Protein 6LH7 (pdb70)

Foldseek 3Di:
DQDQDDPVQVVQQLLQLQLQLVLVVVLVVVDEAFDFLQVSQVVSCCCQCPPVVWAQCCVPPVPAVTRKAKAKFQFQTRQHTDDDWDDLVPHIRDTGDHQQMKIKIWTWIHDPLWIHIKIAIDHHHDHDPLVVVQRVLQVVLVQQLQLQFAFFDFLLVSLCSSQVSLVVCCVVPVVRHKDWAFPAFKAFGGSHRHHDDTRGNHHDDRRHTDDARTKIKGKIKMFSDYRDWDARPVSRGTIGHPVSGTIGIIMFIWGHHNQGIAGSNDHPPDPHDRGDRSD/DFDFADPVLVVQQLLQLQLQLVLVVVLVVVDEAFHFLQVSQVVSCCCQCPPVVKAQCCVPPVVQVTSKAKAKFQFQTRQHTDDQWDDLVVHINDTGHHQQMKIKIWTWIADPLWIHTKIAIDHYHDHDPLVVCQRVLQVVLVQQLQLQFAFFGFLLVSLVSSQVSLVVCCVVPVVQHKEWAFPAFKAWTGSHRHHDDTRGNHHDDHRDTDDARTKMKGKIKMFSDYRDWDARPVSRGTIGHPVSGTIGITMFIWGHHNAGIAGSNDHPVDPHDRGDRSD

Sequence (558 aa):
SIKIKNAVEIEKMRVAGRRLAAEVLEMIEPHVKKAGVTTEEELDQICHKYITEVQGAIPAPLNYHGFPKSICTSINHIVCHGIPASSEDTYFGQQIQRPAVLRRDDGDILNIDDITVIKDDGYHGDTSKMFLIGDVSIIEEDKKRRLCHVAQECLYLALKQVKPGVQLGEIIGTTIEKHIKTNNKNNPRFKKFSIVRRDYCCGHGIGAEFHEEPQVVHYKNSDRRTVLREGMIFTIEPMMINAGKFGCRLDDEDSWTVYTADGKKKSAQWEHTILVTATGCEILTLRSEESSLPRILLNNASIKIKNAVEIEKMRVAGRRLAAEVLEMIEPHVKKAGVVTTEEELDQICHKYITEVQGAIPAPLNNYHGFPKSICTSINHIVCHGIPASEDTYFGQIQRPAVLRRDDGDILNIDDITVIKDGYHGDTSKMFLIGDVSIEDKRLCHVAQECLYLALKQVKPGVQLGEIGTTIEKHIKTNNKNNPRFKFSIVRDYCGHGIGAEFHEEPQVVHYKNSDRTVLREGMIFTIEPMINAGKKFGCRLDDEEDSSWTVYTADGKKSAQWEHTILVTATGCEILTLRSEESSLPRILLNNA

Solvent-accessible surface area: 23280 Å² total; per-residue (Å²): 117,42,106,80,9,90,83,95,40,29,89,69,0,87,62,0,0,62,23,0,0,49,0,1,59,40,0,90,94,75,18,127,55,57,18,23,0,27,74,0,10,100,53,0,64,126,52,1,50,124,103,17,49,7,61,2,0,8,69,77,139,59,63,4,72,57,3,0,10,4,5,1,20,21,6,4,5,64,3,33,2,35,66,124,49,57,135,19,64,182,38,51,42,14,0,38,2,112,98,20,10,0,0,6,0,26,0,5,0,14,65,106,41,28,12,0,3,0,0,13,9,12,86,2,61,122,6,55,105,103,18,83,67,0,6,95,0,0,34,48,0,2,38,64,0,0,103,72,0,69,47,52,24,82,5,3,79,0,0,37,21,0,36,148,38,8,117,62,5,39,173,96,40,100,180,33,115,13,22,14,2,115,98,61,36,0,12,0,0,0,48,113,34,134,24,85,7,115,0,33,3,43,127,40,98,60,188,44,68,1,121,100,4,2,4,0,0,0,18,0,10,0,0,36,19,156,110,24,28,115,98,0,116,115,38,75,59,1,1,0,3,62,64,50,114,45,5,2,6,25,1,1,0,0,7,1,24,65,57,0,0,8,0,3,0,9,4,13,90,7,61,6,13,43,68,15,105,28,106,126,36,117,78,10,89,83,95,40,30,86,61,0,86,63,0,0,62,24,0,0,52,0,1,59,40,0,87,92,74,18,128,45,57,17,32,1,28,78,0,10,101,39,0,62,126,53,0,48,125,103,17,48,4,65,0,0,7,71,70,147,59,61,6,70,56,3,0,12,5,4,2,18,23,6,4,7,62,3,33,2,38,69,126,43,59,134,25,69,189,30,43,36,14,0,38,3,108,101,20,8,0,0,6,0,26,0,4,0,18,57,100,42,27,12,0,4,0,0,15,8,13,83,3,54,126,2,55,116,96,14,89,61,1,5,92,0,0,36,48,0,2,36,64,0,0,106,69,0,70,47,53,22,56,5,3,75,0,0,35,21,0,37,153,32,3,119,53,1,19,145,92,37,88,188,22,121,13,20,12,2,115,100,67,37,0,11,1,0,0,45,116,36,138,28,91,7,115,1,36,3,42,133,38,101,60,172,45,68,1,116,100,4,1,3,0,0,0,20,0,11,0,0,31,19,150,112,24,27,108,93,0,116,125,36,76,62,1,2,0,2,61,63,49,110,46,5,1,6,26,1,1,0,0,7,1,24,66,58,0,0,8,0,2,0,10,5,13,89,8,62,6,20,37,66,9,108,31,108

InterPro domains:
  IPR000994 Peptidase M24 [PF00557] (12-259)
  IPR001714 Peptidase M24, methionine aminopeptidase [PR00599] (69-82)
  IPR001714 Peptidase M24, methionine aminopeptidase [PR00599] (179-191)
  IPR001714 Peptidase M24, methionine aminopeptidase [PR00599] (209-221)
  IPR002467 Peptidase M24A, methionine aminopeptidase, subfamily 1 [MF_01974] (3-268)
  IPR002467 Peptidase M24A, methionine aminopeptidase, subfamily 1 [PS00680] (185-203)
  IPR002467 Peptidase M24A, methionine aminopeptidase, subfamily 1 [TIGR00500] (3-267)
  IPR002467 Peptidase M24A, methionine aminopeptidase, subfamily 1 [cd01086] (11-267)
  IPR036005 Creatinase/aminopeptidase-like [G3DSA:3.90.230.10] (2-279)
  IPR036005 Creatinase/aminopeptidase-like [SSF55920] (3-268)

Nearest PDB structures (foldseek):
  6ksg-assembly1_A  TM=1.003E+00  e=3.615E-62  Vibrio cholerae O1 biovar El Tor str. N16961
  5yr6-assembly1_A  TM=9.613E-01  e=2.953E-35  Homo sapiens
  5yoi-assembly1_A  TM=9.722E-01  e=9.425E-34  Mycobacterium tuberculosis H37Ra
  4ook-assembly1_A  TM=9.713E-01  e=9.425E-34  Mycobacterium tuberculosis
  3tav-assembly1_A  TM=9.561E-01  e=2.428E-30  Mycobacteroides abscessus ATCC 19977

Structure (mmCIF, N/CA/C/O backbone):
data_6LH7
#
_entry.id   6LH7
#
_cell.length_a   49.702
_cell.length_b   50.293
_cell.length_c   131.684
_cell.angle_alpha   90.000
_cell.angle_beta   97.241
_cell.angle_gamma   90.000
#
_symmetry.space_group_name_H-M   'P 1 21 1'
#
loop_
_entity.id
_entity.type
_entity.pdbx_description
1 polymer 'Methionine aminopeptidase'
2 non-polymer 'NICKEL (II) ION'
3 non-polymer 'SODIUM ION'
4 non-polymer GLYCEROL
5 water water
#
loop_
_atom_site.group_PDB
_atom_site.id
_atom_site.type_symbol
_atom_site.label_atom_id
_atom_site.label_alt_id
_atom_site.label_comp_id
_atom_site.label_asym_id
_atom_site.label_entity_id
_atom_site.label_seq_id
_atom_site.pdbx_PDB_ins_code
_atom_site.Cartn_x
_atom_site.Cartn_y
_atom_site.Cartn_z
_atom_site.occupancy
_atom_site.B_iso_or_equiv
_atom_site.auth_seq_id
_atom_site.auth_comp_id
_atom_site.auth_asym_id
_atom_site.auth_atom_id
_atom_site.pdbx_PDB_model_num
ATOM 1 N N . SER A 1 23 ? -8.371 9.934 58.480 1.000 43.172 2 SER A N 1
ATOM 2 C CA . SER A 1 23 ? -7.182 10.784 58.233 1.000 35.756 2 SER A CA 1
ATOM 3 C C . SER A 1 23 ? -6.298 10.205 57.118 1.000 28.453 2 SER A C 1
ATOM 4 O O . SER A 1 23 ? -5.229 10.776 56.889 1.000 33.297 2 SER A O 1
ATOM 7 N N . ILE A 1 24 ? -6.724 9.160 56.417 1.000 24.432 3 ILE A N 1
ATOM 8 C CA . ILE A 1 24 ? -6.004 8.814 55.156 1.000 22.910 3 ILE A CA 1
ATOM 9 C C . ILE A 1 24 ? -6.371 9.878 54.114 1.000 22.918 3 ILE A C 1
ATOM 10 O O . ILE A 1 24 ? -7.549 10.142 53.922 1.000 24.528 3 ILE A O 1
ATOM 15 N N . LYS A 1 25 ? -5.385 10.451 53.424 1.000 21.578 4 LYS A N 1
ATOM 16 C CA . LYS A 1 25 ? -5.656 11.491 52.407 1.000 20.069 4 LYS A CA 1
ATOM 17 C C . LYS A 1 25 ? -6.011 10.850 51.058 1.000 18.918 4 LYS A C 1
ATOM 18 O O . LYS A 1 25 ? -5.382 9.837 50.637 1.000 19.482 4 LYS A O 1
ATOM 24 N N . ILE A 1 26 ? -7.004 11.379 50.368 1.000 17.393 5 ILE A N 1
ATOM 25 C CA . ILE A 1 26 ? -7.267 11.057 48.952 1.000 16.470 5 ILE A CA 1
ATOM 26 C C . ILE A 1 26 ? -6.724 12.228 48.162 1.000 17.401 5 ILE A C 1
ATOM 27 O O . ILE A 1 26 ? -7.183 13.349 48.341 1.000 17.639 5 ILE A O 1
ATOM 32 N N . LYS A 1 27 ? -5.681 11.998 47.381 1.000 14.972 6 LYS A N 1
ATOM 33 C CA . LYS A 1 27 ? -5.083 13.081 46.599 1.000 14.651 6 LYS A CA 1
ATOM 34 C C . LYS A 1 27 ? -6.021 13.483 45.457 1.000 15.798 6 LYS A C 1
ATOM 35 O O . LYS A 1 27 ? -6.530 12.622 44.755 1.000 15.327 6 LYS A O 1
ATOM 41 N N . ASN A 1 28 ? -6.077 14.792 45.191 1.000 17.547 7 ASN A N 1
ATOM 42 C CA . ASN A 1 28 ? -6.778 15.337 44.008 1.000 19.406 7 ASN A CA 1
ATOM 43 C C . ASN A 1 28 ? -5.869 15.264 42.780 1.000 18.528 7 ASN A C 1
ATOM 44 O O . ASN A 1 28 ? -4.707 14.818 42.891 1.000 17.619 7 ASN A O 1
ATOM 49 N N . ALA A 1 29 ? -6.369 15.601 41.593 1.000 17.105 8 ALA A N 1
ATOM 50 C CA . ALA A 1 29 ? -5.641 15.479 40.320 1.000 19.575 8 ALA A CA 1
ATOM 51 C C . ALA A 1 29 ? -4.357 16.285 40.411 1.000 17.398 8 ALA A C 1
ATOM 52 O O . ALA A 1 29 ? -3.308 15.778 39.933 1.000 19.612 8 ALA A O 1
ATOM 54 N N . VAL A 1 30 ? -4.394 17.491 40.967 1.000 18.089 9 VAL A N 1
ATOM 55 C CA . VAL A 1 30 ? -3.188 18.357 40.993 1.000 19.145 9 VAL A CA 1
ATOM 56 C C . VAL A 1 30 ? -2.163 17.691 41.910 1.000 18.594 9 VAL A C 1
ATOM 57 O O . VAL A 1 30 ? -0.962 17.645 41.531 1.000 17.023 9 VAL A O 1
ATOM 61 N N . GLU A 1 31 ? -2.608 17.162 43.048 1.000 16.713 10 GLU A N 1
ATOM 62 C CA . GLU A 1 31 ? -1.654 16.524 44.000 1.000 14.715 10 GLU A CA 1
ATOM 63 C C . GLU A 1 31 ? -1.109 15.243 43.357 1.000 13.922 10 GLU A C 1
ATOM 64 O O . GLU A 1 31 ? 0.107 14.957 43.541 1.000 14.207 10 GLU A O 1
ATOM 70 N N . ILE A 1 32 ? -1.926 14.463 42.650 1.000 14.052 11 ILE A N 1
ATOM 71 C CA . ILE A 1 32 ? -1.432 13.244 41.959 1.000 14.733 11 ILE A CA 1
ATOM 72 C C . ILE A 1 32 ? -0.347 13.664 40.989 1.000 15.276 11 ILE A C 1
ATOM 73 O O . ILE A 1 32 ? 0.701 12.985 40.958 1.000 14.935 11 ILE A O 1
ATOM 78 N N . GLU A 1 33 ? -0.496 14.762 40.246 1.000 14.680 12 GLU A N 1
ATOM 79 C CA . GLU A 1 33 ? 0.557 15.131 39.270 1.000 16.922 12 GLU A CA 1
ATOM 80 C C . GLU A 1 33 ? 1.823 15.557 40.037 1.000 13.744 12 GLU A C 1
ATOM 81 O O . GLU A 1 33 ? 2.949 15.153 39.583 1.000 15.904 12 GLU A O 1
ATOM 87 N N . LYS A 1 34 ? 1.700 16.281 41.161 1.000 13.590 13 LYS A N 1
ATOM 88 C CA . LYS A 1 34 ? 2.889 16.691 41.961 1.000 14.778 13 LYS A CA 1
ATOM 89 C C . LYS A 1 34 ? 3.574 15.424 42.498 1.000 13.374 13 LYS A C 1
ATOM 90 O O . LYS A 1 34 ? 4.821 15.378 42.566 1.000 13.013 13 LYS A O 1
ATOM 96 N N . MET A 1 35 ? 2.787 14.424 42.869 1.000 13.565 14 MET A N 1
ATOM 97 C CA . MET A 1 35 ? 3.383 13.171 43.414 1.000 12.417 14 MET A CA 1
ATOM 98 C C . MET A 1 35 ? 4.016 12.387 42.281 1.000 11.476 14 MET A C 1
ATOM 99 O O . MET A 1 35 ? 5.097 11.757 42.478 1.000 12.638 14 MET A O 1
ATOM 104 N N . ARG A 1 36 ? 3.464 12.441 41.094 1.000 12.389 15 ARG A N 1
ATOM 105 C CA . ARG A 1 36 ? 4.075 11.766 39.939 1.000 12.446 15 ARG A CA 1
ATOM 106 C C . ARG A 1 36 ? 5.453 12.380 39.653 1.000 12.620 15 ARG A C 1
ATOM 107 O O . ARG A 1 36 ? 6.422 11.654 39.366 1.000 12.822 15 ARG A O 1
ATOM 115 N N . VAL A 1 37 ? 5.542 13.708 39.669 1.000 12.247 16 VAL A N 1
ATOM 116 C CA . VAL A 1 37 ? 6.840 14.399 39.455 1.000 12.738 16 VAL A CA 1
ATOM 117 C C . VAL A 1 37 ? 7.819 14.005 40.556 1.000 11.380 16 VAL A C 1
ATOM 118 O O . VAL A 1 37 ? 8.962 13.622 40.240 1.000 11.700 16 VAL A O 1
ATOM 122 N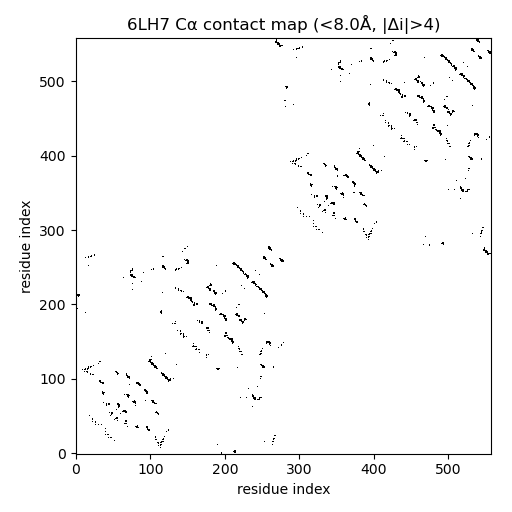 N . ALA A 1 38 ? 7.424 14.071 41.817 1.000 11.166 17 ALA A N 1
ATOM 123 C CA . ALA A 1 38 ? 8.352 13.763 42.925 1.000 10.954 17 ALA A CA 1
ATOM 124 C C . ALA A 1 38 ? 8.799 12.297 42.853 1.000 10.203 17 ALA A C 1
ATOM 125 O O . ALA A 1 38 ? 9.973 12.003 43.136 1.000 10.416 17 ALA A O 1
ATOM 127 N N . GLY A 1 39 ? 7.912 11.383 42.496 1.000 11.240 18 GLY A N 1
ATOM 128 C CA . GLY A 1 39 ? 8.274 9.952 42.377 1.000 10.650 18 GLY A CA 1
ATOM 129 C C . GLY A 1 39 ? 9.277 9.713 41.276 1.000 10.369 18 GLY A C 1
ATOM 130 O O . GLY A 1 39 ? 10.210 8.934 41.457 1.000 11.647 18 GLY A O 1
ATOM 131 N N . ARG A 1 40 ? 9.098 10.359 40.141 1.000 10.487 19 ARG A N 1
ATOM 132 C CA A ARG A 1 40 ? 10.042 10.228 39.027 0.500 11.426 19 ARG A CA 1
ATOM 133 C CA B ARG A 1 40 ? 10.033 10.256 39.016 0.500 11.384 19 ARG A CA 1
ATOM 134 C C . ARG A 1 40 ? 11.400 10.802 39.449 1.000 10.761 19 ARG A C 1
ATOM 135 O O . ARG A 1 40 ? 12.431 10.174 39.150 1.000 11.261 19 ARG A O 1
ATOM 150 N N . LEU A 1 41 ? 11.411 11.929 40.138 1.000 10.388 20 LEU A N 1
ATOM 151 C CA . LEU A 1 41 ? 12.716 12.510 40.554 1.000 10.266 20 LEU A CA 1
ATOM 152 C C . LEU A 1 41 ? 13.425 11.515 41.489 1.000 9.497 20 LEU A C 1
ATOM 153 O O . LEU A 1 41 ? 14.635 11.348 41.385 1.000 9.680 20 LEU A O 1
ATOM 158 N N . ALA A 1 42 ? 12.711 10.912 42.434 1.000 9.158 21 ALA A N 1
ATOM 159 C CA . ALA A 1 42 ? 13.352 9.997 43.409 1.000 9.558 21 ALA A CA 1
ATOM 160 C C . ALA A 1 42 ? 13.947 8.817 42.628 1.000 9.185 21 ALA A C 1
ATOM 161 O O . ALA A 1 42 ? 15.096 8.421 42.897 1.000 9.160 21 ALA A O 1
ATOM 163 N N . ALA A 1 43 ? 13.222 8.242 41.667 1.000 9.143 22 ALA A N 1
ATOM 164 C CA . ALA A 1 43 ? 13.723 7.145 40.826 1.000 9.836 22 ALA A CA 1
ATOM 165 C C . ALA A 1 43 ? 14.965 7.601 40.077 1.000 8.637 22 ALA A C 1
ATOM 166 O O . ALA A 1 43 ? 15.912 6.855 39.957 1.000 9.301 22 ALA A O 1
ATOM 168 N N . GLU A 1 44 ? 14.904 8.806 39.543 1.000 9.871 23 GLU A N 1
ATOM 169 C CA . GLU A 1 44 ? 16.005 9.338 38.711 1.000 10.949 23 GLU A CA 1
ATOM 170 C C . GLU A 1 44 ? 17.292 9.460 39.547 1.000 10.507 23 GLU A C 1
ATOM 171 O O . GLU A 1 44 ? 18.380 9.276 38.993 1.000 11.054 23 GLU A O 1
ATOM 177 N N . VAL A 1 45 ? 17.193 9.734 40.844 1.000 9.291 24 VAL A N 1
ATOM 178 C CA . VAL A 1 45 ? 18.420 9.765 41.676 1.000 9.663 24 VAL A CA 1
ATOM 179 C C . VAL A 1 45 ? 19.058 8.381 41.649 1.000 9.341 24 VAL A C 1
ATOM 180 O O . VAL A 1 45 ? 20.280 8.235 41.527 1.000 8.833 24 VAL A O 1
ATOM 184 N N . LEU A 1 46 ? 18.237 7.362 41.893 1.000 9.038 25 LEU A N 1
ATOM 185 C CA . LEU A 1 46 ? 18.768 5.992 41.859 1.000 9.395 25 LEU A CA 1
ATOM 186 C C . LEU A 1 46 ? 19.339 5.642 40.498 1.000 9.617 25 LEU A C 1
ATOM 187 O O . LEU A 1 46 ? 20.351 4.894 40.474 1.000 9.969 25 LEU A O 1
ATOM 192 N N . GLU A 1 47 ? 18.747 6.118 39.414 1.000 10.258 26 GLU A N 1
ATOM 193 C CA . GLU A 1 47 ? 19.287 5.787 38.081 1.000 10.973 26 GLU A CA 1
ATOM 194 C C . GLU A 1 47 ? 20.637 6.500 37.896 1.000 10.678 26 GLU A C 1
ATOM 195 O O . GLU A 1 47 ? 21.570 5.935 37.333 1.000 12.243 26 GLU A O 1
ATOM 201 N N . MET A 1 48 ? 20.700 7.720 38.357 1.000 9.016 27 MET A N 1
ATOM 202 C CA . MET A 1 48 ? 21.907 8.583 38.199 1.000 10.024 27 MET A CA 1
ATOM 203 C C . MET A 1 48 ? 23.060 7.973 38.973 1.000 10.486 27 MET A C 1
ATOM 204 O O . MET A 1 48 ? 24.210 7.972 38.480 1.000 12.230 27 MET A O 1
ATOM 209 N N . ILE A 1 49 ? 22.810 7.466 40.179 1.000 10.326 28 ILE A N 1
ATOM 210 C CA . ILE A 1 49 ? 23.941 7.124 41.075 1.000 10.324 28 ILE A CA 1
ATOM 211 C C . ILE A 1 49 ? 24.561 5.793 40.657 1.000 9.884 28 ILE A C 1
ATOM 212 O O . ILE A 1 49 ? 25.725 5.541 41.043 1.000 10.224 28 ILE A O 1
ATOM 217 N N . GLU A 1 50 ? 23.882 4.948 39.894 1.000 10.564 29 GLU A N 1
ATOM 218 C CA . GLU A 1 50 ? 24.314 3.549 39.688 1.000 11.030 29 GLU A CA 1
ATOM 219 C C . GLU A 1 50 ? 25.759 3.463 39.200 1.000 11.076 29 GLU A C 1
ATOM 220 O O . GLU A 1 50 ? 26.475 2.611 39.734 1.000 11.271 29 GLU A O 1
ATOM 226 N N . PRO A 1 51 ? 26.220 4.255 38.208 1.000 12.035 30 PRO A N 1
ATOM 227 C CA . PRO A 1 51 ? 27.594 4.028 37.757 1.000 12.966 30 PRO A CA 1
ATOM 228 C C . PRO A 1 51 ? 28.652 4.377 38.797 1.000 15.241 30 PRO A C 1
ATOM 229 O O . PRO A 1 51 ? 29.816 3.937 38.654 1.000 14.927 30 PRO A O 1
ATOM 233 N N . HIS A 1 52 ? 28.283 5.120 39.841 1.000 11.747 31 HIS A N 1
ATOM 234 C CA . HIS A 1 52 ? 29.212 5.481 40.917 1.000 12.126 31 HIS A CA 1
ATOM 235 C C . HIS A 1 52 ? 29.290 4.377 41.975 1.000 11.490 31 HIS A C 1
ATOM 236 O O . HIS A 1 52 ? 30.189 4.421 42.842 1.000 12.213 31 HIS A O 1
ATOM 243 N N . VAL A 1 53 ? 28.361 3.417 41.979 1.000 11.346 32 VAL A N 1
ATOM 244 C CA . VAL A 1 53 ? 28.276 2.415 43.046 1.000 10.335 32 VAL A CA 1
ATOM 245 C C . VAL A 1 53 ? 29.178 1.256 42.693 1.000 11.356 32 VAL A C 1
ATOM 246 O O . VAL A 1 53 ? 28.942 0.570 41.682 1.000 14.230 32 VAL A O 1
ATOM 250 N N . LYS A 1 54 ? 30.290 1.089 43.412 1.000 11.298 33 LYS A N 1
ATOM 251 C CA A LYS A 1 54 ? 31.267 0.011 43.114 0.800 12.732 33 LYS A CA 1
ATOM 252 C CA B LYS A 1 54 ? 31.310 0.063 43.080 0.200 10.915 33 LYS A CA 1
ATOM 253 C C . LYS A 1 54 ? 32.222 -0.126 44.288 1.000 10.974 33 LYS A C 1
ATOM 254 O O . LYS A 1 54 ? 32.220 0.729 45.213 1.000 10.366 33 LYS A O 1
ATOM 265 N N . ALA A 1 55 ? 32.994 -1.195 44.285 1.000 10.279 34 ALA A N 1
ATOM 266 C CA . ALA A 1 55 ? 33.934 -1.443 45.389 1.000 9.620 34 ALA A CA 1
ATOM 267 C C . ALA A 1 55 ? 34.919 -0.281 45.546 1.000 10.401 34 ALA A C 1
ATOM 268 O O . ALA A 1 55 ? 35.360 0.340 44.556 1.000 11.552 34 ALA A O 1
ATOM 270 N N . GLY A 1 56 ? 35.175 0.072 46.795 1.000 10.247 35 GLY A N 1
ATOM 271 C CA . GLY A 1 56 ? 36.140 1.117 47.155 1.000 11.289 35 GLY A CA 1
ATOM 272 C C . GLY A 1 56 ? 35.585 2.504 47.213 1.000 11.677 35 GLY A C 1
ATOM 273 O O . GLY A 1 56 ? 36.305 3.449 47.478 1.000 14.543 35 GLY A O 1
ATOM 274 N N . VAL A 1 57 ? 34.275 2.653 47.009 1.000 11.728 36 VAL A N 1
ATOM 275 C CA . VAL A 1 57 ? 33.571 3.953 47.098 1.000 11.416 36 VAL A CA 1
ATOM 276 C C . VAL A 1 57 ? 32.992 4.091 48.480 1.000 10.133 36 VAL A C 1
ATOM 277 O O . VAL A 1 57 ? 32.532 3.114 49.048 1.000 10.998 36 VAL A O 1
ATOM 281 N N . THR A 1 58 ? 33.112 5.281 49.057 1.000 10.625 37 THR A N 1
ATOM 282 C CA . THR A 1 58 ? 32.487 5.586 50.356 1.000 9.958 37 THR A CA 1
ATOM 283 C C . THR A 1 58 ? 31.021 5.935 50.177 1.000 10.258 37 THR A C 1
ATOM 284 O O . THR A 1 58 ? 30.617 6.585 49.220 1.000 10.252 37 THR A O 1
ATOM 288 N N . THR A 1 59 ? 30.237 5.634 51.196 1.000 9.705 38 THR A N 1
ATOM 289 C CA . THR A 1 59 ? 28.837 6.077 51.174 1.000 9.383 38 THR A CA 1
ATOM 290 C C . THR A 1 59 ? 28.751 7.603 51.280 1.000 9.462 38 THR A C 1
ATOM 291 O O . THR A 1 59 ? 27.826 8.196 50.717 1.000 10.097 38 THR A O 1
ATOM 295 N N . GLU A 1 60 ? 29.740 8.263 51.921 1.000 9.486 39 GLU A N 1
ATOM 296 C CA . GLU A 1 60 ? 29.794 9.738 51.946 1.000 10.032 39 GLU A CA 1
ATOM 297 C C . GLU A 1 60 ? 29.869 10.285 50.523 1.000 9.642 39 GLU A C 1
ATOM 298 O O . GLU A 1 60 ? 29.226 11.280 50.196 1.000 10.396 39 GLU A O 1
ATOM 304 N N . GLU A 1 61 ? 30.729 9.713 49.680 1.000 9.962 40 GLU A N 1
ATOM 305 C CA A GLU A 1 61 ? 30.853 10.163 48.268 0.600 11.189 40 GLU A CA 1
ATOM 306 C CA B GLU A 1 61 ? 30.849 10.197 48.279 0.400 10.048 40 GLU A CA 1
ATOM 307 C C . GLU A 1 61 ? 29.491 10.040 47.571 1.000 10.604 40 GLU A C 1
ATOM 308 O O . GLU A 1 61 ? 29.068 10.962 46.838 1.000 10.655 40 GLU A O 1
ATOM 319 N N . LEU A 1 62 ? 28.816 8.915 47.760 1.000 9.869 41 LEU A N 1
ATOM 320 C CA . LEU A 1 62 ? 27.482 8.730 47.133 1.000 9.546 41 LEU A CA 1
ATOM 321 C C . LEU A 1 62 ? 26.511 9.820 47.628 1.000 10.606 41 LEU A C 1
ATOM 322 O O . LEU A 1 62 ? 25.739 10.384 46.851 1.000 10.167 41 LEU A O 1
ATOM 327 N N . ASP A 1 63 ? 26.555 10.137 48.923 1.000 9.914 42 ASP A N 1
ATOM 328 C CA . ASP A 1 63 ? 25.724 11.205 49.503 1.000 10.591 42 ASP A CA 1
ATOM 329 C C . ASP A 1 63 ? 26.023 12.551 48.833 1.000 10.366 42 ASP A C 1
ATOM 330 O O . ASP A 1 63 ? 25.072 13.276 48.500 1.000 10.934 42 ASP A O 1
ATOM 335 N N . GLN A 1 64 ? 27.287 12.866 48.658 1.000 10.519 43 GLN A N 1
ATOM 336 C CA . GLN A 1 64 ? 27.667 14.177 48.058 1.000 11.982 43 GLN A CA 1
ATOM 337 C C . GLN A 1 64 ? 27.107 14.260 46.634 1.000 11.326 43 GLN A C 1
ATOM 338 O O . GLN A 1 64 ? 26.562 15.323 46.210 1.000 12.493 43 GLN A O 1
ATOM 344 N N . ILE A 1 65 ? 27.275 13.187 45.866 1.000 10.464 44 ILE A N 1
ATOM 345 C CA . ILE A 1 65 ? 26.846 13.171 44.444 1.000 10.738 44 ILE A CA 1
ATOM 346 C C . ILE A 1 65 ? 25.318 13.311 44.386 1.000 11.243 44 ILE A C 1
ATOM 347 O O . ILE A 1 65 ? 24.778 14.149 43.600 1.000 12.158 44 ILE A O 1
ATOM 352 N N . CYS A 1 66 ? 24.591 12.563 45.223 1.000 10.600 45 CYS A N 1
ATOM 353 C CA . CYS A 1 66 ? 23.117 12.652 45.229 1.000 10.315 45 CYS A CA 1
ATOM 354 C C . CYS A 1 66 ? 22.696 14.044 45.691 1.000 10.972 45 CYS A C 1
ATOM 355 O O . CYS A 1 66 ? 21.737 14.559 45.123 1.000 11.027 45 CYS A O 1
ATOM 358 N N . HIS A 1 67 ? 23.293 14.577 46.741 1.000 11.901 46 HIS A N 1
ATOM 359 C CA . HIS A 1 67 ? 22.822 15.889 47.285 1.000 11.936 46 HIS A CA 1
ATOM 360 C C . HIS A 1 67 ? 22.949 16.936 46.155 1.000 12.620 46 HIS A C 1
ATOM 361 O O . HIS A 1 67 ? 22.025 17.703 45.937 1.000 13.736 46 HIS A O 1
ATOM 368 N N . LYS A 1 68 ? 24.077 16.935 45.480 1.000 12.671 47 LYS A N 1
ATOM 369 C CA . LYS A 1 68 ? 24.316 17.951 44.414 1.000 13.410 47 LYS A CA 1
ATOM 370 C C . LYS A 1 68 ? 23.315 17.755 43.278 1.000 13.131 47 LYS A C 1
ATOM 371 O O . LYS A 1 68 ? 22.759 18.737 42.737 1.000 13.562 47 LYS A O 1
ATOM 377 N N . TYR A 1 69 ? 23.035 16.527 42.928 1.000 12.761 48 TYR A N 1
ATOM 378 C CA . TYR A 1 69 ? 22.088 16.237 41.823 1.000 12.582 48 TYR A CA 1
ATOM 379 C C . TYR A 1 69 ? 20.683 16.687 42.200 1.000 12.507 48 TYR A C 1
ATOM 380 O O . TYR A 1 69 ? 20.013 17.387 41.413 1.000 12.120 48 TYR A O 1
ATOM 389 N N . ILE A 1 70 ? 20.223 16.322 43.402 1.000 10.613 49 ILE A N 1
ATOM 390 C CA . ILE A 1 70 ? 18.863 16.615 43.871 1.000 10.803 49 ILE A CA 1
ATOM 391 C C . ILE A 1 70 ? 18.709 18.151 43.885 1.000 13.033 49 ILE A C 1
ATOM 392 O O . ILE A 1 70 ? 17.714 18.664 43.346 1.000 12.835 49 ILE A O 1
ATOM 397 N N . THR A 1 71 ? 19.653 18.846 44.482 1.000 13.506 50 THR A N 1
ATOM 398 C CA . THR A 1 71 ? 19.483 20.322 44.699 1.000 14.940 50 THR A CA 1
ATOM 399 C C . THR A 1 71 ? 19.804 21.112 43.423 1.000 16.841 50 THR A C 1
ATOM 400 O O . THR A 1 71 ? 19.028 22.042 43.118 1.000 21.622 50 THR A O 1
ATOM 404 N N . GLU A 1 72 ? 20.882 20.837 42.735 1.000 15.617 51 GLU A N 1
ATOM 405 C CA . GLU A 1 72 ? 21.321 21.692 41.607 1.000 17.659 51 GLU A CA 1
ATOM 406 C C . GLU A 1 72 ? 20.668 21.262 40.303 1.000 19.541 51 GLU A C 1
ATOM 407 O O . GLU A 1 72 ? 20.482 22.156 39.407 1.000 21.626 51 GLU A O 1
ATOM 413 N N . VAL A 1 73 ? 20.439 19.982 40.053 1.000 15.850 52 VAL A N 1
ATOM 414 C CA . VAL A 1 73 ? 19.901 19.542 38.748 1.000 15.314 52 VAL A CA 1
ATOM 415 C C . VAL A 1 73 ? 18.387 19.425 38.843 1.000 15.106 52 VAL A C 1
ATOM 416 O O . VAL A 1 73 ? 17.667 19.932 37.929 1.000 17.896 52 VAL A O 1
ATOM 420 N N . GLN A 1 74 ? 17.870 18.743 39.882 1.000 13.943 53 GLN A N 1
ATOM 421 C CA . GLN A 1 74 ? 16.416 18.517 39.969 1.000 13.697 53 GLN A CA 1
ATOM 422 C C . GLN A 1 74 ? 15.687 19.730 40.528 1.000 14.390 53 GLN A C 1
ATOM 423 O O . GLN A 1 74 ? 14.460 19.779 40.374 1.000 16.796 53 GLN A O 1
ATOM 429 N N . GLY A 1 75 ? 16.375 20.607 41.239 1.000 15.748 54 GLY A N 1
ATOM 430 C CA . GLY A 1 75 ? 15.681 21.693 41.946 1.000 16.452 54 GLY A CA 1
ATOM 431 C C . GLY A 1 75 ? 14.748 21.157 42.999 1.000 16.896 54 GLY A C 1
ATOM 432 O O . GLY A 1 75 ? 13.687 21.743 43.266 1.000 19.105 54 GLY A O 1
ATOM 433 N N . ALA A 1 76 ? 15.140 20.085 43.664 1.000 14.454 55 ALA A N 1
ATOM 434 C CA . ALA A 1 76 ? 14.331 19.448 44.710 1.000 13.967 55 ALA A CA 1
ATOM 435 C C . ALA A 1 76 ? 15.140 19.462 46.007 1.000 12.375 55 ALA A C 1
ATOM 436 O O . ALA A 1 76 ? 16.279 19.992 46.049 1.000 14.180 55 ALA A O 1
ATOM 438 N N . ILE A 1 77 ? 14.555 18.900 47.058 1.000 12.704 56 ILE A N 1
ATOM 439 C CA . ILE A 1 77 ? 15.032 18.934 48.466 1.000 13.933 56 ILE A CA 1
ATOM 440 C C . ILE A 1 77 ? 15.220 17.482 48.910 1.000 12.719 56 ILE A C 1
ATOM 441 O O . ILE A 1 77 ? 14.263 16.717 48.848 1.000 11.697 56 ILE A O 1
ATOM 446 N N . PRO A 1 78 ? 16.355 17.106 49.515 1.000 12.988 57 PRO A N 1
ATOM 447 C CA . PRO A 1 78 ? 16.426 15.854 50.249 1.000 14.054 57 PRO A CA 1
ATOM 448 C C . PRO A 1 78 ? 15.717 15.945 51.582 1.000 14.340 57 PRO A C 1
ATOM 449 O O . PRO A 1 78 ? 16.137 16.718 52.467 1.000 17.823 57 PRO A O 1
ATOM 453 N N . ALA A 1 79 ? 14.652 15.195 51.758 1.000 13.880 58 ALA A N 1
ATOM 454 C CA . ALA A 1 79 ? 13.790 15.263 52.945 1.000 14.753 58 ALA A CA 1
ATOM 455 C C . ALA A 1 79 ? 14.523 14.898 54.230 1.000 17.328 58 ALA A C 1
ATOM 456 O O . ALA A 1 79 ? 14.309 15.654 55.194 1.000 18.741 58 ALA A O 1
ATOM 458 N N . PRO A 1 80 ? 15.381 13.831 54.280 1.000 18.125 59 PRO A N 1
ATOM 459 C CA . PRO A 1 80 ? 15.955 13.367 55.561 1.000 19.423 59 PRO A CA 1
ATOM 460 C C . PRO A 1 80 ? 16.735 14.492 56.252 1.000 16.789 59 PRO A C 1
ATOM 461 O O . PRO A 1 80 ? 16.481 14.791 57.452 1.000 17.433 59 PRO A O 1
ATOM 465 N N . LEU A 1 81 ? 17.570 15.146 55.466 1.000 15.654 60 LEU A N 1
ATOM 466 C CA . LEU A 1 81 ? 18.509 16.163 55.950 1.000 15.864 60 LEU A CA 1
ATOM 467 C C . LEU A 1 81 ? 17.728 17.359 56.479 1.000 16.181 60 LEU A C 1
ATOM 468 O O . LEU A 1 81 ? 18.123 17.932 57.516 1.000 16.371 60 LEU A O 1
ATOM 473 N N . ASN A 1 82 ? 16.678 17.759 55.789 1.000 14.833 61 ASN A N 1
ATOM 474 C CA . ASN A 1 82 ? 16.050 19.088 56.055 1.000 16.857 61 ASN A CA 1
ATOM 475 C C . ASN A 1 82 ? 14.945 18.957 57.093 1.000 19.630 61 ASN A C 1
ATOM 476 O O . ASN A 1 82 ? 14.710 19.948 57.823 1.000 23.048 61 ASN A O 1
ATOM 481 N N . TYR A 1 83 ? 14.252 17.819 57.193 1.000 16.351 62 TYR A N 1
ATOM 482 C CA . TYR A 1 83 ? 13.029 17.738 58.015 1.000 18.008 62 TYR A CA 1
ATOM 483 C C . TYR A 1 83 ? 13.058 16.610 59.036 1.000 17.118 62 TYR A C 1
ATOM 484 O O . TYR A 1 83 ? 12.166 16.648 59.876 1.000 19.324 62 TYR A O 1
ATOM 493 N N . HIS A 1 84 ? 13.903 15.590 58.874 1.000 17.048 63 HIS A N 1
ATOM 494 C CA . HIS A 1 84 ? 13.756 14.384 59.736 1.000 17.565 63 HIS A CA 1
ATOM 495 C C . HIS A 1 84 ? 14.889 14.306 60.750 1.000 15.153 63 HIS A C 1
ATOM 496 O O . HIS A 1 84 ? 14.933 13.315 61.491 1.000 16.179 63 HIS A O 1
ATOM 503 N N . GLY A 1 85 ? 15.807 15.253 60.785 1.000 14.738 64 GLY A N 1
ATOM 504 C CA . GLY A 1 85 ? 16.928 15.182 61.723 1.000 13.356 64 GLY A CA 1
ATOM 505 C C . GLY A 1 85 ? 18.013 14.246 61.283 1.000 13.831 64 GLY A C 1
ATOM 506 O O . GLY A 1 85 ? 18.940 13.951 62.034 1.000 14.038 64 GLY A O 1
ATOM 507 N N . PHE A 1 86 ? 17.970 13.789 60.033 1.000 12.576 65 PHE A N 1
ATOM 508 C CA . PHE A 1 86 ? 19.016 12.880 59.552 1.000 13.149 65 PHE A CA 1
ATOM 509 C C . PHE A 1 86 ? 20.237 13.671 59.162 1.000 13.108 65 PHE A C 1
ATOM 510 O O . PHE A 1 86 ? 20.114 14.780 58.633 1.000 14.746 65 PHE A O 1
ATOM 518 N N . PRO A 1 87 ? 21.467 13.210 59.451 1.000 13.415 66 PRO A N 1
ATOM 519 C CA . PRO A 1 87 ? 22.643 14.047 59.215 1.000 14.588 66 PRO A CA 1
ATOM 520 C C . PRO A 1 87 ? 23.079 14.130 57.756 1.000 13.432 66 PRO A C 1
ATOM 521 O O . PRO A 1 87 ? 24.027 14.911 57.472 1.000 14.656 66 PRO A O 1
ATOM 525 N N . LYS A 1 88 ? 22.482 13.314 56.865 1.000 12.490 67 LYS A N 1
ATOM 526 C CA . LYS A 1 88 ? 22.899 13.235 55.451 1.000 11.858 67 LYS A CA 1
ATOM 527 C C . LYS A 1 88 ? 21.672 13.283 54.555 1.000 11.022 67 LYS A C 1
ATOM 528 O O . LYS A 1 88 ? 20.545 13.465 55.098 1.000 12.564 67 LYS A O 1
ATOM 534 N N . SER A 1 89 ? 21.882 13.216 53.243 1.000 11.087 68 SER A N 1
ATOM 535 C CA . SER A 1 89 ? 20.812 13.447 52.257 1.000 11.125 68 SER A CA 1
ATOM 536 C C . SER A 1 89 ? 20.144 12.133 51.842 1.000 12.687 68 SER A C 1
ATOM 537 O O . SER A 1 89 ? 19.007 12.171 51.363 1.000 14.759 68 SER A O 1
ATOM 540 N N . ILE A 1 90 ? 20.855 11.037 51.944 1.000 10.116 69 ILE A N 1
ATOM 541 C CA . ILE A 1 90 ? 20.403 9.689 51.524 1.000 9.611 69 ILE A CA 1
ATOM 542 C C . ILE A 1 90 ? 20.675 8.732 52.659 1.000 8.973 69 ILE A C 1
ATOM 543 O O . ILE A 1 90 ? 21.586 9.008 53.454 1.000 9.587 69 ILE A O 1
ATOM 548 N N . CYS A 1 91 ? 20.034 7.559 52.661 1.000 9.452 70 CYS A N 1
ATOM 549 C CA . CYS A 1 91 ? 20.364 6.480 53.597 1.000 9.962 70 CYS A CA 1
ATOM 550 C C . CYS A 1 91 ? 21.071 5.375 52.822 1.000 9.794 70 CYS A C 1
ATOM 551 O O . CYS A 1 91 ? 20.611 5.008 51.712 1.000 10.028 70 CYS A O 1
ATOM 554 N N . THR A 1 92 ? 22.178 4.914 53.315 1.000 8.362 71 THR A N 1
ATOM 555 C CA . THR A 1 92 ? 23.033 3.891 52.670 1.000 7.917 71 THR A CA 1
ATOM 556 C C . THR A 1 92 ? 23.186 2.740 53.650 1.000 8.708 71 THR A C 1
ATOM 557 O O . THR A 1 92 ? 23.983 2.871 54.620 1.000 9.874 71 THR A O 1
ATOM 561 N N . SER A 1 93 ? 22.502 1.632 53.383 1.000 8.205 72 SER A N 1
ATOM 562 C CA . SER A 1 93 ? 22.455 0.471 54.308 1.000 7.874 72 SER A CA 1
ATOM 563 C C . SER A 1 93 ? 23.179 -0.745 53.709 1.000 8.304 72 SER A C 1
ATOM 564 O O . SER A 1 93 ? 22.759 -1.259 52.669 1.000 9.258 72 SER A O 1
ATOM 567 N N . ILE A 1 94 ? 24.309 -1.102 54.277 1.000 9.020 73 ILE A N 1
ATOM 568 C CA . ILE A 1 94 ? 25.163 -2.203 53.746 1.000 9.290 73 ILE A CA 1
ATOM 569 C C . ILE A 1 94 ? 24.932 -3.487 54.533 1.000 9.659 73 ILE A C 1
ATOM 570 O O . ILE A 1 94 ? 24.983 -3.459 55.740 1.000 10.497 73 ILE A O 1
ATOM 575 N N . ASN A 1 95 ? 24.754 -4.628 53.846 1.000 9.554 74 ASN A N 1
ATOM 576 C CA . ASN A 1 95 ? 24.856 -5.998 54.448 1.000 9.862 74 ASN A CA 1
ATOM 577 C C . ASN A 1 95 ? 23.903 -6.143 55.639 1.000 9.192 74 ASN A C 1
ATOM 578 O O . ASN A 1 95 ? 22.690 -6.177 55.406 1.000 8.959 74 ASN A O 1
ATOM 583 N N . HIS A 1 96 ? 24.412 -6.296 56.858 1.000 9.649 75 HIS A N 1
ATOM 584 C CA . HIS A 1 96 ? 23.610 -6.551 58.075 1.000 9.368 75 HIS A CA 1
ATOM 585 C C . HIS A 1 96 ? 22.936 -5.273 58.573 1.000 10.015 75 HIS A C 1
ATOM 586 O O . HIS A 1 96 ? 22.185 -5.379 59.514 1.000 10.610 75 HIS A O 1
ATOM 593 N N . ILE A 1 97 ? 23.119 -4.133 57.915 1.000 9.130 76 ILE A N 1
ATOM 594 C CA . ILE A 1 97 ? 22.314 -2.923 58.211 1.000 9.966 76 ILE A CA 1
ATOM 595 C C . ILE A 1 97 ? 20.979 -3.110 57.520 1.000 9.350 76 ILE A C 1
ATOM 596 O O . ILE A 1 97 ? 20.887 -3.322 56.276 1.000 10.553 76 ILE A O 1
ATOM 601 N N . VAL A 1 98 ? 19.925 -3.006 58.302 1.000 9.168 77 VAL A N 1
ATOM 602 C CA . VAL A 1 98 ? 18.516 -3.194 57.847 1.000 8.673 77 VAL A CA 1
ATOM 603 C C . VAL A 1 98 ? 18.005 -1.920 57.156 1.000 8.864 77 VAL A C 1
ATOM 604 O O . VAL A 1 98 ? 17.348 -1.988 56.126 1.000 10.104 77 VAL A O 1
ATOM 608 N N . CYS A 1 99 ? 18.260 -0.772 57.796 1.000 8.844 78 CYS A N 1
ATOM 609 C CA . CYS A 1 99 ? 17.797 0.529 57.272 1.000 9.284 78 CYS A CA 1
ATOM 610 C C . CYS A 1 99 ? 18.544 1.647 57.993 1.000 9.456 78 CYS A C 1
ATOM 611 O O . CYS A 1 99 ? 19.148 1.439 59.029 1.000 9.587 78 CYS A O 1
ATOM 614 N N . HIS A 1 100 ? 18.401 2.842 57.417 1.000 10.197 79 HIS A N 1
ATOM 615 C CA . HIS A 1 100 ? 18.847 4.101 58.046 1.000 10.412 79 HIS A CA 1
ATOM 616 C C . HIS A 1 100 ? 20.334 4.122 58.253 1.000 9.879 79 HIS A C 1
ATOM 617 O O . HIS A 1 100 ? 20.845 4.934 59.049 1.000 11.431 79 HIS A O 1
ATOM 624 N N . GLY A 1 101 ? 21.114 3.424 57.421 1.000 9.002 80 GLY A N 1
ATOM 625 C CA . GLY A 1 101 ? 22.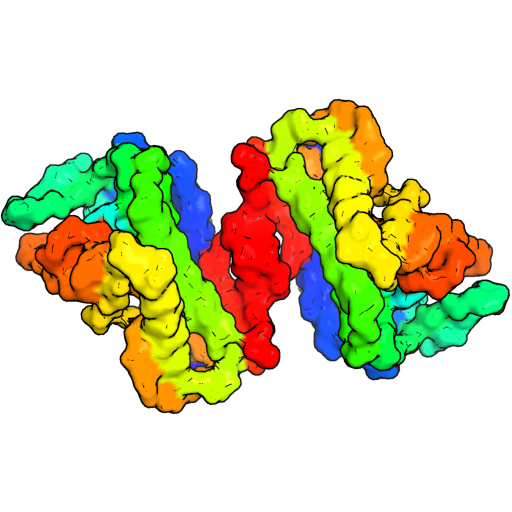565 3.547 57.420 1.000 9.180 80 GLY A CA 1
ATOM 626 C C . GLY A 1 101 ? 22.952 4.962 57.064 1.000 9.131 80 GLY A C 1
ATOM 627 O O . GLY A 1 101 ? 22.328 5.619 56.164 1.000 9.891 80 GLY A O 1
ATOM 628 N N . ILE A 1 102 ? 24.002 5.452 57.721 1.000 10.268 81 ILE A N 1
ATOM 629 C CA . ILE A 1 102 ? 24.391 6.879 57.573 1.000 10.221 81 ILE A CA 1
ATOM 630 C C . ILE A 1 102 ? 25.627 6.919 56.675 1.000 9.233 81 ILE A C 1
ATOM 631 O O . ILE A 1 102 ? 26.685 6.332 56.971 1.000 10.637 81 ILE A O 1
ATOM 636 N N . PRO A 1 103 ? 25.578 7.676 55.571 1.000 9.460 82 PRO A N 1
ATOM 637 C CA . PRO A 1 103 ? 26.781 7.911 54.774 1.000 9.116 82 PRO A CA 1
ATOM 638 C C . PRO A 1 103 ? 27.972 8.355 55.636 1.000 9.923 82 PRO A C 1
ATOM 639 O O . PRO A 1 103 ? 27.789 9.273 56.462 1.000 11.003 82 PRO A O 1
ATOM 643 N N . ALA A 1 104 ? 29.154 7.839 55.315 1.000 9.674 83 ALA A N 1
ATOM 644 C CA . ALA A 1 104 ? 30.371 8.142 56.080 1.000 11.181 83 ALA A CA 1
ATOM 645 C C . ALA A 1 104 ? 31.571 7.884 55.197 1.000 11.631 83 ALA A C 1
ATOM 646 O O . ALA A 1 104 ? 31.471 7.255 54.126 1.000 10.952 83 ALA A O 1
ATOM 648 N N . SER A 1 105 ? 32.732 8.271 55.709 1.000 13.900 84 SER A N 1
ATOM 649 C CA A SER A 1 105 ? 34.022 8.170 54.986 0.700 15.860 84 SER A CA 1
ATOM 650 C CA B SER A 1 105 ? 34.006 8.137 54.960 0.300 15.155 84 SER A CA 1
ATOM 651 C C . SER A 1 105 ? 34.899 7.075 55.599 1.000 16.040 84 SER A C 1
ATOM 652 O O . SER A 1 105 ? 35.909 6.748 54.982 1.000 17.763 84 SER A O 1
ATOM 657 N N . GLU A 1 106 ? 34.548 6.568 56.774 1.000 17.248 85 GLU A N 1
ATOM 658 C CA . GLU A 1 106 ? 35.394 5.609 57.498 1.000 20.786 85 GLU A CA 1
ATOM 659 C C . GLU A 1 106 ? 34.496 4.527 58.096 1.000 17.877 85 GLU A C 1
ATOM 660 O O . GLU A 1 106 ? 33.406 4.843 58.550 1.000 18.645 85 GLU A O 1
ATOM 666 N N . ASP A 1 107 ? 34.920 3.300 58.041 1.000 16.093 86 ASP A N 1
ATOM 667 C CA . ASP A 1 107 ? 34.262 2.195 58.763 1.000 15.436 86 ASP A CA 1
ATOM 668 C C . ASP A 1 107 ? 34.489 2.399 60.262 1.000 17.641 86 ASP A C 1
ATOM 669 O O . ASP A 1 107 ? 35.642 2.602 60.727 1.000 18.475 86 ASP A O 1
ATOM 674 N N . THR A 1 108 ? 33.447 2.226 61.028 1.000 14.438 87 THR A N 1
ATOM 675 C CA . THR A 1 108 ? 33.496 2.336 62.513 1.000 14.353 87 THR A CA 1
ATOM 676 C C . THR A 1 108 ? 32.741 1.161 63.103 1.000 15.113 87 THR A C 1
ATOM 677 O O . THR A 1 108 ? 32.367 0.198 62.370 1.000 13.292 87 THR A O 1
ATOM 681 N N . TYR A 1 109 ? 32.579 1.150 64.439 1.000 16.577 88 TYR A N 1
ATOM 682 C CA . TYR A 1 109 ? 31.952 0.044 65.194 1.000 18.378 88 TYR A CA 1
ATOM 683 C C . TYR A 1 109 ? 30.971 0.622 66.205 1.000 16.677 88 TYR A C 1
ATOM 684 O O . TYR A 1 109 ? 31.199 1.700 66.785 1.000 19.193 88 TYR A O 1
ATOM 693 N N . PHE A 1 110 ? 29.865 -0.071 66.336 1.000 16.112 89 PHE A N 1
ATOM 694 C CA . PHE A 1 110 ? 28.861 0.077 67.418 1.000 16.822 89 PHE A CA 1
ATOM 695 C C . PHE A 1 110 ? 29.117 -1.100 68.357 1.000 17.621 89 PHE A C 1
ATOM 696 O O . PHE A 1 110 ? 28.622 -2.205 68.141 1.000 18.680 89 PHE A O 1
ATOM 704 N N . GLY A 1 111 ? 29.940 -0.886 69.384 1.000 19.228 90 GLY A N 1
ATOM 705 C CA . GLY A 1 111 ? 30.433 -2.022 70.178 1.000 18.617 90 GLY A CA 1
ATOM 706 C C . GLY A 1 111 ? 31.188 -3.014 69.300 1.000 18.338 90 GLY A C 1
ATOM 707 O O . GLY A 1 111 ? 32.208 -2.617 68.707 1.000 21.320 90 GLY A O 1
ATOM 708 N N . GLN A 1 112 ? 30.711 -4.257 69.239 1.000 20.746 91 GLN A N 1
ATOM 709 C CA A GLN A 1 112 ? 31.336 -5.345 68.438 0.600 21.573 91 GLN A CA 1
ATOM 710 C CA B GLN A 1 112 ? 31.355 -5.315 68.426 0.400 20.286 91 GLN A CA 1
ATOM 711 C C . GLN A 1 112 ? 30.745 -5.339 67.013 1.000 19.615 91 GLN A C 1
ATOM 712 O O . GLN A 1 112 ? 31.249 -6.078 66.183 1.000 20.839 91 GLN A O 1
ATOM 723 N N . ILE A 1 113 ? 29.728 -4.521 66.741 1.000 18.161 92 ILE A N 1
ATOM 724 C CA . ILE A 1 113 ? 28.996 -4.560 65.444 1.000 15.372 92 ILE A CA 1
ATOM 725 C C . ILE A 1 113 ? 29.683 -3.583 64.483 1.000 15.235 92 ILE A C 1
ATOM 726 O O . ILE A 1 113 ? 29.819 -2.397 64.797 1.000 15.002 92 ILE A O 1
ATOM 731 N N . GLN A 1 114 ? 30.002 -4.046 63.280 1.000 14.557 93 GLN A N 1
ATOM 732 C CA . GLN A 1 114 ? 30.558 -3.199 62.222 1.000 14.087 93 GLN A CA 1
ATOM 733 C C . GLN A 1 114 ? 29.516 -2.192 61.741 1.000 11.360 93 GLN A C 1
ATOM 734 O O . GLN A 1 114 ? 28.362 -2.542 61.498 1.000 11.268 93 GLN A O 1
ATOM 740 N N . ARG A 1 115 ? 29.963 -0.952 61.577 1.000 11.493 94 ARG A N 1
ATOM 741 C CA . ARG A 1 115 ? 29.189 0.167 61.018 1.000 11.244 94 ARG A CA 1
ATOM 742 C C . ARG A 1 115 ? 29.912 0.623 59.768 1.000 11.356 94 ARG A C 1
ATOM 743 O O . ARG A 1 115 ? 30.723 1.567 59.770 1.000 11.889 94 ARG A O 1
ATOM 751 N N . PRO A 1 116 ? 29.670 -0.095 58.651 1.000 11.437 95 PRO A N 1
ATOM 752 C CA . PRO A 1 116 ? 30.459 0.154 57.448 1.000 11.611 95 PRO A CA 1
ATOM 753 C C . PRO A 1 116 ? 30.119 1.422 56.674 1.000 12.213 95 PRO A C 1
ATOM 754 O O . PRO A 1 116 ? 28.992 1.923 56.709 1.000 11.392 95 PRO A O 1
ATOM 758 N N . ALA A 1 117 ? 31.132 1.912 55.969 1.000 13.623 96 ALA A N 1
ATOM 759 C CA . ALA A 1 117 ? 31.025 3.098 55.114 1.000 13.009 96 ALA A CA 1
ATOM 760 C C . ALA A 1 117 ? 31.650 2.825 53.746 1.000 12.113 96 ALA A C 1
ATOM 761 O O . ALA A 1 117 ? 31.368 3.590 52.829 1.000 13.315 96 ALA A O 1
ATOM 763 N N . VAL A 1 118 ? 32.572 1.870 53.615 1.000 11.191 97 VAL A N 1
ATOM 764 C CA . VAL A 1 118 ? 33.289 1.709 52.330 1.000 10.883 97 VAL A CA 1
ATOM 765 C C . VAL A 1 118 ? 32.881 0.396 51.671 1.000 11.455 97 VAL A C 1
ATOM 766 O O . VAL A 1 118 ? 32.952 -0.645 52.310 1.000 13.661 97 VAL A O 1
ATOM 770 N N . LEU A 1 119 ? 32.433 0.468 50.428 1.000 10.503 98 LEU A N 1
ATOM 771 C CA . LEU A 1 119 ? 31.931 -0.726 49.738 1.000 11.026 98 LEU A CA 1
ATOM 772 C C . LEU A 1 119 ? 33.079 -1.666 49.403 1.000 11.025 98 LEU A C 1
ATOM 773 O O . LEU A 1 119 ? 34.185 -1.239 49.016 1.000 11.392 98 LEU A O 1
ATOM 778 N N . ARG A 1 120 ? 32.761 -2.935 49.473 1.000 11.407 99 ARG A N 1
ATOM 779 C CA A ARG A 1 120 ? 33.671 -4.060 49.129 0.800 12.457 99 ARG A CA 1
ATOM 780 C CA B ARG A 1 120 ? 33.667 -4.055 49.113 0.200 11.976 99 ARG A CA 1
ATOM 781 C C . ARG A 1 120 ? 32.958 -5.041 48.188 1.000 12.446 99 ARG A C 1
ATOM 782 O O . ARG A 1 120 ? 31.760 -5.240 48.273 1.000 12.539 99 ARG A O 1
ATOM 797 N N . ASP A 1 121 ? 33.732 -5.745 47.374 1.000 13.302 100 ASP A N 1
ATOM 798 C CA A ASP A 1 121 ? 33.315 -6.936 46.609 0.600 14.719 100 ASP A CA 1
ATOM 799 C CA B ASP A 1 121 ? 33.182 -6.850 46.553 0.400 13.025 100 ASP A CA 1
ATOM 800 C C . ASP A 1 121 ? 32.520 -7.869 47.500 1.000 12.512 100 ASP A C 1
ATOM 801 O O . ASP A 1 121 ? 33.022 -8.201 48.572 1.000 13.215 100 ASP A O 1
ATOM 810 N N . GLY A 1 122 ? 31.327 -8.247 47.107 1.000 12.434 101 GLY A N 1
ATOM 811 C CA . GLY A 1 122 ? 30.471 -9.183 47.824 1.000 11.438 101 GLY A CA 1
ATOM 812 C C . GLY A 1 122 ? 29.386 -8.465 48.631 1.000 11.904 101 GLY A C 1
ATOM 813 O O . GLY A 1 122 ? 28.501 -9.136 49.150 1.000 12.304 101 GLY A O 1
ATOM 814 N N . ASP A 1 123 ? 29.538 -7.162 48.790 1.000 10.652 102 ASP A N 1
ATOM 815 C CA . ASP A 1 123 ? 28.508 -6.434 49.577 1.000 10.582 102 ASP A CA 1
ATOM 816 C C . ASP A 1 123 ? 27.185 -6.350 48.832 1.000 9.747 102 ASP A C 1
ATOM 817 O O . ASP A 1 123 ? 27.120 -6.327 47.590 1.000 10.647 102 ASP A O 1
ATOM 822 N N . ILE A 1 124 ? 26.155 -6.126 49.611 1.000 9.734 103 ILE A N 1
ATOM 823 C CA . ILE A 1 124 ? 24.847 -5.645 49.106 1.000 8.864 103 ILE A CA 1
ATOM 824 C C . ILE A 1 124 ? 24.604 -4.285 49.761 1.000 8.844 103 ILE A C 1
ATOM 825 O O . ILE A 1 124 ? 24.898 -4.087 50.960 1.000 9.740 103 ILE A O 1
ATOM 830 N N . LEU A 1 125 ? 24.033 -3.363 49.001 1.000 8.269 104 LEU A N 1
ATOM 831 C CA . LEU A 1 125 ? 23.790 -1.978 49.428 1.000 8.322 104 LEU A CA 1
ATOM 832 C C . LEU A 1 125 ? 22.363 -1.600 49.094 1.000 7.863 104 LEU A C 1
ATOM 833 O O . LEU A 1 125 ? 21.986 -1.686 47.922 1.000 8.097 104 LEU A O 1
ATOM 838 N N . ASN A 1 126 ? 21.663 -1.022 50.058 1.000 7.362 105 ASN A N 1
ATOM 839 C CA . ASN A 1 126 ? 20.395 -0.346 49.806 1.000 7.505 105 ASN A CA 1
ATOM 840 C C . ASN A 1 126 ? 20.665 1.150 49.787 1.000 7.870 105 ASN A C 1
ATOM 841 O O . ASN A 1 126 ? 21.315 1.649 50.724 1.000 7.853 105 ASN A O 1
ATOM 846 N N . ILE A 1 127 ? 20.260 1.848 48.710 1.000 8.241 106 ILE A N 1
ATOM 847 C CA . ILE A 1 127 ? 20.215 3.329 48.770 1.000 7.632 106 ILE A CA 1
ATOM 848 C C . ILE A 1 127 ? 18.736 3.729 48.835 1.000 8.253 106 ILE A C 1
ATOM 849 O O . ILE A 1 127 ? 17.946 3.262 47.979 1.000 7.765 106 ILE A O 1
ATOM 854 N N . ASP A 1 128 ? 18.387 4.529 49.852 1.000 8.612 107 ASP A N 1
ATOM 855 C CA A ASP A 1 128 ? 16.997 5.015 50.081 0.400 9.747 107 ASP A CA 1
ATOM 856 C CA B ASP A 1 128 ? 17.022 5.018 50.113 0.600 9.835 107 ASP A CA 1
ATOM 857 C C . ASP A 1 128 ? 16.990 6.516 49.827 1.000 10.408 107 ASP A C 1
ATOM 858 O O . ASP A 1 128 ? 17.803 7.225 50.449 1.000 10.161 107 ASP A O 1
ATOM 867 N N . ILE A 1 129 ? 16.118 6.931 48.919 1.000 9.742 108 ILE A N 1
ATOM 868 C CA . ILE A 1 129 ? 16.000 8.317 48.428 1.000 9.622 108 ILE A CA 1
ATOM 869 C C . ILE A 1 129 ? 14.630 8.820 48.855 1.000 11.288 108 ILE A C 1
ATOM 870 O O . ILE A 1 129 ? 13.608 8.219 48.511 1.000 11.812 108 ILE A O 1
ATOM 875 N N . THR A 1 130 ? 14.582 9.982 49.477 1.000 10.161 109 THR A N 1
ATOM 876 C CA . THR A 1 130 ? 13.318 10.693 49.758 1.000 11.556 109 THR A CA 1
ATOM 877 C C . THR A 1 130 ? 13.495 12.137 49.293 1.000 11.945 109 THR A C 1
ATOM 878 O O . THR A 1 130 ? 14.349 12.827 49.892 1.000 12.940 109 THR A O 1
ATOM 882 N N . VAL A 1 131 ? 12.795 12.517 48.251 1.000 12.416 110 VAL A N 1
ATOM 883 C CA . VAL A 1 131 ? 12.887 13.898 47.708 1.000 13.030 110 VAL A CA 1
ATOM 884 C C . VAL A 1 131 ? 11.560 14.595 47.872 1.000 12.904 110 VAL A C 1
ATOM 885 O O . VAL A 1 131 ? 10.479 13.948 47.861 1.000 13.479 110 VAL A O 1
ATOM 889 N N . ILE A 1 132 ? 11.642 15.905 48.027 1.000 11.237 111 ILE A N 1
ATOM 890 C CA . ILE A 1 132 ? 10.431 16.793 48.003 1.000 12.742 111 ILE A CA 1
ATOM 891 C C . ILE A 1 132 ? 10.543 17.733 46.835 1.000 12.878 111 ILE A C 1
ATOM 892 O O . ILE A 1 132 ? 11.625 18.329 46.630 1.000 13.424 111 ILE A O 1
ATOM 897 N N . LYS A 1 133 ? 9.500 17.796 46.038 1.000 13.061 112 LYS A N 1
ATOM 898 C CA . LYS A 1 133 ? 9.438 18.762 44.906 1.000 14.241 112 LYS A CA 1
ATOM 899 C C . LYS A 1 133 ? 8.068 19.432 45.039 1.000 16.234 112 LYS A C 1
ATOM 900 O O . LYS A 1 133 ? 7.026 18.734 45.028 1.000 15.656 112 LYS A O 1
ATOM 906 N N . ASP A 1 134 ? 8.078 20.755 45.182 1.000 17.818 113 ASP A N 1
ATOM 907 C CA A ASP A 1 134 ? 6.873 21.615 45.350 0.600 18.763 113 ASP A CA 1
ATOM 908 C CA B ASP A 1 134 ? 6.819 21.542 45.245 0.400 18.511 113 ASP A CA 1
ATOM 909 C C . ASP A 1 134 ? 5.927 20.983 46.377 1.000 17.309 113 ASP A C 1
ATOM 910 O O . ASP A 1 134 ? 4.693 20.927 46.176 1.000 20.881 113 ASP A O 1
ATOM 919 N N . GLY A 1 135 ? 6.488 20.679 47.549 1.000 15.937 114 GLY A N 1
ATOM 920 C CA . GLY A 1 135 ? 5.779 20.269 48.748 1.000 16.174 114 GLY A CA 1
ATOM 921 C C . GLY A 1 135 ? 5.274 18.827 48.770 1.000 15.845 114 GLY A C 1
ATOM 922 O O . GLY A 1 135 ? 4.596 18.451 49.725 1.000 17.581 114 GLY A O 1
ATOM 923 N N . TYR A 1 136 ? 5.657 18.040 47.786 1.000 14.019 115 TYR A N 1
ATOM 924 C CA . TYR A 1 136 ? 5.186 16.630 47.723 1.000 13.945 115 TYR A CA 1
ATOM 925 C C . TYR A 1 136 ? 6.406 15.705 47.718 1.000 12.717 115 TYR A C 1
ATOM 926 O O . TYR A 1 136 ? 7.416 16.019 47.080 1.000 12.645 115 TYR A O 1
ATOM 935 N N . HIS A 1 137 ? 6.221 14.537 48.351 1.000 11.203 116 HIS A N 1
ATOM 936 C CA . HIS A 1 137 ? 7.343 13.562 48.578 1.000 11.027 116 HIS A CA 1
ATOM 937 C C . HIS A 1 137 ? 7.357 12.417 47.585 1.000 11.109 116 HIS A C 1
ATOM 938 O O . HIS A 1 137 ? 6.320 11.893 47.255 1.000 12.535 116 HIS A O 1
ATOM 945 N N . GLY A 1 138 ? 8.548 12.018 47.173 1.000 10.971 117 GLY A N 1
ATOM 946 C CA . GLY A 1 138 ? 8.769 10.723 46.494 1.000 11.443 117 GLY A CA 1
ATOM 947 C C . GLY A 1 138 ? 9.772 9.895 47.278 1.000 10.770 117 GLY A C 1
ATOM 948 O O . GLY A 1 138 ? 10.792 10.455 47.694 1.000 12.516 117 GLY A O 1
ATOM 949 N N . ASP A 1 139 ? 9.461 8.652 47.579 1.000 10.655 118 ASP A N 1
ATOM 950 C CA . ASP A 1 139 ? 10.292 7.818 48.469 1.000 10.556 118 ASP A CA 1
ATOM 951 C C . ASP A 1 139 ? 10.494 6.453 47.779 1.000 9.206 118 ASP A C 1
ATOM 952 O O . ASP A 1 139 ? 9.518 5.758 47.376 1.000 9.482 118 ASP A O 1
ATOM 957 N N . THR A 1 140 ? 11.733 6.036 47.713 1.000 8.432 119 THR A N 1
ATOM 958 C CA . THR A 1 140 ? 12.015 4.759 47.041 1.000 8.372 119 THR A CA 1
ATOM 959 C C . THR A 1 140 ? 13.376 4.273 47.495 1.000 8.947 119 THR A C 1
ATOM 960 O O . THR A 1 140 ? 14.246 5.041 47.954 1.000 9.984 119 THR A O 1
ATOM 964 N N . SER A 1 141 ? 13.633 2.977 47.310 1.000 7.755 120 SER A N 1
ATOM 965 C CA . SER A 1 141 ? 14.958 2.415 47.638 1.000 7.905 120 SER A CA 1
ATOM 966 C C . SER A 1 141 ? 15.176 1.163 46.787 1.000 7.988 120 SER A C 1
ATOM 967 O O . SER A 1 141 ? 14.191 0.537 46.341 1.000 8.400 120 SER A O 1
ATOM 970 N N . LYS A 1 142 ? 16.428 0.803 46.568 1.000 8.046 121 LYS A N 1
ATOM 971 C CA . LYS A 1 142 ? 16.718 -0.412 45.827 1.000 7.933 121 LYS A CA 1
ATOM 972 C C . LYS A 1 142 ? 18.020 -0.996 46.343 1.000 7.742 121 LYS A C 1
ATOM 973 O O . LYS A 1 142 ? 18.805 -0.350 47.044 1.000 7.539 121 LYS A O 1
ATOM 979 N N . MET A 1 143 ? 18.248 -2.247 45.967 1.000 7.257 122 MET A N 1
ATOM 980 C CA . MET A 1 143 ? 19.490 -2.966 46.278 1.000 7.781 122 MET A CA 1
ATOM 981 C C . MET A 1 143 ? 20.439 -2.902 45.085 1.000 7.704 122 MET A C 1
ATOM 982 O O . MET A 1 143 ? 20.032 -3.087 43.908 1.000 9.673 122 MET A O 1
ATOM 987 N N . PHE A 1 144 ? 21.705 -2.714 45.387 1.000 8.453 123 PHE A N 1
ATOM 988 C CA . PHE A 1 144 ? 22.859 -2.813 44.488 1.000 8.878 123 PHE A CA 1
ATOM 989 C C . PHE A 1 144 ? 23.742 -3.967 44.925 1.000 10.157 123 PHE A C 1
ATOM 990 O O . PHE A 1 144 ? 24.025 -4.129 46.128 1.000 10.178 123 PHE A O 1
ATOM 998 N N . LEU A 1 145 ? 24.160 -4.778 43.966 1.000 11.046 124 LEU A N 1
ATOM 999 C CA . LEU A 1 145 ? 25.093 -5.916 44.159 1.000 10.994 124 LEU A CA 1
ATOM 1000 C C . LEU A 1 145 ? 26.520 -5.482 43.841 1.000 11.066 124 LEU A C 1
ATOM 1001 O O . LEU A 1 145 ? 26.759 -4.999 42.699 1.000 13.021 124 LEU A O 1
ATOM 1006 N N . ILE A 1 146 ? 27.411 -5.506 44.811 1.000 11.156 125 ILE A N 1
ATOM 1007 C CA . ILE A 1 146 ? 28.790 -4.983 44.602 1.000 12.226 125 ILE A CA 1
ATOM 1008 C C . ILE A 1 146 ? 29.689 -6.138 44.149 1.000 12.173 125 ILE A C 1
ATOM 1009 O O . ILE A 1 146 ? 29.952 -7.035 44.944 1.000 12.707 125 ILE A O 1
ATOM 1014 N N . GLY A 1 147 ? 30.123 -6.085 42.892 1.000 13.991 126 GLY A N 1
ATOM 1015 C CA . GLY A 1 147 ? 30.988 -7.133 42.325 1.000 15.051 126 GLY A CA 1
ATOM 1016 C C . GLY A 1 147 ? 30.380 -8.512 42.443 1.000 15.040 126 GLY A C 1
ATOM 1017 O O . GLY A 1 147 ? 29.207 -8.663 42.115 1.000 17.397 126 GLY A O 1
ATOM 1018 N N . ASP A 1 148 ? 31.185 -9.497 42.791 1.000 17.728 127 ASP A N 1
ATOM 1019 C CA . ASP A 1 148 ? 30.758 -10.915 42.782 1.000 19.719 127 ASP A CA 1
ATOM 1020 C C . ASP A 1 148 ? 30.077 -11.246 44.107 1.000 17.107 127 ASP A C 1
ATOM 1021 O O . ASP A 1 148 ? 30.710 -11.438 45.135 1.000 23.376 127 ASP A O 1
ATOM 1026 N N . VAL A 1 149 ? 28.771 -11.197 44.082 1.000 15.637 128 VAL A N 1
ATOM 1027 C CA . VAL A 1 149 ? 27.978 -11.464 45.302 1.000 14.441 128 VAL A CA 1
ATOM 1028 C C . VAL A 1 149 ? 27.613 -12.942 45.371 1.000 14.546 128 VAL A C 1
ATOM 1029 O O . VAL A 1 149 ? 27.362 -13.543 44.292 1.000 15.560 128 VAL A O 1
ATOM 1033 N N . SER A 1 150 ? 27.547 -13.487 46.581 1.000 14.248 129 SER A N 1
ATOM 1034 C CA . SER A 1 150 ? 27.271 -14.926 46.831 1.000 14.696 129 SER A CA 1
ATOM 1035 C C . SER A 1 150 ? 25.864 -15.297 46.343 1.000 16.328 129 SER A C 1
ATOM 1036 O O . SER A 1 150 ? 24.951 -14.454 46.289 1.000 13.807 129 SER A O 1
ATOM 1039 N N . ILE A 1 151 ? 25.625 -16.577 46.078 1.000 15.027 130 ILE A N 1
ATOM 1040 C CA A ILE A 1 151 ? 24.274 -17.048 45.691 0.700 16.021 130 ILE A CA 1
ATOM 1041 C CA B ILE A 1 151 ? 24.276 -17.106 45.721 0.300 15.225 130 ILE A CA 1
ATOM 1042 C C . ILE A 1 151 ? 23.310 -16.727 46.845 1.000 15.223 130 ILE A C 1
ATOM 1043 O O . ILE A 1 151 ? 22.154 -16.319 46.556 1.000 15.471 130 ILE A O 1
ATOM 1052 N N . GLU A 1 152 ? 23.720 -16.870 48.105 1.000 15.536 131 GLU A N 1
ATOM 1053 C CA A GLU A 1 152 ? 22.833 -16.617 49.266 0.400 16.139 131 GLU A CA 1
ATOM 1054 C CA B GLU A 1 152 ? 22.759 -16.651 49.210 0.600 15.401 131 GLU A CA 1
ATOM 1055 C C . GLU A 1 152 ? 22.350 -15.168 49.222 1.000 14.138 131 GLU A C 1
ATOM 1056 O O . GLU A 1 152 ? 21.174 -14.912 49.439 1.000 13.210 131 GLU A O 1
ATOM 1067 N N . ASP A 1 153 ? 23.283 -14.270 49.002 1.000 12.906 132 ASP A N 1
ATOM 1068 C CA . ASP A 1 153 ? 22.983 -12.817 49.039 1.000 12.263 132 ASP A CA 1
ATOM 1069 C C . ASP A 1 153 ? 22.177 -12.430 47.797 1.000 13.229 132 ASP A C 1
ATOM 1070 O O . ASP A 1 153 ? 21.267 -11.584 47.882 1.000 11.400 132 ASP A O 1
ATOM 1075 N N . LYS A 1 154 ? 22.463 -12.977 46.625 1.000 11.932 133 LYS A N 1
ATOM 1076 C CA A LYS A 1 154 ? 21.637 -12.709 45.421 0.500 12.521 133 LYS A CA 1
ATOM 1077 C CA B LYS A 1 154 ? 21.635 -12.724 45.420 0.500 12.587 133 LYS A CA 1
ATOM 1078 C C . LYS A 1 154 ? 20.205 -13.207 45.677 1.000 11.313 133 LYS A C 1
ATOM 1079 O O . LYS A 1 154 ? 19.218 -12.501 45.287 1.000 11.763 133 LYS A O 1
ATOM 1090 N N . ARG A 1 155 ? 20.032 -14.366 46.319 1.000 10.980 134 ARG A N 1
ATOM 1091 C CA A ARG A 1 155 ? 18.684 -14.894 46.553 0.600 12.206 134 ARG A CA 1
ATOM 1092 C CA B ARG A 1 155 ? 18.684 -14.900 46.562 0.400 11.707 134 ARG A CA 1
ATOM 1093 C C . ARG A 1 155 ? 17.949 -13.940 47.498 1.000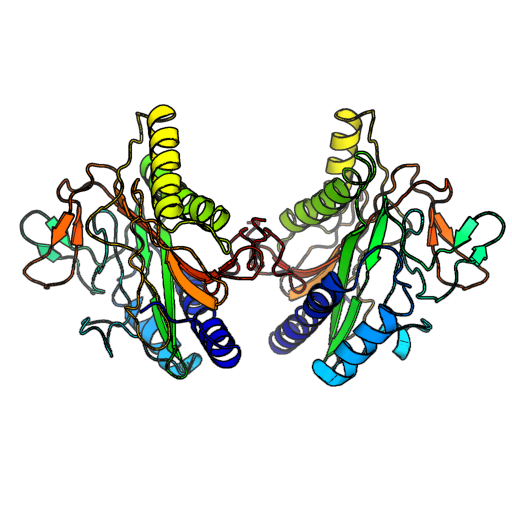 11.068 134 ARG A C 1
ATOM 1094 O O . ARG A 1 155 ? 16.746 -13.679 47.296 1.000 11.186 134 ARG A O 1
ATOM 1109 N N . LEU A 1 156 ? 18.622 -13.497 48.542 1.000 10.012 135 LEU A N 1
ATOM 1110 C CA . LEU A 1 156 ? 17.988 -12.552 49.502 1.000 10.051 135 LEU A CA 1
ATOM 1111 C C . LEU A 1 156 ? 17.457 -11.307 48.749 1.000 9.230 135 LEU A C 1
ATOM 1112 O O . LEU A 1 156 ? 16.309 -10.901 48.966 1.000 9.352 135 LEU A O 1
ATOM 1117 N N . CYS A 1 157 ? 18.285 -10.706 47.947 1.000 9.366 136 CYS A N 1
ATOM 1118 C CA . CYS A 1 157 ? 17.907 -9.494 47.220 1.000 9.376 136 CYS A CA 1
ATOM 1119 C C . CYS A 1 157 ? 16.738 -9.801 46.301 1.000 8.928 136 CYS A C 1
ATOM 1120 O O . CYS A 1 157 ? 15.781 -9.013 46.191 1.000 8.629 136 CYS A O 1
ATOM 1123 N N . HIS A 1 158 ? 16.816 -10.920 45.562 1.000 9.820 137 HIS A N 1
ATOM 1124 C CA . HIS A 1 158 ? 15.802 -11.241 44.551 1.000 10.258 137 HIS A CA 1
ATOM 1125 C C . HIS A 1 158 ? 14.463 -11.521 45.220 1.000 9.768 137 HIS A C 1
ATOM 1126 O O . HIS A 1 158 ? 13.434 -11.007 44.798 1.000 10.500 137 HIS A O 1
ATOM 1133 N N . VAL A 1 159 ? 14.434 -12.321 46.271 1.000 10.388 138 VAL A N 1
ATOM 1134 C CA . VAL A 1 159 ? 13.181 -12.679 46.966 1.000 10.026 138 VAL A CA 1
ATOM 1135 C C . VAL A 1 159 ? 12.607 -11.423 47.613 1.000 9.574 138 VAL A C 1
ATOM 1136 O O . VAL A 1 159 ? 11.367 -11.273 47.593 1.000 9.899 138 VAL A O 1
ATOM 1140 N N . ALA A 1 160 ? 13.450 -10.526 48.148 1.000 9.179 139 ALA A N 1
ATOM 1141 C CA . ALA A 1 160 ? 12.897 -9.271 48.706 1.000 9.152 139 ALA A CA 1
ATOM 1142 C C . ALA A 1 160 ? 12.174 -8.470 47.614 1.000 8.517 139 ALA A C 1
ATOM 1143 O O . ALA A 1 160 ? 11.104 -7.871 47.895 1.000 8.910 139 ALA A O 1
ATOM 1145 N N . GLN A 1 161 ? 12.723 -8.392 46.410 1.000 8.787 140 GLN A N 1
ATOM 1146 C CA . GLN A 1 161 ? 12.059 -7.684 45.310 1.000 9.120 140 GLN A CA 1
ATOM 1147 C C . GLN A 1 161 ? 10.783 -8.410 44.918 1.000 9.205 140 GLN A C 1
ATOM 1148 O O . GLN A 1 161 ? 9.783 -7.763 44.628 1.000 9.183 140 GLN A O 1
ATOM 1154 N N . GLU A 1 162 ? 10.813 -9.726 44.857 1.000 9.563 141 GLU A N 1
ATOM 1155 C CA . GLU A 1 162 ? 9.579 -10.493 44.549 1.000 11.251 141 GLU A CA 1
ATOM 1156 C C . GLU A 1 162 ? 8.507 -10.169 45.577 1.000 10.049 141 GLU A C 1
ATOM 1157 O O . GLU A 1 162 ? 7.345 -10.050 45.187 1.000 11.057 141 GLU A O 1
ATOM 1163 N N . CYS A 1 163 ? 8.852 -9.974 46.843 1.000 9.228 142 CYS A N 1
ATOM 1164 C CA . CYS A 1 163 ? 7.845 -9.671 47.876 1.000 10.701 142 CYS A CA 1
ATOM 1165 C C . CYS A 1 163 ? 7.153 -8.356 47.538 1.000 9.784 142 CYS A C 1
ATOM 1166 O O . CYS A 1 163 ? 5.932 -8.277 47.561 1.000 10.184 142 CYS A O 1
ATOM 1169 N N . LEU A 1 164 ? 7.941 -7.351 47.155 1.000 8.837 143 LEU A N 1
ATOM 1170 C CA . LEU A 1 164 ? 7.375 -6.039 46.786 1.000 9.543 143 LEU A CA 1
ATOM 1171 C C . LEU A 1 164 ? 6.481 -6.191 45.557 1.000 9.310 143 LEU A C 1
ATOM 1172 O O . LEU A 1 164 ? 5.345 -5.661 45.524 1.000 9.906 143 LEU A O 1
ATOM 1177 N N . TYR A 1 165 ? 6.975 -6.866 44.534 1.000 9.082 144 TYR A N 1
ATOM 1178 C CA . TYR A 1 165 ? 6.220 -6.971 43.261 1.000 9.406 144 TYR A CA 1
ATOM 1179 C C . TYR A 1 165 ? 4.910 -7.734 43.483 1.000 9.185 144 TYR A C 1
ATOM 1180 O O . TYR A 1 165 ? 3.875 -7.344 42.947 1.000 10.760 144 TYR A O 1
ATOM 1189 N N . LEU A 1 166 ? 4.932 -8.793 44.283 1.000 9.274 145 LEU A N 1
ATOM 1190 C CA . LEU A 1 166 ? 3.704 -9.587 44.526 1.000 10.172 145 LEU A CA 1
ATOM 1191 C C . LEU A 1 166 ? 2.728 -8.791 45.354 1.000 9.926 145 LEU A C 1
ATOM 1192 O O . LEU A 1 166 ? 1.496 -8.902 45.078 1.000 11.693 145 LEU A O 1
ATOM 1197 N N . ALA A 1 167 ? 3.203 -7.995 46.295 1.000 9.892 146 ALA A N 1
ATOM 1198 C CA . ALA A 1 167 ? 2.321 -7.120 47.077 1.000 10.227 146 ALA A CA 1
ATOM 1199 C C . ALA A 1 167 ? 1.631 -6.122 46.108 1.000 11.969 146 ALA A C 1
ATOM 1200 O O . ALA A 1 167 ? 0.426 -5.886 46.225 1.000 11.733 146 ALA A O 1
ATOM 1202 N N . LEU A 1 168 ? 2.364 -5.524 45.167 1.000 11.924 147 LEU A N 1
ATOM 1203 C CA . LEU A 1 168 ? 1.791 -4.544 44.203 1.000 12.553 147 LEU A CA 1
ATOM 1204 C C . LEU A 1 168 ? 0.656 -5.158 43.394 1.000 13.526 147 LEU A C 1
ATOM 1205 O O . LEU A 1 168 ? -0.334 -4.409 43.091 1.000 12.938 147 LEU A O 1
ATOM 1210 N N . LYS A 1 169 ? 0.764 -6.426 43.051 1.000 12.329 148 LYS A N 1
ATOM 1211 C CA . LYS A 1 169 ? -0.233 -7.142 42.237 1.000 13.471 148 LYS A CA 1
ATOM 1212 C C . LYS A 1 169 ? -1.539 -7.308 43.011 1.000 13.158 148 LYS A C 1
ATOM 1213 O O . LYS A 1 169 ? -2.561 -7.634 42.373 1.000 14.561 148 LYS A O 1
ATOM 1219 N N . GLN A 1 170 ? -1.539 -7.009 44.307 1.000 11.684 149 GLN A N 1
ATOM 1220 C CA . GLN A 1 170 ? -2.759 -7.175 45.152 1.000 12.294 149 GLN A CA 1
ATOM 1221 C C . GLN A 1 170 ? -3.487 -5.844 45.285 1.000 12.957 149 GLN A C 1
ATOM 1222 O O . GLN A 1 170 ? -4.614 -5.815 45.788 1.000 12.947 149 GLN A O 1
ATOM 1228 N N . VAL A 1 171 ? -2.895 -4.732 44.888 1.000 10.366 150 VAL A N 1
ATOM 1229 C CA . VAL A 1 171 ? -3.448 -3.408 45.219 1.000 11.025 150 VAL A CA 1
ATOM 1230 C C . VAL A 1 171 ? -4.518 -3.038 44.188 1.000 11.635 150 VAL A C 1
ATOM 1231 O O . VAL A 1 171 ? -4.237 -2.952 42.978 1.000 12.040 150 VAL A O 1
ATOM 1235 N N . LYS A 1 172 ? -5.708 -2.689 44.643 1.000 10.177 151 LYS A N 1
ATOM 1236 C CA . LYS A 1 172 ? -6.783 -2.072 43.828 1.000 11.381 151 LYS A CA 1
ATOM 1237 C C . LYS A 1 172 ? -7.831 -1.565 44.794 1.000 11.172 151 LYS A C 1
ATOM 1238 O O . LYS A 1 172 ? -7.847 -1.969 45.946 1.000 11.462 151 LYS A O 1
ATOM 1244 N N . PRO A 1 173 ? -8.764 -0.718 44.345 1.000 11.051 152 PRO A N 1
ATOM 1245 C CA . PRO A 1 173 ? -9.805 -0.262 45.271 1.000 10.967 152 PRO A CA 1
ATOM 1246 C C . PRO A 1 173 ? -10.613 -1.444 45.844 1.000 11.065 152 PRO A C 1
ATOM 1247 O O . PRO A 1 173 ? -10.935 -2.367 45.097 1.000 11.724 152 PRO A O 1
ATOM 1251 N N . GLY A 1 174 ? -10.911 -1.354 47.117 1.000 10.895 153 GLY A N 1
ATOM 1252 C CA . GLY A 1 174 ? -11.735 -2.367 47.791 1.000 12.283 153 GLY A CA 1
ATOM 1253 C C . GLY A 1 174 ? -10.950 -3.441 48.485 1.000 12.949 153 GLY A C 1
ATOM 1254 O O . GLY A 1 174 ? -11.543 -4.182 49.322 1.000 15.185 153 GLY A O 1
ATOM 1255 N N . VAL A 1 175 ? -9.660 -3.552 48.245 1.000 12.847 154 VAL A N 1
ATOM 1256 C CA . VAL A 1 175 ? -8.825 -4.577 48.929 1.000 14.022 154 VAL A CA 1
ATOM 1257 C C . VAL A 1 175 ? -8.489 -4.074 50.323 1.000 13.489 154 VAL A C 1
ATOM 1258 O O . VAL A 1 175 ? -8.267 -2.859 50.526 1.000 13.727 154 VAL A O 1
ATOM 1262 N N . GLN A 1 176 ? -8.482 -4.981 51.304 1.000 14.560 155 GLN A N 1
ATOM 1263 C CA . GLN A 1 176 ? -8.105 -4.629 52.674 1.000 16.127 155 GLN A CA 1
ATOM 1264 C C . GLN A 1 176 ? -6.593 -4.605 52.818 1.000 14.478 155 GLN A C 1
ATOM 1265 O O . GLN A 1 176 ? -5.917 -5.466 52.251 1.000 14.461 155 GLN A O 1
ATOM 1271 N N . L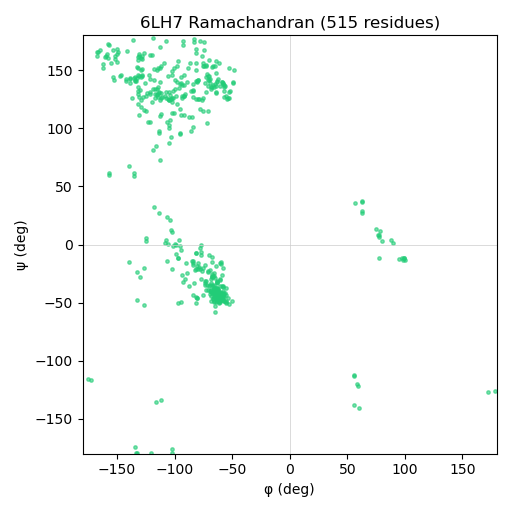EU A 1 177 ? -6.106 -3.642 53.562 1.000 14.762 156 LEU A N 1
ATOM 1272 C CA . LEU A 1 177 ? -4.676 -3.381 53.699 1.000 14.156 156 LEU A CA 1
ATOM 1273 C C . LEU A 1 177 ? -3.943 -4.642 54.158 1.000 13.674 156 LEU A C 1
ATOM 1274 O O . LEU A 1 177 ? -2.770 -4.845 53.772 1.000 13.411 156 LEU A O 1
ATOM 1279 N N . GLY A 1 178 ? -4.534 -5.455 55.051 1.000 13.867 157 GLY A N 1
ATOM 1280 C CA . GLY A 1 178 ? -3.836 -6.647 55.550 1.000 13.817 157 GLY A CA 1
ATOM 1281 C C . GLY A 1 178 ? -3.475 -7.610 54.468 1.000 14.120 157 GLY A C 1
ATOM 1282 O O . GLY A 1 178 ? -2.605 -8.445 54.698 1.000 13.895 157 GLY A O 1
ATOM 1283 N N . GLU A 1 179 ? -4.056 -7.523 53.270 1.000 13.191 158 GLU A N 1
ATOM 1284 C CA . GLU A 1 179 ? -3.690 -8.428 52.152 1.000 13.966 158 GLU A CA 1
ATOM 1285 C C . GLU A 1 179 ? -2.250 -8.168 51.709 1.000 14.017 158 GLU A C 1
ATOM 1286 O O . GLU A 1 179 ? -1.623 -9.091 51.118 1.000 14.005 158 GLU A O 1
ATOM 1292 N N . ILE A 1 180 ? -1.721 -6.971 51.943 1.000 11.724 159 ILE A N 1
ATOM 1293 C CA A ILE A 1 180 ? -0.319 -6.692 51.516 0.500 11.104 159 ILE A CA 1
ATOM 1294 C CA B ILE A 1 180 ? -0.317 -6.698 51.503 0.500 12.277 159 ILE A CA 1
ATOM 1295 C C . ILE A 1 180 ? 0.648 -7.571 52.330 1.000 11.458 159 ILE A C 1
ATOM 1296 O O . ILE A 1 180 ? 1.418 -8.327 51.707 1.000 11.495 159 ILE A O 1
ATOM 1305 N N . GLY A 1 181 ? 0.626 -7.427 53.653 1.000 12.408 160 GLY A N 1
ATOM 1306 C CA . GLY A 1 181 ? 1.520 -8.205 54.512 1.000 12.213 160 GLY A CA 1
ATOM 1307 C C . GLY A 1 181 ? 1.191 -9.680 54.407 1.000 11.742 160 GLY A C 1
ATOM 1308 O O . GLY A 1 181 ? 2.093 -10.496 54.495 1.000 11.498 160 GLY A O 1
ATOM 1309 N N . THR A 1 182 ? -0.081 -10.017 54.299 1.000 12.732 161 THR A N 1
ATOM 1310 C CA . THR A 1 182 ? -0.457 -11.459 54.165 1.000 13.053 161 THR A CA 1
ATOM 1311 C C . THR A 1 182 ? 0.154 -12.025 52.902 1.000 13.731 161 THR A C 1
ATOM 1312 O O . THR A 1 182 ? 0.688 -13.190 52.904 1.000 13.736 161 THR A O 1
ATOM 1316 N N . THR A 1 183 ? 0.125 -11.297 51.781 1.000 12.944 162 THR A N 1
ATOM 1317 C CA . THR A 1 183 ? 0.752 -11.746 50.517 1.000 12.966 162 THR A CA 1
ATOM 1318 C C . THR A 1 183 ? 2.273 -11.864 50.653 1.000 12.358 162 THR A C 1
ATOM 1319 O O . THR A 1 183 ? 2.864 -12.851 50.161 1.000 12.910 162 THR A O 1
ATOM 1323 N N . ILE A 1 184 ? 2.918 -10.911 51.295 1.000 12.111 163 ILE A N 1
ATOM 1324 C CA . ILE A 1 184 ? 4.379 -10.977 51.507 1.000 11.218 163 ILE A CA 1
ATOM 1325 C C . ILE A 1 184 ? 4.706 -12.219 52.354 1.000 11.960 163 ILE A C 1
ATOM 1326 O O . ILE A 1 184 ? 5.665 -12.976 52.027 1.000 12.010 163 ILE A O 1
ATOM 1331 N N . GLU A 1 185 ? 4.007 -12.366 53.457 1.000 12.345 164 GLU A N 1
ATOM 1332 C CA . GLU A 1 185 ? 4.296 -13.530 54.342 1.000 13.420 164 GLU A CA 1
ATOM 1333 C C . GLU A 1 185 ? 4.029 -14.844 53.605 1.000 14.288 164 GLU A C 1
ATOM 1334 O O . GLU A 1 185 ? 4.856 -15.788 53.754 1.000 14.263 164 GLU A O 1
ATOM 1340 N N . LYS A 1 186 ? 2.977 -14.936 52.791 1.000 14.914 165 LYS A N 1
ATOM 1341 C CA . LYS A 1 186 ? 2.708 -16.168 51.992 1.000 16.215 165 LYS A CA 1
ATOM 1342 C C . LYS A 1 186 ? 3.923 -16.460 51.124 1.000 15.688 165 LYS A C 1
ATOM 1343 O O . LYS A 1 186 ? 4.340 -17.618 50.990 1.000 15.473 165 LYS A O 1
ATOM 1349 N N . HIS A 1 187 ? 4.499 -15.458 50.456 1.000 12.677 166 HIS A N 1
ATOM 1350 C CA . HIS A 1 187 ? 5.647 -15.657 49.588 1.000 12.948 166 HIS A CA 1
ATOM 1351 C C . HIS A 1 187 ? 6.854 -16.175 50.391 1.000 11.845 166 HIS A C 1
ATOM 1352 O O . HIS A 1 187 ? 7.576 -17.027 49.896 1.000 12.933 166 HIS A O 1
ATOM 1359 N N . ILE A 1 188 ? 7.123 -15.550 51.522 1.000 12.302 167 ILE A N 1
ATOM 1360 C CA . ILE A 1 188 ? 8.284 -15.977 52.347 1.000 11.740 167 ILE A CA 1
ATOM 1361 C C . ILE A 1 188 ? 8.061 -17.406 52.870 1.000 12.992 167 ILE A C 1
ATOM 1362 O O . ILE A 1 188 ? 9.050 -18.139 52.801 1.000 12.470 167 ILE A O 1
ATOM 1367 N N . LYS A 1 189 ? 6.869 -17.741 53.315 1.000 14.007 168 LYS A N 1
ATOM 1368 C CA . LYS A 1 189 ? 6.575 -19.128 53.819 1.000 15.703 168 LYS A CA 1
ATOM 1369 C C . LYS A 1 189 ? 6.779 -20.082 52.648 1.000 17.429 168 LYS A C 1
ATOM 1370 O O . LYS A 1 189 ? 7.477 -21.155 52.795 1.000 17.714 168 LYS A O 1
ATOM 1376 N N . THR A 1 190 ? 6.337 -19.763 51.441 1.000 17.520 169 THR A N 1
ATOM 1377 C CA . THR A 1 190 ? 6.528 -20.662 50.281 1.000 18.243 169 THR A CA 1
ATOM 1378 C C . THR A 1 190 ? 8.019 -20.796 49.972 1.000 21.317 169 THR A C 1
ATOM 1379 O O . THR A 1 190 ? 8.578 -21.912 49.688 1.000 19.321 169 THR A O 1
ATOM 1383 N N . ASN A 1 191 ? 8.746 -19.685 50.013 1.000 16.134 170 ASN A N 1
ATOM 1384 C CA . ASN A 1 191 ? 10.177 -19.696 49.783 1.000 15.425 170 ASN A CA 1
ATOM 1385 C C . ASN A 1 191 ? 10.827 -20.651 50.800 1.000 14.093 170 ASN A C 1
ATOM 1386 O O . ASN A 1 191 ? 11.711 -21.448 50.385 1.000 15.183 170 ASN A O 1
ATOM 1391 N N . ASN A 1 192 ? 10.476 -20.511 52.054 1.000 14.064 171 ASN A N 1
ATOM 1392 C CA . ASN A 1 192 ? 11.121 -21.271 53.168 1.000 14.149 171 ASN A CA 1
ATOM 1393 C C . ASN A 1 192 ? 10.834 -22.780 53.018 1.000 16.144 171 ASN A C 1
ATOM 1394 O O . ASN A 1 192 ? 11.772 -23.594 53.258 1.000 16.741 171 ASN A O 1
ATOM 1399 N N . LYS A 1 193 ? 9.610 -23.110 52.641 1.000 16.783 172 LYS A N 1
ATOM 1400 C CA . LYS A 1 193 ? 9.221 -24.543 52.420 1.000 19.639 172 LYS A CA 1
ATOM 1401 C C . LYS A 1 193 ? 10.052 -25.091 51.270 1.000 20.549 172 LYS A C 1
ATOM 1402 O O . LYS A 1 193 ? 10.490 -26.280 51.374 1.000 21.669 172 LYS A O 1
ATOM 1408 N N . ASN A 1 194 ? 10.257 -24.355 50.185 1.000 19.389 173 ASN A N 1
ATOM 1409 C CA . ASN A 1 194 ? 10.842 -24.861 48.913 1.000 20.453 173 ASN A CA 1
ATOM 1410 C C . ASN A 1 194 ? 12.360 -24.740 48.884 1.000 20.238 173 ASN A C 1
ATOM 1411 O O . ASN A 1 194 ? 12.993 -25.324 47.978 1.000 21.283 173 ASN A O 1
ATOM 1416 N N . ASN A 1 195 ? 12.957 -23.951 49.782 1.000 20.128 174 ASN A N 1
ATOM 1417 C CA . ASN A 1 195 ? 14.391 -23.608 49.709 1.000 20.520 174 ASN A CA 1
ATOM 1418 C C . ASN A 1 195 ? 14.970 -23.629 51.114 1.000 20.708 174 ASN A C 1
ATOM 1419 O O . ASN A 1 195 ? 15.305 -22.589 51.703 1.000 18.902 174 ASN A O 1
ATOM 1424 N N . PRO A 1 196 ? 15.064 -24.796 51.770 1.000 18.762 175 PRO A N 1
ATOM 1425 C CA . PRO A 1 196 ? 15.552 -24.876 53.139 1.000 18.592 175 PRO A CA 1
ATOM 1426 C C . PRO A 1 196 ? 16.991 -24.355 53.307 1.000 17.985 175 PRO A C 1
ATOM 1427 O O . PRO A 1 196 ? 17.262 -23.964 54.432 1.000 20.764 175 PRO A O 1
ATOM 1431 N N . ARG A 1 197 ? 17.770 -24.191 52.225 1.000 20.210 176 ARG A N 1
ATOM 1432 C CA . ARG A 1 197 ? 19.144 -23.636 52.293 1.000 23.630 176 ARG A CA 1
ATOM 1433 C C . ARG A 1 197 ? 19.072 -22.105 52.404 1.000 21.630 176 ARG A C 1
ATOM 1434 O O . ARG A 1 197 ? 20.062 -21.513 52.817 1.000 21.926 176 ARG A O 1
ATOM 1442 N N . PHE A 1 198 ? 17.955 -21.489 51.995 1.000 17.744 177 PHE A N 1
ATOM 1443 C CA . PHE A 1 198 ? 17.856 -20.009 51.808 1.000 17.956 177 PHE A CA 1
ATOM 1444 C C . PHE A 1 198 ? 16.553 -19.518 52.415 1.000 15.497 177 PHE A C 1
ATOM 1445 O O . PHE A 1 198 ? 15.673 -19.060 51.644 1.000 19.273 177 PHE A O 1
ATOM 1453 N N . LYS A 1 199 ? 16.406 -19.705 53.707 1.000 15.983 178 LYS A N 1
ATOM 1454 C CA A LYS A 1 199 ? 15.178 -19.282 54.426 0.500 15.191 178 LYS A CA 1
ATOM 1455 C CA B LYS A 1 199 ? 15.189 -19.295 54.454 0.500 15.127 178 LYS A CA 1
ATOM 1456 C C . LYS A 1 199 ? 15.310 -17.827 54.885 1.000 15.848 178 LYS A C 1
ATOM 1457 O O . LYS A 1 199 ? 16.426 -17.356 55.125 1.000 18.365 178 LYS A O 1
ATOM 1468 N N . PHE A 1 200 ? 14.200 -17.146 54.932 1.000 12.646 179 PHE A N 1
ATOM 1469 C CA . PHE A 1 200 ? 14.190 -15.699 55.266 1.000 12.810 179 PHE A CA 1
ATOM 1470 C C . PHE A 1 200 ? 13.157 -15.407 56.329 1.000 11.032 179 PHE A C 1
ATOM 1471 O O . PHE A 1 200 ? 12.235 -16.192 56.543 1.000 11.832 179 PHE A O 1
ATOM 1479 N N . SER A 1 201 ? 13.283 -14.232 56.939 1.000 9.863 180 SER A N 1
ATOM 1480 C CA . SER A 1 201 ? 12.288 -13.697 57.868 1.000 10.513 180 SER A CA 1
ATOM 1481 C C . SER A 1 201 ? 11.908 -12.268 57.478 1.000 10.057 180 SER A C 1
ATOM 1482 O O . SER A 1 201 ? 12.639 -11.607 56.691 1.000 10.369 180 SER A O 1
ATOM 1485 N N . ILE A 1 202 ? 10.770 -11.835 57.976 1.000 9.806 181 ILE A N 1
ATOM 1486 C CA . ILE A 1 202 ? 10.230 -10.487 57.688 1.000 9.813 181 ILE A CA 1
ATOM 1487 C C . ILE A 1 202 ? 10.436 -9.595 58.880 1.000 10.397 181 ILE A C 1
ATOM 1488 O O . ILE A 1 202 ? 9.932 -9.935 59.972 1.000 9.910 181 ILE A O 1
ATOM 1493 N N . VAL A 1 203 ? 11.083 -8.451 58.688 1.000 9.543 182 VAL A N 1
ATOM 1494 C CA . VAL A 1 203 ? 11.226 -7.436 59.745 1.000 10.268 182 VAL A CA 1
ATOM 1495 C C . VAL A 1 203 ? 9.863 -6.900 60.119 1.000 11.550 182 VAL A C 1
ATOM 1496 O O . VAL A 1 203 ? 9.073 -6.523 59.272 1.000 11.950 182 VAL A O 1
ATOM 1500 N N . ARG A 1 204 ? 9.647 -6.754 61.425 1.000 11.865 183 ARG A N 1
ATOM 1501 C CA A ARG A 1 204 ? 8.329 -6.357 61.968 0.700 13.338 183 ARG A CA 1
ATOM 1502 C CA B ARG A 1 204 ? 8.336 -6.385 62.020 0.300 13.821 183 ARG A CA 1
ATOM 1503 C C . ARG A 1 204 ? 8.334 -4.919 62.485 1.000 14.857 183 ARG A C 1
ATOM 1504 O O . ARG A 1 204 ? 7.238 -4.380 62.671 1.000 16.772 183 ARG A O 1
ATOM 1519 N N . ASP A 1 205 ? 9.494 -4.340 62.705 1.000 17.177 184 ASP A N 1
ATOM 1520 C CA . ASP A 1 205 ? 9.625 -3.096 63.507 1.000 21.232 184 ASP A CA 1
ATOM 1521 C C . ASP A 1 205 ? 9.353 -1.886 62.637 1.000 20.341 184 ASP A C 1
ATOM 1522 O O . ASP A 1 205 ? 9.136 -0.785 63.202 1.000 23.392 184 ASP A O 1
ATOM 1527 N N . TYR A 1 206 ? 9.375 -2.046 61.321 1.000 18.008 185 TYR A N 1
ATOM 1528 C CA . TYR A 1 206 ? 9.353 -0.932 60.351 1.000 23.475 185 TYR A CA 1
ATOM 1529 C C . TYR A 1 206 ? 8.228 -1.265 59.385 1.000 23.696 185 TYR A C 1
ATOM 1530 O O . TYR A 1 206 ? 7.944 -2.507 59.101 1.000 26.611 185 TYR A O 1
ATOM 1539 N N . CYS A 1 207 ? 7.558 -0.209 58.924 1.000 18.861 186 CYS A N 1
ATOM 1540 C CA A CYS A 1 207 ? 6.411 -0.417 58.026 0.700 17.286 186 CYS A CA 1
ATOM 1541 C CA B CYS A 1 207 ? 6.311 -0.320 58.132 0.300 18.147 186 CYS A CA 1
ATOM 1542 C C . CYS A 1 207 ? 6.359 0.651 56.945 1.000 15.796 186 CYS A C 1
ATOM 1543 O O . CYS A 1 207 ? 7.044 1.684 57.032 1.000 17.627 186 CYS A O 1
ATOM 1548 N N . GLY A 1 208 ? 5.585 0.337 55.934 1.000 13.308 187 GLY A N 1
ATOM 1549 C CA . GLY A 1 208 ? 5.292 1.315 54.895 1.000 13.188 187 GLY A CA 1
ATOM 1550 C C . GLY A 1 208 ? 4.257 2.266 55.430 1.000 14.156 187 GLY A C 1
ATOM 1551 O O . GLY A 1 208 ? 3.717 2.077 56.533 1.000 14.953 187 GLY A O 1
ATOM 1552 N N . HIS A 1 209 ? 3.934 3.296 54.672 1.000 13.291 188 HIS A N 1
ATOM 1553 C CA . HIS A 1 209 ? 3.053 4.360 55.204 1.000 12.860 188 HIS A CA 1
ATOM 1554 C C . HIS A 1 209 ? 2.464 5.205 54.091 1.000 13.012 188 HIS A C 1
ATOM 1555 O O . HIS A 1 209 ? 3.047 5.286 52.978 1.000 11.874 188 HIS A O 1
ATOM 1562 N N . GLY A 1 210 ? 1.291 5.766 54.348 1.000 11.796 189 GLY A N 1
ATOM 1563 C CA . GLY A 1 210 ? 0.810 6.867 53.511 1.000 11.532 189 GLY A CA 1
ATOM 1564 C C . GLY A 1 210 ? 1.899 7.916 53.334 1.000 10.818 189 GLY A C 1
ATOM 1565 O O . GLY A 1 210 ? 2.727 8.143 54.236 1.000 12.339 189 GLY A O 1
ATOM 1566 N N . ILE A 1 211 ? 1.894 8.623 52.198 1.000 11.701 190 ILE A N 1
ATOM 1567 C CA . ILE A 1 211 ? 2.912 9.640 51.878 1.000 11.848 190 ILE A CA 1
ATOM 1568 C C . ILE A 1 211 ? 2.275 10.650 50.942 1.000 12.190 190 ILE A C 1
ATOM 1569 O O . ILE A 1 211 ? 1.463 10.241 50.082 1.000 13.915 190 ILE A O 1
ATOM 1574 N N . GLY A 1 212 ? 2.603 11.930 51.121 1.000 12.672 191 GLY A N 1
ATOM 1575 C CA . GLY A 1 212 ? 2.078 12.975 50.245 1.000 13.350 191 GLY A CA 1
ATOM 1576 C C . GLY A 1 212 ? 2.722 14.294 50.541 1.000 14.130 191 GLY A C 1
ATOM 1577 O O . GLY A 1 212 ? 3.940 14.437 50.380 1.000 14.292 191 GLY A O 1
ATOM 1578 N N . ALA A 1 213 ? 1.893 15.234 50.993 1.000 14.120 192 ALA A N 1
ATOM 1579 C CA . ALA A 1 213 ? 2.418 16.541 51.425 1.000 14.863 192 ALA A CA 1
ATOM 1580 C C . ALA A 1 213 ? 3.240 16.354 52.689 1.000 15.260 192 ALA A C 1
ATOM 1581 O O . ALA A 1 213 ? 4.167 17.163 52.941 1.000 17.166 192 ALA A O 1
ATOM 1583 N N . GLU A 1 214 ? 2.929 15.318 53.479 1.000 15.296 193 GLU A N 1
ATOM 1584 C CA . GLU A 1 214 ? 3.724 14.941 54.660 1.000 16.469 193 GLU A CA 1
ATOM 1585 C C . GLU A 1 214 ? 4.378 13.591 54.375 1.000 16.489 193 GLU A C 1
ATOM 1586 O O . GLU A 1 214 ? 3.819 12.774 53.588 1.000 14.436 193 GLU A O 1
ATOM 1592 N N . PHE A 1 215 ? 5.515 13.359 54.985 1.000 15.547 194 PHE A N 1
ATOM 1593 C CA . PHE A 1 215 ? 6.283 12.112 54.769 1.000 16.447 194 PHE A CA 1
ATOM 1594 C C . PHE A 1 215 ? 5.525 10.935 55.370 1.000 16.792 194 PHE A C 1
ATOM 1595 O O . PHE A 1 215 ? 5.320 9.909 54.680 1.000 15.956 194 PHE A O 1
ATOM 1603 N N . HIS A 1 216 ? 5.072 11.075 56.599 1.000 18.384 195 HIS A N 1
ATOM 1604 C CA . HIS A 1 216 ? 4.352 10.041 57.367 1.000 19.840 195 HIS A CA 1
ATOM 1605 C C . HIS A 1 216 ? 2.866 10.391 57.427 1.000 22.549 195 HIS A C 1
ATOM 1606 O O . HIS A 1 216 ? 2.480 11.313 58.186 1.000 24.072 195 HIS A O 1
ATOM 1613 N N . GLU A 1 217 ? 2.045 9.721 56.624 1.000 17.186 196 GLU A N 1
ATOM 1614 C CA . GLU A 1 217 ? 0.582 9.827 56.641 1.000 17.531 196 GLU A CA 1
ATOM 1615 C C . GLU A 1 217 ? 0.010 8.437 56.966 1.000 16.796 196 GLU A C 1
ATOM 1616 O O . GLU A 1 217 ? 0.724 7.423 56.855 1.000 16.344 196 GLU A O 1
ATOM 1622 N N . GLU A 1 218 ? -1.243 8.385 57.354 1.000 17.803 197 GLU A N 1
ATOM 1623 C CA . GLU A 1 218 ? -1.962 7.107 57.477 1.000 18.110 197 GLU A CA 1
ATOM 1624 C C . GLU A 1 218 ? -2.138 6.538 56.066 1.000 17.157 197 GLU A C 1
ATOM 1625 O O . GLU A 1 218 ? -2.174 7.279 55.067 1.000 17.251 197 GLU A O 1
ATOM 1631 N N . PRO A 1 219 ? -2.249 5.196 55.897 1.000 15.590 198 PRO A N 1
ATOM 1632 C CA . PRO A 1 219 ? -2.175 4.212 56.967 1.000 17.144 198 PRO A CA 1
ATOM 1633 C C . PRO A 1 219 ? -0.759 3.673 57.159 1.000 17.296 198 PRO A C 1
ATOM 1634 O O . PRO A 1 219 ? 0.138 3.994 56.388 1.000 16.063 198 PRO A O 1
ATOM 1638 N N . GLN A 1 220 ? -0.557 2.898 58.217 1.000 18.153 199 GLN A N 1
ATOM 1639 C CA . GLN A 1 220 ? 0.664 2.083 58.425 1.000 18.440 199 GLN A CA 1
ATOM 1640 C C . GLN A 1 220 ? 0.477 0.784 57.660 1.000 16.315 199 GLN A C 1
ATOM 1641 O O . GLN A 1 220 ? -0.567 0.186 57.746 1.000 18.255 199 GLN A O 1
ATOM 1647 N N . VAL A 1 221 ? 1.468 0.374 56.874 1.000 14.451 200 VAL A N 1
ATOM 1648 C CA . VAL A 1 221 ? 1.426 -0.803 55.979 1.000 15.543 200 VAL A CA 1
ATOM 1649 C C . VAL A 1 221 ? 2.423 -1.831 56.499 1.000 16.011 200 VAL A C 1
ATOM 1650 O O . VAL A 1 221 ? 3.613 -1.705 56.279 1.000 15.725 200 VAL A O 1
ATOM 1654 N N . VAL A 1 222 ? 1.959 -2.820 57.253 1.000 15.669 201 VAL A N 1
ATOM 1655 C CA . VAL A 1 222 ? 2.945 -3.797 57.780 1.000 17.239 201 VAL A CA 1
ATOM 1656 C C . VAL A 1 222 ? 3.146 -4.884 56.739 1.000 12.913 201 VAL A C 1
ATOM 1657 O O . VAL A 1 222 ? 2.297 -5.116 55.870 1.000 13.607 201 VAL A O 1
ATOM 1661 N N . HIS A 1 223 ? 4.304 -5.538 56.801 1.000 12.832 202 HIS A N 1
ATOM 1662 C CA . HIS A 1 223 ? 4.774 -6.429 55.729 1.000 12.184 202 HIS A CA 1
ATOM 1663 C C . HIS A 1 223 ? 4.661 -7.902 56.101 1.000 11.736 202 HIS A C 1
ATOM 1664 O O . HIS A 1 223 ? 4.965 -8.732 55.279 1.000 12.456 202 HIS A O 1
ATOM 1671 N N . TYR A 1 224 ? 4.155 -8.195 57.305 1.000 13.685 203 TYR A N 1
ATOM 1672 C CA . TYR A 1 224 ? 3.909 -9.597 57.725 1.000 14.227 203 TYR A CA 1
ATOM 1673 C C . TYR A 1 224 ? 2.402 -9.849 57.725 1.000 14.366 203 TYR A C 1
ATOM 1674 O O . TYR A 1 224 ? 1.590 -8.930 57.556 1.000 13.998 203 TYR A O 1
ATOM 1683 N N . LYS A 1 225 ? 1.987 -11.098 57.992 1.000 14.877 204 LYS A N 1
ATOM 1684 C CA . LYS A 1 225 ? 0.558 -11.478 57.949 1.000 17.169 204 LYS A CA 1
ATOM 1685 C C . LYS A 1 225 ? -0.213 -10.718 59.028 1.000 16.383 204 LYS A C 1
ATOM 1686 O O . LYS A 1 225 ? 0.206 -10.690 60.203 1.000 16.706 204 LYS A O 1
ATOM 1692 N N . ASN A 1 226 ? -1.320 -10.098 58.647 1.000 17.216 205 ASN A N 1
ATOM 1693 C CA . ASN A 1 226 ? -2.157 -9.277 59.540 1.000 15.952 205 ASN A CA 1
ATOM 1694 C C . ASN A 1 226 ? -3.561 -9.177 58.934 1.000 16.771 205 ASN A C 1
ATOM 1695 O O . ASN A 1 226 ? -3.770 -9.513 57.744 1.000 16.909 205 ASN A O 1
ATOM 1700 N N . SER A 1 227 ? -4.480 -8.772 59.771 1.000 19.513 206 SER A N 1
ATOM 1701 C CA . SER A 1 227 ? -5.906 -8.705 59.424 1.000 22.147 206 SER A CA 1
ATOM 1702 C C . SER A 1 227 ? -6.391 -7.246 59.408 1.000 22.517 206 SER A C 1
ATOM 1703 O O . SER A 1 227 ? -7.609 -7.077 59.547 1.000 22.386 206 SER A O 1
ATOM 1706 N N . ASP A 1 228 ? -5.530 -6.248 59.145 1.000 19.729 207 ASP A N 1
ATOM 1707 C CA . ASP A 1 228 ? -5.970 -4.834 59.022 1.000 19.893 207 ASP A CA 1
ATOM 1708 C C . ASP A 1 228 ? -7.098 -4.754 57.964 1.000 20.134 207 ASP A C 1
ATOM 1709 O O . ASP A 1 228 ? -6.952 -5.238 56.848 1.000 19.459 207 ASP A O 1
ATOM 1714 N N . ARG A 1 229 ? -8.243 -4.188 58.340 1.000 19.588 208 ARG A N 1
ATOM 1715 C CA A ARG A 1 229 ? -9.483 -4.151 57.532 0.600 20.408 208 ARG A CA 1
ATOM 1716 C CA B ARG A 1 229 ? -9.463 -4.173 57.487 0.400 18.552 208 ARG A CA 1
ATOM 1717 C C . ARG A 1 229 ? -9.605 -2.842 56.739 1.000 18.006 208 ARG A C 1
ATOM 1718 O O . ARG A 1 229 ? -10.563 -2.717 55.990 1.000 18.318 208 ARG A O 1
ATOM 1733 N N . THR A 1 230 ? -8.668 -1.931 56.902 1.000 16.077 209 THR A N 1
ATOM 1734 C CA . THR A 1 230 ? -8.663 -0.642 56.165 1.000 16.336 209 THR A CA 1
ATOM 1735 C C . THR A 1 230 ? -8.785 -0.885 54.659 1.000 16.752 209 THR A C 1
ATOM 1736 O O . THR A 1 230 ? -7.978 -1.651 54.087 1.000 16.238 209 THR A O 1
ATOM 1740 N N . VAL A 1 231 ? -9.756 -0.267 53.997 1.000 13.632 210 VAL A N 1
ATOM 1741 C CA . VAL A 1 231 ? -10.039 -0.525 52.577 1.000 12.880 210 VAL A CA 1
ATOM 1742 C C . VAL A 1 231 ? -9.253 0.469 51.712 1.000 12.179 210 VAL A C 1
ATOM 1743 O O . VAL A 1 231 ? -9.345 1.679 51.904 1.000 13.484 210 VAL A O 1
ATOM 1747 N N . LEU A 1 232 ? -8.509 -0.069 50.736 1.000 12.668 211 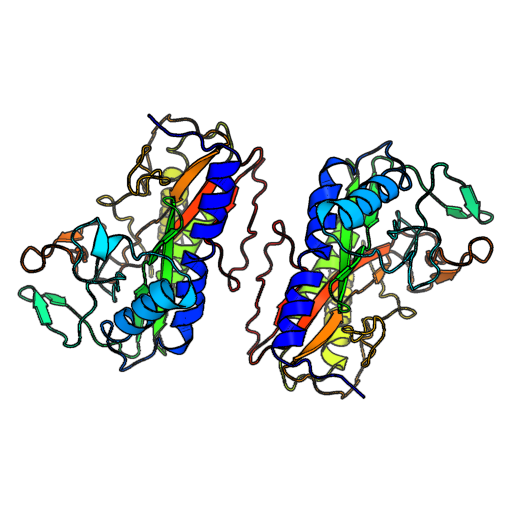LEU A N 1
ATOM 1748 C CA . LEU A 1 232 ? -7.820 0.815 49.774 1.000 12.551 211 LEU A CA 1
ATOM 1749 C C . LEU A 1 232 ? -8.832 1.517 48.857 1.000 11.637 211 LEU A C 1
ATOM 1750 O O . LEU A 1 232 ? -9.822 0.917 48.404 1.000 12.274 211 LEU A O 1
ATOM 1755 N N . ARG A 1 233 ? -8.551 2.765 48.548 1.000 11.055 212 ARG A N 1
ATOM 1756 C CA . ARG A 1 233 ? -9.401 3.633 47.708 1.000 11.738 212 ARG A CA 1
ATOM 1757 C C . ARG A 1 233 ? -8.556 4.297 46.629 1.000 11.344 212 ARG A C 1
ATOM 1758 O O . ARG A 1 233 ? -7.389 4.677 46.902 1.000 11.586 212 ARG A O 1
ATOM 1766 N N . GLU A 1 234 ? -9.124 4.490 45.453 1.000 11.634 213 GLU A N 1
ATOM 1767 C CA . GLU A 1 234 ? -8.502 5.288 44.391 1.000 11.491 213 GLU A CA 1
ATOM 1768 C C . GLU A 1 234 ? -8.087 6.655 44.936 1.000 12.441 213 GLU A C 1
ATOM 1769 O O . GLU A 1 234 ? -8.874 7.336 45.657 1.000 13.892 213 GLU A O 1
ATOM 1775 N N . GLY A 1 235 ? -6.836 7.067 44.642 1.000 10.912 214 GLY A N 1
ATOM 1776 C CA . GLY A 1 235 ? -6.313 8.357 45.080 1.000 11.479 214 GLY A CA 1
ATOM 1777 C C . GLY A 1 235 ? -5.473 8.253 46.338 1.000 11.204 214 GLY A C 1
ATOM 1778 O O . GLY A 1 235 ? -4.805 9.230 46.697 1.000 13.017 214 GLY A O 1
ATOM 1779 N N . MET A 1 236 ? -5.481 7.115 47.042 1.000 10.475 215 MET A N 1
ATOM 1780 C CA . MET A 1 236 ? -4.545 6.890 48.164 1.000 10.103 215 MET A CA 1
ATOM 1781 C C . MET A 1 236 ? -3.136 6.728 47.595 1.000 9.761 215 MET A C 1
ATOM 1782 O O . MET A 1 236 ? -2.981 6.123 46.515 1.000 10.156 215 MET A O 1
ATOM 1787 N N . ILE A 1 237 ? -2.165 7.278 48.311 1.000 10.430 216 ILE A N 1
ATOM 1788 C CA . ILE A 1 237 ? -0.739 7.124 47.943 1.000 9.663 216 ILE A CA 1
ATOM 1789 C C . ILE A 1 237 ? -0.007 6.625 49.157 1.000 9.924 216 ILE A C 1
ATOM 1790 O O . ILE A 1 237 ? -0.114 7.238 50.214 1.000 10.338 216 ILE A O 1
ATOM 1795 N N . PHE A 1 238 ? 0.739 5.544 49.038 1.000 10.834 217 PHE A N 1
ATOM 1796 C CA . PHE A 1 238 ? 1.444 4.963 50.192 1.000 10.323 217 PHE A CA 1
ATOM 1797 C C . PHE A 1 238 ? 2.670 4.196 49.716 1.000 10.313 217 PHE A C 1
ATOM 1798 O O . PHE A 1 238 ? 2.773 3.944 48.510 1.000 9.561 217 PHE A O 1
ATOM 1806 N N . THR A 1 239 ? 3.540 3.839 50.621 1.000 10.587 218 THR A N 1
ATOM 1807 C CA . THR A 1 239 ? 4.737 3.065 50.302 1.000 9.461 218 THR A CA 1
ATOM 1808 C C . THR A 1 239 ? 4.570 1.612 50.681 1.000 10.738 218 THR A C 1
ATOM 1809 O O . THR A 1 239 ? 3.828 1.276 51.628 1.000 9.999 218 THR A O 1
ATOM 1813 N N . ILE A 1 240 ? 5.235 0.741 49.937 1.000 9.636 219 ILE A N 1
ATOM 1814 C CA . ILE A 1 240 ? 5.417 -0.678 50.311 1.000 9.668 219 ILE A CA 1
ATOM 1815 C C . ILE A 1 240 ? 6.934 -0.863 50.301 1.000 9.175 219 ILE A C 1
ATOM 1816 O O . ILE A 1 240 ? 7.595 -0.496 49.323 1.000 9.953 219 ILE A O 1
ATOM 1821 N N . GLU A 1 241 ? 7.479 -1.433 51.356 1.000 10.391 220 GLU A N 1
ATOM 1822 C CA . GLU A 1 241 ? 8.954 -1.422 51.563 1.000 9.964 220 GLU A CA 1
ATOM 1823 C C . GLU A 1 241 ? 9.392 -2.570 52.467 1.000 11.363 220 GLU A C 1
ATOM 1824 O O . GLU A 1 241 ? 10.032 -2.361 53.523 1.000 11.962 220 GLU A O 1
ATOM 1830 N N . PRO A 1 242 ? 9.150 -3.817 52.044 1.000 10.756 221 PRO A N 1
ATOM 1831 C CA . PRO A 1 242 ? 9.456 -4.947 52.920 1.000 10.934 221 PRO A CA 1
ATOM 1832 C C . PRO A 1 242 ? 10.951 -5.071 53.134 1.000 10.300 221 PRO A C 1
ATOM 1833 O O . PRO A 1 242 ? 11.754 -4.958 52.175 1.000 11.332 221 PRO A O 1
ATOM 1837 N N . MET A 1 243 ? 11.333 -5.336 54.393 1.000 10.192 222 MET A N 1
ATOM 1838 C CA A MET A 1 243 ? 12.712 -5.660 54.784 0.500 9.607 222 MET A CA 1
ATOM 1839 C CA B MET A 1 243 ? 12.715 -5.659 54.798 0.500 9.934 222 MET A CA 1
ATOM 1840 C C . MET A 1 243 ? 12.762 -7.149 55.120 1.000 9.189 222 MET A C 1
ATOM 1841 O O . MET A 1 243 ? 11.980 -7.583 55.967 1.000 10.858 222 MET A O 1
ATOM 1850 N N . ILE A 1 244 ? 13.598 -7.866 54.417 1.000 9.102 223 ILE A N 1
ATOM 1851 C CA . ILE A 1 244 ? 13.752 -9.339 54.519 1.000 9.225 223 ILE A CA 1
ATOM 1852 C C . ILE A 1 244 ? 15.133 -9.618 55.089 1.000 8.682 223 ILE A C 1
ATOM 1853 O O . ILE A 1 244 ? 16.133 -9.145 54.556 1.000 8.923 223 ILE A O 1
ATOM 1858 N N . ASN A 1 245 ? 15.180 -10.460 56.105 1.000 9.485 224 ASN A N 1
ATOM 1859 C CA . ASN A 1 245 ? 16.432 -10.863 56.774 1.000 9.497 224 ASN A CA 1
ATOM 1860 C C . ASN A 1 245 ? 16.813 -12.284 56.369 1.000 9.087 224 ASN A C 1
ATOM 1861 O O . ASN A 1 245 ? 15.933 -13.134 56.278 1.000 9.827 224 ASN A O 1
ATOM 1866 N N . ALA A 1 246 ? 18.100 -12.515 56.256 1.000 9.240 225 ALA A N 1
ATOM 1867 C CA . ALA A 1 246 ? 18.659 -13.859 55.961 1.000 10.595 225 ALA A CA 1
ATOM 1868 C C . ALA A 1 246 ? 18.661 -14.720 57.214 1.000 11.954 225 ALA A C 1
ATOM 1869 O O . ALA A 1 246 ? 18.821 -15.955 57.099 1.000 15.684 225 ALA A O 1
ATOM 1871 N N . GLY A 1 247 ? 18.604 -14.124 58.393 1.000 11.566 226 GLY A N 1
ATOM 1872 C CA . GLY A 1 247 ? 18.462 -14.848 59.662 1.000 11.474 226 GLY A CA 1
ATOM 1873 C C . GLY A 1 247 ? 17.136 -14.574 60.275 1.000 10.574 226 GLY A C 1
ATOM 1874 O O . GLY A 1 247 ? 16.085 -14.625 59.631 1.000 12.372 226 GLY A O 1
ATOM 1875 N N . LYS A 1 248 ? 17.143 -14.281 61.568 1.000 10.414 227 LYS A N 1
ATOM 1876 C CA . LYS A 1 248 ? 15.911 -14.038 62.306 1.000 10.596 227 LYS A CA 1
ATOM 1877 C C . LYS A 1 248 ? 15.422 -12.590 62.097 1.000 10.637 227 LYS A C 1
ATOM 1878 O O . LYS A 1 248 ? 16.169 -11.776 61.600 1.000 9.998 227 LYS A O 1
ATOM 1884 N N . PHE A 1 249 ? 14.200 -12.333 62.527 1.000 10.913 228 PHE A N 1
ATOM 1885 C CA . PHE A 1 249 ? 13.497 -11.084 62.218 1.000 10.902 228 PHE A CA 1
ATOM 1886 C C . PHE A 1 249 ? 13.994 -9.919 63.033 1.000 11.827 228 PHE A C 1
ATOM 1887 O O . PHE A 1 249 ? 13.755 -8.763 62.640 1.000 12.264 228 PHE A O 1
ATOM 1895 N N . GLY A 1 250 ? 14.609 -10.134 64.182 1.000 11.077 229 GLY A N 1
ATOM 1896 C CA . GLY A 1 250 ? 14.825 -9.038 65.139 1.000 11.428 229 GLY A CA 1
ATOM 1897 C C . GLY A 1 250 ? 15.902 -8.068 64.684 1.000 10.306 229 GLY A C 1
ATOM 1898 O O . GLY A 1 250 ? 16.873 -8.465 64.003 1.000 11.141 229 GLY A O 1
ATOM 1899 N N . CYS A 1 251 ? 15.787 -6.846 65.161 1.000 11.967 230 CYS A N 1
ATOM 1900 C CA . CYS A 1 251 ? 16.701 -5.749 64.822 1.000 12.596 230 CYS A CA 1
ATOM 1901 C C . CYS A 1 251 ? 17.258 -5.104 66.099 1.000 14.086 230 CYS A C 1
ATOM 1902 O O . CYS A 1 251 ? 16.680 -5.301 67.174 1.000 15.449 230 CYS A O 1
ATOM 1905 N N . ARG A 1 252 ? 18.312 -4.322 65.965 1.000 13.204 231 ARG A N 1
ATOM 1906 C CA . ARG A 1 252 ? 18.950 -3.536 67.057 1.000 14.335 231 ARG A CA 1
ATOM 1907 C C . ARG A 1 252 ? 19.158 -2.120 66.541 1.000 15.286 231 ARG A C 1
ATOM 1908 O O . ARG A 1 252 ? 19.731 -1.936 65.447 1.000 14.052 231 ARG A O 1
ATOM 1916 N N . LEU A 1 253 ? 18.836 -1.126 67.341 1.000 15.066 232 LEU A N 1
ATOM 1917 C CA . LEU A 1 253 ? 19.040 0.285 66.974 1.000 14.845 232 LEU A CA 1
ATOM 1918 C C . LEU A 1 253 ? 20.339 0.775 67.556 1.000 15.880 232 LEU A C 1
ATOM 1919 O O . LEU A 1 253 ? 20.592 0.558 68.753 1.000 19.342 232 LEU A O 1
ATOM 1924 N N . ASP A 1 254 ? 21.117 1.487 66.751 1.000 13.513 233 ASP A N 1
ATOM 1925 C CA . ASP A 1 254 ? 22.385 2.114 67.139 1.000 14.700 233 ASP A CA 1
ATOM 1926 C C . ASP A 1 254 ? 22.095 3.315 68.053 1.000 16.802 233 ASP A C 1
ATOM 1927 O O . ASP A 1 254 ? 21.576 4.330 67.586 1.000 16.417 233 ASP A O 1
ATOM 1932 N N . ASP A 1 255 ? 22.342 3.138 69.337 1.000 16.109 234 ASP A N 1
ATOM 1933 C CA . ASP A 1 255 ? 22.085 4.242 70.300 1.000 16.350 234 ASP A CA 1
ATOM 1934 C C . ASP A 1 255 ? 23.229 5.240 70.324 1.000 16.951 234 ASP A C 1
ATOM 1935 O O . ASP A 1 255 ? 23.090 6.255 71.017 1.000 19.362 234 ASP A O 1
ATOM 1940 N N . GLU A 1 256 ? 24.339 4.989 69.654 1.000 16.232 235 GLU A N 1
ATOM 1941 C CA . GLU A 1 256 ? 25.438 5.990 69.530 1.000 15.457 235 GLU A CA 1
ATOM 1942 C C . GLU A 1 256 ? 25.148 6.988 68.435 1.000 16.995 235 GLU A C 1
ATOM 1943 O O . GLU A 1 256 ? 25.228 8.250 68.670 1.000 16.522 235 GLU A O 1
ATOM 1949 N N . ASP A 1 257 ? 24.786 6.525 67.227 1.000 13.803 236 ASP A N 1
ATOM 1950 C CA . ASP A 1 257 ? 24.472 7.460 66.116 1.000 13.811 236 ASP A CA 1
ATOM 1951 C C . ASP A 1 257 ? 22.993 7.784 65.992 1.000 12.077 236 ASP A C 1
ATOM 1952 O O . ASP A 1 257 ? 22.656 8.663 65.148 1.000 14.965 236 ASP A O 1
ATOM 1957 N N . SER A 1 258 ? 22.163 7.133 66.804 1.000 13.053 237 SER A N 1
ATOM 1958 C CA . SER A 1 258 ? 20.694 7.348 66.888 1.000 12.999 237 SER A CA 1
ATOM 1959 C C . SER A 1 258 ? 19.901 6.713 65.761 1.000 12.369 237 SER A C 1
ATOM 1960 O O . SER A 1 258 ? 18.673 6.753 65.888 1.000 12.731 237 SER A O 1
ATOM 1963 N N . TRP A 1 259 ? 20.521 6.231 64.671 1.000 11.314 238 TRP A N 1
ATOM 1964 C CA . TRP A 1 259 ? 19.795 5.925 63.426 1.000 11.592 238 TRP A CA 1
ATOM 1965 C C . TRP A 1 259 ? 20.054 4.476 62.952 1.000 10.187 238 TRP A C 1
ATOM 1966 O O . TRP A 1 259 ? 19.069 3.878 62.501 1.000 10.880 238 TRP A O 1
ATOM 1977 N N . THR A 1 260 ? 21.295 4.072 62.834 1.000 10.360 239 THR A N 1
ATOM 1978 C CA . THR A 1 260 ? 21.575 2.798 62.101 1.000 10.318 239 THR A CA 1
ATOM 1979 C C . THR A 1 260 ? 20.819 1.648 62.729 1.000 10.494 239 THR A C 1
ATOM 1980 O O . THR A 1 260 ? 20.842 1.484 63.951 1.000 11.727 239 THR A O 1
ATOM 1984 N N . VAL A 1 261 ? 20.143 0.845 61.928 1.000 9.537 240 VAL A N 1
ATOM 1985 C CA . VAL A 1 261 ? 19.425 -0.350 62.407 1.000 9.658 240 VAL A CA 1
ATOM 1986 C C . VAL A 1 261 ? 20.170 -1.563 61.878 1.000 9.985 240 VAL A C 1
ATOM 1987 O O . VAL A 1 261 ? 20.357 -1.676 60.649 1.000 10.682 240 VAL A O 1
ATOM 1991 N N . TYR A 1 262 ? 20.522 -2.469 62.758 1.000 9.528 241 TYR A N 1
ATOM 1992 C CA . TYR A 1 262 ? 21.226 -3.726 62.429 1.000 9.568 241 TYR A CA 1
ATOM 1993 C C . TYR A 1 262 ? 20.333 -4.929 62.654 1.000 10.296 241 TYR A C 1
ATOM 1994 O O . TYR A 1 262 ? 19.444 -4.922 63.481 1.000 10.529 241 TYR A O 1
ATOM 2003 N N . THR A 1 263 ? 20.612 -6.014 61.911 1.000 10.092 242 THR A N 1
ATOM 2004 C CA . THR A 1 263 ? 20.008 -7.300 62.292 1.000 10.383 242 THR A CA 1
ATOM 2005 C C . THR A 1 263 ? 20.548 -7.665 63.675 1.000 10.895 242 THR A C 1
ATOM 2006 O O . THR A 1 263 ? 21.755 -7.480 63.932 1.000 10.871 242 THR A O 1
ATOM 2010 N N . ALA A 1 264 ? 19.701 -8.212 64.549 1.000 11.109 243 ALA A N 1
ATOM 2011 C CA . ALA A 1 264 ? 20.207 -8.597 65.875 1.000 12.048 243 ALA A CA 1
ATOM 2012 C C . ALA A 1 264 ? 21.168 -9.757 65.781 1.000 12.427 243 ALA A C 1
ATOM 2013 O O . ALA A 1 264 ? 22.071 -9.853 66.675 1.000 14.398 243 ALA A O 1
ATOM 2015 N N . ASP A 1 265 ? 21.027 -10.645 64.792 1.000 11.667 244 ASP A N 1
ATOM 2016 C CA . ASP A 1 265 ? 21.900 -11.844 64.668 1.000 12.046 244 ASP A CA 1
ATOM 2017 C C . ASP A 1 265 ? 23.076 -11.595 63.722 1.000 13.513 244 ASP A C 1
ATOM 2018 O O . ASP A 1 265 ? 23.906 -12.524 63.529 1.000 13.771 244 ASP A O 1
ATOM 2023 N N . GLY A 1 266 ? 23.203 -10.410 63.104 1.000 11.711 245 GLY A N 1
ATOM 2024 C CA . GLY A 1 266 ? 24.361 -10.112 62.237 1.000 11.505 245 GLY A CA 1
ATOM 2025 C C . GLY A 1 266 ? 24.300 -10.678 60.826 1.000 12.198 245 GLY A C 1
ATOM 2026 O O . GLY A 1 266 ? 25.292 -10.512 60.074 1.000 13.274 245 GLY A O 1
ATOM 2027 N N . LYS A 1 267 ? 23.189 -11.339 60.461 1.000 11.178 246 LYS A N 1
ATOM 2028 C CA A LYS A 1 267 ? 23.044 -11.804 59.069 0.500 11.454 246 LYS A CA 1
ATOM 2029 C CA B LYS A 1 267 ? 22.983 -11.814 59.077 0.500 11.346 246 LYS A CA 1
ATOM 2030 C C . LYS A 1 267 ? 22.570 -10.630 58.194 1.000 10.278 246 LYS A C 1
ATOM 2031 O O . LYS A 1 267 ? 22.230 -9.530 58.703 1.000 10.353 246 LYS A O 1
ATOM 2042 N N . LYS A 1 268 ? 22.620 -10.802 56.907 1.000 9.872 247 LYS A N 1
ATOM 2043 C CA . LYS A 1 268 ? 22.284 -9.699 55.973 1.000 8.762 247 LYS A CA 1
ATOM 2044 C C . LYS A 1 268 ? 20.772 -9.481 55.895 1.000 9.227 247 LYS A C 1
ATOM 2045 O O . LYS A 1 268 ? 19.952 -10.311 56.284 1.000 9.424 247 LYS A O 1
ATOM 2051 N N . SER A 1 269 ? 20.442 -8.309 55.383 1.000 7.870 248 SER A N 1
ATOM 2052 C CA . SER A 1 269 ? 19.045 -7.835 55.233 1.000 8.318 248 SER A CA 1
ATOM 2053 C C . SER A 1 269 ? 18.936 -7.059 53.927 1.000 7.933 248 SER A C 1
ATOM 2054 O O . SER A 1 269 ? 19.863 -6.306 53.622 1.000 9.866 248 SER A O 1
ATOM 2057 N N . ALA A 1 270 ? 17.830 -7.232 53.210 1.000 7.873 249 ALA A N 1
ATOM 2058 C CA . ALA A 1 270 ? 17.591 -6.485 51.943 1.000 8.487 249 ALA A CA 1
ATOM 2059 C C . ALA A 1 270 ? 16.197 -5.889 51.932 1.000 8.182 249 ALA A C 1
ATOM 2060 O O . ALA A 1 270 ? 15.255 -6.427 52.530 1.000 9.153 249 ALA A O 1
ATOM 2062 N N . GLN A 1 271 ? 16.065 -4.798 51.220 1.000 8.675 250 GLN A N 1
ATOM 2063 C CA . GLN A 1 271 ? 14.833 -4.014 51.132 1.000 8.565 250 GLN A CA 1
ATOM 2064 C C . GLN A 1 271 ? 14.719 -3.399 49.735 1.000 7.423 250 GLN A C 1
ATOM 2065 O O . GLN A 1 271 ? 15.697 -2.985 49.183 1.000 7.607 250 GLN A O 1
ATOM 2071 N N . TRP A 1 272 ? 13.502 -3.285 49.247 1.000 7.673 251 TRP A N 1
ATOM 2072 C CA . TRP A 1 272 ? 13.121 -2.489 48.076 1.000 7.586 251 TRP A CA 1
ATOM 2073 C C . TRP A 1 272 ? 11.867 -1.726 48.437 1.000 8.447 251 TRP A C 1
ATOM 2074 O O . TRP A 1 272 ? 11.000 -2.284 49.088 1.000 9.834 251 TRP A O 1
ATOM 2085 N N . GLU A 1 273 ? 11.765 -0.515 47.953 1.000 8.290 252 GLU A N 1
ATOM 2086 C CA . GLU A 1 273 ? 10.582 0.333 48.205 1.000 9.384 252 GLU A CA 1
ATOM 2087 C C . GLU A 1 273 ? 10.076 0.990 46.929 1.000 8.666 252 GLU A C 1
ATOM 2088 O O . GLU A 1 273 ? 10.856 1.486 46.139 1.000 8.568 252 GLU A O 1
ATOM 2094 N N . HIS A 1 274 ? 8.755 1.062 46.806 1.000 8.522 253 HIS A N 1
ATOM 2095 C CA . HIS A 1 274 ? 8.097 1.976 45.853 1.000 8.632 253 HIS A CA 1
ATOM 2096 C C . HIS A 1 274 ? 7.033 2.810 46.540 1.000 8.885 253 HIS A C 1
ATOM 2097 O O . HIS A 1 274 ? 6.405 2.327 47.515 1.000 9.152 253 HIS A O 1
ATOM 2104 N N . THR A 1 275 ? 6.826 4.006 46.004 1.000 8.364 254 THR A N 1
ATOM 2105 C CA . THR A 1 275 ? 5.646 4.850 46.312 1.000 8.859 254 THR A CA 1
ATOM 2106 C C . THR A 1 275 ? 4.587 4.581 45.268 1.000 9.959 254 THR A C 1
ATOM 2107 O O . THR A 1 275 ? 4.882 4.604 44.060 1.000 9.898 254 THR A O 1
ATOM 2111 N N . ILE A 1 276 ? 3.368 4.262 45.715 1.000 10.521 255 ILE A N 1
ATOM 2112 C CA . ILE A 1 276 ? 2.342 3.829 44.760 1.000 11.548 255 ILE A CA 1
ATOM 2113 C C . ILE A 1 276 ? 1.023 4.559 44.968 1.000 11.831 255 ILE A C 1
ATOM 2114 O O . ILE A 1 276 ? 0.675 4.889 46.120 1.000 12.109 255 ILE A O 1
ATOM 2119 N N . LEU A 1 277 ? 0.369 4.787 43.850 1.000 9.998 256 LEU A N 1
ATOM 2120 C CA . LEU A 1 277 ? -0.935 5.440 43.745 1.000 10.243 256 LEU A CA 1
ATOM 2121 C C . LEU A 1 277 ? -1.963 4.361 43.482 1.000 10.058 256 LEU A C 1
ATOM 2122 O O . LEU A 1 277 ? -1.811 3.590 42.549 1.000 10.266 256 LEU A O 1
ATOM 2127 N N . VAL A 1 278 ? -3.046 4.326 44.258 1.000 10.058 257 VAL A N 1
ATOM 2128 C CA . VAL A 1 278 ? -4.195 3.452 43.926 1.000 10.444 257 VAL A CA 1
ATOM 2129 C C . VAL A 1 278 ? -4.982 4.092 42.777 1.000 9.332 257 VAL A C 1
ATOM 2130 O O . VAL A 1 278 ? -5.377 5.256 42.891 1.000 10.710 257 VAL A O 1
ATOM 2134 N N . THR A 1 279 ? -5.152 3.327 41.720 1.000 9.923 258 THR A N 1
ATOM 2135 C CA . THR A 1 279 ? -5.892 3.732 40.512 1.000 11.484 258 THR A CA 1
ATOM 2136 C C . THR A 1 279 ? -7.277 3.091 40.539 1.000 12.279 258 THR A C 1
ATOM 2137 O O . THR A 1 279 ? -7.583 2.243 41.402 1.000 12.492 258 THR A O 1
ATOM 2141 N N . ALA A 1 280 ? -8.074 3.338 39.525 1.000 11.862 259 ALA A N 1
ATOM 2142 C CA . ALA A 1 280 ? -9.407 2.707 39.485 1.000 11.818 259 ALA A CA 1
ATOM 2143 C C . ALA A 1 280 ? -9.340 1.191 39.362 1.000 13.118 259 ALA A C 1
ATOM 2144 O O . ALA A 1 280 ? -10.268 0.535 39.871 1.000 13.104 259 ALA A O 1
ATOM 2146 N N . THR A 1 281 ? -8.320 0.613 38.766 1.000 11.761 260 THR A N 1
ATOM 2147 C CA . THR A 1 281 ? -8.249 -0.831 38.521 1.000 12.900 260 THR A CA 1
ATOM 2148 C C . THR A 1 281 ? -7.007 -1.475 39.097 1.000 13.003 260 THR A C 1
ATOM 2149 O O . THR A 1 281 ? -6.782 -2.667 38.834 1.000 14.402 260 THR A O 1
ATOM 2153 N N . GLY A 1 282 ? -6.169 -0.719 39.792 1.000 11.202 261 GLY A N 1
ATOM 2154 C CA . GLY A 1 282 ? -4.903 -1.288 40.210 1.000 11.429 261 GLY A CA 1
ATOM 2155 C C . GLY A 1 282 ? -4.073 -0.281 40.955 1.000 10.425 261 GLY A C 1
ATOM 2156 O O . GLY A 1 282 ? -4.545 0.412 41.884 1.000 10.095 261 GLY A O 1
ATOM 2157 N N . CYS A 1 283 ? -2.854 -0.107 40.489 1.000 10.769 262 CYS A N 1
ATOM 2158 C CA . CYS A 1 283 ? -1.967 0.917 41.058 1.000 9.793 262 CYS A CA 1
ATOM 2159 C C . CYS A 1 283 ? -0.978 1.412 40.007 1.000 9.941 262 CYS A C 1
ATOM 2160 O O . CYS A 1 283 ? -0.778 0.713 38.993 1.000 10.908 262 CYS A O 1
ATOM 2163 N N . GLU A 1 284 ? -0.425 2.548 40.312 1.000 9.452 263 GLU A N 1
ATOM 2164 C CA . GLU A 1 284 ? 0.619 3.192 39.480 1.000 9.501 263 GLU A CA 1
ATOM 2165 C C . GLU A 1 284 ? 1.857 3.286 40.366 1.000 8.904 263 GLU A C 1
ATOM 2166 O O . GLU A 1 284 ? 1.777 3.787 41.515 1.000 9.859 263 GLU A O 1
ATOM 2172 N N . ILE A 1 285 ? 2.985 2.910 39.784 1.000 8.684 264 ILE A N 1
ATOM 2173 C CA . ILE A 1 285 ? 4.263 2.830 40.543 1.000 9.267 264 ILE A CA 1
ATOM 2174 C C . ILE A 1 285 ? 4.965 4.153 40.302 1.000 8.815 264 ILE A C 1
ATOM 2175 O O . ILE A 1 285 ? 5.671 4.309 39.275 1.000 10.010 264 ILE A O 1
ATOM 2180 N N . LEU A 1 286 ? 4.821 5.124 41.187 1.000 8.520 265 LEU A N 1
ATOM 2181 C CA . LEU A 1 286 ? 5.288 6.490 40.932 1.000 9.107 265 LEU A CA 1
ATOM 2182 C C . LEU A 1 286 ? 6.811 6.525 40.851 1.000 8.937 265 LEU A C 1
ATOM 2183 O O . LEU A 1 286 ? 7.356 7.409 40.134 1.000 9.992 265 LEU A O 1
ATOM 2188 N N . THR A 1 287 ? 7.470 5.594 41.531 1.000 7.969 266 THR A N 1
ATOM 2189 C CA . THR A 1 287 ? 8.933 5.532 41.620 1.000 8.195 266 THR A CA 1
ATOM 2190 C C . THR A 1 287 ? 9.509 4.437 40.720 1.000 8.344 266 THR A C 1
ATOM 2191 O O . THR A 1 287 ? 10.657 4.096 40.900 1.000 8.719 266 THR A O 1
ATOM 2195 N N . LEU A 1 288 ? 8.779 3.973 39.694 1.000 8.555 267 LEU A N 1
ATOM 2196 C CA . LEU A 1 288 ? 9.319 2.970 38.768 1.000 9.216 267 LEU A CA 1
ATOM 2197 C C . LEU A 1 288 ? 10.621 3.481 38.122 1.000 8.896 267 LEU A C 1
ATOM 2198 O O . LEU A 1 288 ? 10.686 4.643 37.708 1.000 9.436 267 LEU A O 1
ATOM 2203 N N . ARG A 1 289 ? 11.612 2.604 38.023 1.000 9.066 268 ARG A N 1
ATOM 2204 C CA . ARG A 1 289 ? 12.864 2.882 37.299 1.000 8.613 268 ARG A CA 1
ATOM 2205 C C . ARG A 1 289 ? 12.802 2.310 35.883 1.000 9.197 268 ARG A C 1
ATOM 2206 O O . ARG A 1 289 ? 12.163 1.246 35.675 1.000 8.881 268 ARG A O 1
ATOM 2214 N N . SER A 1 290 ? 13.647 2.879 35.029 1.000 8.858 269 SER A N 1
ATOM 2215 C CA . SER A 1 290 ? 13.758 2.394 33.651 1.000 9.725 269 SER A CA 1
ATOM 2216 C C . SER A 1 290 ? 14.207 0.947 33.569 1.000 10.174 269 SER A C 1
ATOM 2217 O O . SER A 1 290 ? 13.881 0.210 32.619 1.000 10.220 269 SER A O 1
ATOM 2220 N N . GLU A 1 291 ? 14.990 0.485 34.548 1.000 8.960 270 GLU A N 1
ATOM 2221 C CA . GLU A 1 291 ? 15.516 -0.899 34.503 1.000 9.054 270 GLU A CA 1
ATOM 2222 C C . GLU A 1 291 ? 14.475 -2.002 34.810 1.000 8.838 270 GLU A C 1
ATOM 2223 O O . GLU A 1 291 ? 14.749 -3.187 34.561 1.000 10.555 270 GLU A O 1
ATOM 2229 N N . GLU A 1 292 ? 13.348 -1.613 35.432 1.000 8.524 271 GLU A N 1
ATOM 2230 C CA . GLU A 1 292 ? 12.440 -2.613 36.008 1.000 9.407 271 GLU A CA 1
ATOM 2231 C C . GLU A 1 292 ? 11.494 -3.206 34.954 1.000 9.854 271 GLU A C 1
ATOM 2232 O O . GLU A 1 292 ? 10.926 -2.426 34.187 1.000 11.373 271 GLU A O 1
ATOM 2238 N N A SER A 1 293 ? 11.204 -4.500 35.013 0.500 11.828 272 SER A N 1
ATOM 2239 N N B SER A 1 293 ? 11.395 -4.543 35.050 0.500 10.434 272 SER A N 1
ATOM 2240 C CA A SER A 1 293 ? 10.322 -5.143 33.994 0.500 13.296 272 SER A CA 1
ATOM 2241 C CA B SER A 1 293 ? 10.444 -5.435 34.324 0.500 11.536 272 SER A CA 1
ATOM 2242 C C A SER A 1 293 ? 8.853 -5.148 34.450 0.500 13.453 272 SER A C 1
ATOM 2243 C C B SER A 1 293 ? 9.130 -5.493 35.125 0.500 11.568 272 SER A C 1
ATOM 2244 O O A SER A 1 293 ? 7.983 -5.648 33.754 0.500 15.958 272 SER A O 1
ATOM 2245 O O B SER A 1 293 ? 8.753 -6.553 35.606 0.500 12.531 272 SER A O 1
ATOM 2250 N N . LEU A 1 294 ? 8.584 -4.342 35.416 1.000 12.802 273 LEU A N 1
ATOM 2251 C CA . LEU A 1 294 ? 7.288 -4.157 36.077 1.000 12.808 273 LEU A CA 1
ATOM 2252 C C . LEU A 1 294 ? 6.609 -3.043 35.302 1.000 11.958 273 LEU A C 1
ATOM 2253 O O . LEU A 1 294 ? 7.230 -2.046 34.979 1.000 11.216 273 LEU A O 1
ATOM 2258 N N . PRO A 1 295 ? 5.299 -3.141 35.013 1.000 11.459 274 PRO A N 1
ATOM 2259 C CA . PRO A 1 295 ? 4.579 -2.037 34.426 1.000 11.593 274 PRO A CA 1
ATOM 2260 C C . PRO A 1 295 ? 4.512 -0.833 35.337 1.000 10.706 274 PRO A C 1
ATOM 2261 O O . PRO A 1 295 ? 4.422 -1.001 36.589 1.000 12.695 274 PRO A O 1
ATOM 2265 N N . ARG A 1 296 ? 4.495 0.358 34.818 1.000 9.946 275 ARG A N 1
ATOM 2266 C CA . ARG A 1 296 ? 4.206 1.551 35.598 1.000 9.498 275 ARG A CA 1
ATOM 2267 C C . ARG A 1 296 ? 2.760 1.520 36.107 1.000 10.223 275 ARG A C 1
ATOM 2268 O O . ARG A 1 296 ? 2.508 2.123 37.203 1.000 10.372 275 ARG A O 1
ATOM 2276 N N . ILE A 1 297 ? 1.816 0.976 35.340 1.000 9.734 276 ILE A N 1
ATOM 2277 C CA . ILE A 1 297 ? 0.397 0.931 35.758 1.000 10.116 276 ILE A CA 1
ATOM 2278 C C . ILE A 1 297 ? -0.037 -0.508 35.684 1.000 10.735 276 ILE A C 1
ATOM 2279 O O . ILE A 1 297 ? -0.027 -1.160 34.601 1.000 12.754 276 ILE A O 1
ATOM 2284 N N . LEU A 1 298 ? -0.365 -1.077 36.838 1.000 11.294 277 LEU A N 1
ATOM 2285 C CA A LEU A 1 298 ? -0.914 -2.455 36.945 0.600 13.054 277 LEU A CA 1
ATOM 2286 C CA B LEU A 1 298 ? -0.908 -2.455 36.968 0.400 11.651 277 LEU A CA 1
ATOM 2287 C C . LEU A 1 298 ? -2.440 -2.414 36.905 1.000 12.545 277 LEU A C 1
ATOM 2288 O O . LEU A 1 298 ? -3.027 -1.568 37.572 1.000 12.283 277 LEU A O 1
ATOM 2297 N N . ASN A 1 299 ? -3.030 -3.309 36.134 1.000 14.026 278 ASN A N 1
ATOM 2298 C CA . ASN A 1 299 ? -4.479 -3.558 36.196 1.000 13.921 278 ASN A CA 1
ATOM 2299 C C . ASN A 1 299 ? -4.615 -4.864 36.946 1.000 13.018 278 ASN A C 1
ATOM 2300 O O . ASN A 1 299 ? -4.268 -5.912 36.395 1.000 15.218 278 ASN A O 1
ATOM 2305 N N . ASN A 1 300 ? -5.070 -4.795 38.210 1.000 12.932 279 ASN A N 1
ATOM 2306 C CA . ASN A 1 300 ? -5.185 -5.968 39.094 1.000 13.652 279 ASN A CA 1
ATOM 2307 C C . ASN A 1 300 ? -6.642 -6.430 39.199 1.000 16.744 279 ASN A C 1
ATOM 2308 O O . ASN A 1 300 ? -6.872 -7.249 40.063 1.000 19.190 279 ASN A O 1
ATOM 2313 N N . ALA A 1 301 ? -7.518 -5.946 38.350 1.000 20.000 280 ALA A N 1
ATOM 2314 C CA . ALA A 1 301 ? -8.986 -6.155 38.442 1.000 24.888 280 ALA A CA 1
ATOM 2315 C C . ALA A 1 301 ? -9.359 -7.434 37.726 1.000 31.611 280 ALA A C 1
ATOM 2316 O O . ALA A 1 301 ? -8.566 -7.972 37.005 1.000 30.589 280 ALA A O 1
ATOM 2319 N N . SER B 1 23 ? 23.009 6.339 4.400 1.000 45.734 2 SER B N 1
ATOM 2320 C CA . SER B 1 23 ? 23.937 6.357 5.595 1.000 44.191 2 SER B CA 1
ATOM 2321 C C . SER B 1 23 ? 23.131 6.305 6.904 1.000 37.578 2 SER B C 1
ATOM 2322 O O . SER B 1 23 ? 22.211 7.132 7.080 1.000 34.966 2 SER B O 1
ATOM 2325 N N . ILE B 1 24 ? 23.479 5.400 7.819 1.000 32.628 3 ILE B N 1
ATOM 2326 C CA . ILE B 1 24 ? 22.763 5.330 9.133 1.000 29.437 3 ILE B CA 1
ATOM 2327 C C . ILE B 1 24 ? 23.073 6.570 9.971 1.000 27.679 3 ILE B C 1
ATOM 2328 O O . ILE B 1 24 ? 24.255 6.931 10.115 1.000 27.781 3 ILE B O 1
ATOM 2333 N N . LYS B 1 25 ? 22.040 7.182 10.559 1.000 25.051 4 LYS B N 1
ATOM 2334 C CA . LYS B 1 25 ? 22.170 8.395 11.409 1.000 27.040 4 LYS B CA 1
ATOM 2335 C C . LYS B 1 25 ? 22.496 8.006 12.860 1.000 23.494 4 LYS B C 1
ATOM 2336 O O . LYS B 1 25 ? 21.871 7.098 13.407 1.000 23.612 4 LYS B O 1
ATOM 2342 N N . ILE B 1 26 ? 23.493 8.646 13.473 1.000 21.497 5 ILE B N 1
ATOM 2343 C CA . ILE B 1 26 ? 23.766 8.581 14.935 1.000 20.752 5 ILE B CA 1
ATOM 2344 C C . ILE B 1 26 ? 23.213 9.839 15.560 1.000 22.658 5 ILE B C 1
ATOM 2345 O O . ILE B 1 26 ? 23.716 10.959 15.288 1.000 22.724 5 ILE B O 1
ATOM 2350 N N . LYS B 1 27 ? 22.188 9.698 16.389 1.000 17.750 6 LYS B N 1
ATOM 2351 C CA . LYS B 1 27 ? 21.564 10.876 16.996 1.000 19.465 6 LYS B CA 1
ATOM 2352 C C . LYS B 1 27 ? 22.500 11.432 18.085 1.000 18.212 6 LYS B C 1
ATOM 2353 O O . LYS B 1 27 ? 23.060 10.674 18.865 1.000 20.576 6 LYS B O 1
ATOM 2359 N N . ASN B 1 28 ? 22.620 12.749 18.168 1.000 20.729 7 ASN B N 1
ATOM 2360 C CA . ASN B 1 28 ? 23.350 13.418 19.262 1.000 23.396 7 ASN B CA 1
ATOM 2361 C C . ASN B 1 28 ? 22.412 13.556 20.460 1.000 22.386 7 ASN B C 1
ATOM 2362 O O . ASN B 1 28 ? 21.195 13.162 20.348 1.000 20.069 7 ASN B O 1
ATOM 2367 N N . ALA B 1 29 ? 22.891 14.085 21.587 1.000 22.280 8 ALA B N 1
ATOM 2368 C CA . ALA B 1 29 ? 22.152 14.080 22.871 1.000 21.421 8 ALA B CA 1
ATOM 2369 C C . ALA B 1 29 ? 20.858 14.875 22.728 1.000 21.805 8 ALA B C 1
ATOM 2370 O O . ALA B 1 29 ? 19.819 14.436 23.298 1.000 21.624 8 ALA B O 1
ATOM 2372 N N . VAL B 1 30 ? 20.892 15.981 21.992 1.000 21.058 9 VAL B N 1
ATOM 2373 C CA . VAL B 1 30 ? 19.691 16.848 21.834 1.000 20.425 9 VAL B CA 1
ATOM 2374 C C . VAL B 1 30 ? 18.687 16.058 21.010 1.000 20.831 9 VAL B C 1
ATOM 2375 O O . VAL B 1 30 ? 17.501 16.120 21.352 1.000 20.269 9 VAL B O 1
ATOM 2379 N N . GLU B 1 31 ? 19.122 15.410 19.936 1.000 18.565 10 GLU B N 1
ATOM 2380 C CA . GLU B 1 31 ? 18.212 14.645 19.042 1.000 18.157 10 GLU B CA 1
ATOM 2381 C C . GLU B 1 31 ? 17.626 13.442 19.807 1.000 18.446 10 GLU B C 1
ATOM 2382 O O . GLU B 1 31 ? 16.409 13.131 19.603 1.000 17.432 10 GLU B O 1
ATOM 2388 N N . ILE B 1 32 ? 18.416 12.792 20.645 1.000 16.693 11 ILE B N 1
ATOM 2389 C CA . ILE B 1 32 ? 17.894 11.680 21.495 1.000 16.708 11 ILE B CA 1
ATOM 2390 C C . ILE B 1 32 ? 16.785 12.215 22.392 1.000 19.039 11 ILE B C 1
ATOM 2391 O O . ILE B 1 32 ? 15.703 11.552 22.485 1.000 18.140 11 ILE B O 1
ATOM 2396 N N . GLU B 1 33 ? 16.943 13.381 22.999 1.000 16.795 12 GLU B N 1
ATOM 2397 C CA . GLU B 1 33 ? 15.915 13.944 23.899 1.000 18.412 12 GLU B CA 1
ATOM 2398 C C . GLU B 1 33 ? 14.649 14.254 23.062 1.000 16.674 12 GLU B C 1
ATOM 2399 O O . GLU B 1 33 ? 13.519 13.943 23.541 1.000 17.535 12 GLU B O 1
ATOM 2405 N N . LYS B 1 34 ? 14.782 14.789 21.855 1.000 16.826 13 LYS B N 1
ATOM 2406 C CA . LYS B 1 34 ? 13.612 15.097 21.000 1.000 17.814 13 LYS B CA 1
ATOM 2407 C C . LYS B 1 34 ? 12.914 13.777 20.663 1.000 16.965 13 LYS B C 1
ATOM 2408 O O . LYS B 1 34 ? 11.656 13.739 20.599 1.000 15.928 13 LYS B O 1
ATOM 2414 N N . MET B 1 35 ? 13.669 12.725 20.446 1.000 16.151 14 MET B N 1
ATOM 2415 C CA . MET B 1 35 ? 13.103 11.393 20.079 1.000 15.133 14 MET B CA 1
ATOM 2416 C C . MET B 1 35 ? 12.452 10.778 21.311 1.000 15.307 14 MET B C 1
ATOM 2417 O O . MET B 1 35 ? 11.376 10.121 21.148 1.000 14.937 14 MET B O 1
ATOM 2422 N N . ARG B 1 36 ? 12.992 10.994 22.485 1.000 14.702 15 ARG B N 1
ATOM 2423 C CA . ARG B 1 36 ? 12.372 10.525 23.740 1.000 16.059 15 ARG B CA 1
ATOM 2424 C C . ARG B 1 36 ? 11.010 11.204 23.904 1.000 14.984 15 ARG B C 1
ATOM 2425 O O . ARG B 1 36 ? 10.039 10.541 24.239 1.000 14.919 15 ARG B O 1
ATOM 2433 N N . VAL B 1 37 ? 10.924 12.501 23.615 1.000 15.150 16 VAL B N 1
ATOM 2434 C CA . VAL B 1 37 ? 9.631 13.225 23.754 1.000 15.724 16 VAL B CA 1
ATOM 2435 C C . VAL B 1 37 ? 8.660 12.626 22.726 1.000 14.094 16 VAL B C 1
ATOM 2436 O O . VAL B 1 37 ? 7.484 12.335 23.089 1.000 14.985 16 VAL B O 1
ATOM 2440 N N . ALA B 1 38 ? 9.054 12.575 21.470 1.000 13.779 17 ALA B N 1
ATOM 2441 C CA . ALA B 1 38 ? 8.148 12.107 20.386 1.000 13.770 17 ALA B CA 1
ATOM 2442 C C . ALA B 1 38 ? 7.654 10.684 20.689 1.000 12.708 17 ALA B C 1
ATOM 2443 O O . ALA B 1 38 ? 6.477 10.350 20.449 1.000 12.917 17 ALA B O 1
ATOM 2445 N N . GLY B 1 39 ? 8.542 9.831 21.207 1.000 12.696 18 GLY B N 1
ATOM 2446 C CA . GLY B 1 39 ? 8.150 8.433 21.449 1.000 11.682 18 GLY B CA 1
ATOM 2447 C C . GLY B 1 39 ? 7.222 8.292 22.645 1.000 12.633 18 GLY B C 1
ATOM 2448 O O . GLY B 1 39 ? 6.251 7.497 22.592 1.000 11.226 18 GLY B O 1
ATOM 2449 N N . ARG B 1 40 ? 7.353 9.141 23.653 1.000 13.040 19 ARG B N 1
ATOM 2450 C CA A ARG B 1 40 ? 6.418 9.142 24.780 0.600 13.389 19 ARG B CA 1
ATOM 2451 C CA B ARG B 1 40 ? 6.420 9.149 24.795 0.400 13.005 19 ARG B CA 1
ATOM 2452 C C . ARG B 1 40 ? 5.056 9.638 24.296 1.000 12.023 19 ARG B C 1
ATOM 2453 O O . ARG B 1 40 ? 4.059 9.058 24.681 1.000 12.743 19 ARG B O 1
ATOM 2468 N N . LEU B 1 41 ? 5.036 10.674 23.435 1.000 12.558 20 LEU B N 1
ATOM 2469 C CA . LEU B 1 41 ? 3.756 11.203 22.934 1.000 12.322 20 LEU B CA 1
ATOM 2470 C C . LEU B 1 41 ? 3.047 10.109 22.128 1.000 11.257 20 LEU B C 1
ATOM 2471 O O . LEU B 1 41 ? 1.811 9.926 22.292 1.000 11.765 20 LEU B O 1
ATOM 2476 N N . ALA B 1 42 ? 3.747 9.356 21.295 1.000 10.965 21 ALA B N 1
ATOM 2477 C CA . ALA B 1 42 ? 3.117 8.306 20.478 1.000 11.132 21 ALA B CA 1
ATOM 2478 C C . ALA B 1 42 ? 2.525 7.226 21.386 1.000 10.923 21 ALA B C 1
ATOM 2479 O O . ALA B 1 42 ? 1.363 6.824 21.178 1.000 10.506 21 ALA B O 1
ATOM 2481 N N . ALA B 1 43 ? 3.241 6.841 22.426 1.000 10.560 22 ALA B N 1
ATOM 2482 C CA . ALA B 1 43 ? 2.742 5.832 23.401 1.000 9.824 22 ALA B CA 1
ATOM 2483 C C . ALA B 1 43 ? 1.525 6.393 24.119 1.000 10.551 22 ALA B C 1
ATOM 2484 O O . ALA B 1 43 ? 0.555 5.666 24.345 1.000 10.460 22 ALA B O 1
ATOM 2486 N N . GLU B 1 44 ? 1.577 7.667 24.463 1.000 10.990 23 GLU B N 1
ATOM 2487 C CA . GLU B 1 44 ? 0.482 8.326 25.196 1.000 11.362 23 GLU B CA 1
ATOM 2488 C C . GLU B 1 44 ? -0.808 8.348 24.363 1.000 11.029 23 GLU B C 1
ATOM 2489 O O . GLU B 1 44 ? -1.901 8.248 24.970 1.000 11.508 23 GLU B O 1
ATOM 2495 N N . VAL B 1 45 ? -0.739 8.431 23.054 1.000 9.980 24 VAL B N 1
ATOM 2496 C CA . VAL B 1 45 ? -1.981 8.360 22.252 1.000 9.698 24 VAL B CA 1
ATOM 2497 C C . VAL B 1 45 ? -2.597 6.982 22.469 1.000 10.391 24 VAL B C 1
ATOM 2498 O O . VAL B 1 45 ? -3.824 6.838 22.587 1.000 9.987 24 VAL B O 1
ATOM 2502 N N . LEU B 1 46 ? -1.796 5.908 22.386 1.000 9.278 25 LEU B N 1
ATOM 2503 C CA . LEU B 1 46 ? -2.330 4.550 22.572 1.000 9.209 25 LEU B CA 1
ATOM 2504 C C . LEU B 1 46 ? -2.881 4.375 23.980 1.000 10.480 25 LEU B C 1
ATOM 2505 O O . LEU B 1 46 ? -3.924 3.695 24.117 1.000 10.947 25 LEU B O 1
ATOM 2510 N N . GLU B 1 47 ? -2.290 5.019 24.977 1.000 10.677 26 GLU B N 1
ATOM 2511 C CA . GLU B 1 47 ? -2.814 4.931 26.348 1.000 11.714 26 GLU B CA 1
ATOM 2512 C C . GLU B 1 47 ? -4.158 5.666 26.417 1.000 11.358 26 GLU B C 1
ATOM 2513 O O . GLU B 1 47 ? -5.122 5.212 27.083 1.000 12.216 26 GLU B O 1
ATOM 2519 N N . MET B 1 48 ? -4.240 6.821 25.792 1.000 10.819 27 MET B N 1
ATOM 2520 C CA . MET B 1 48 ? -5.463 7.675 25.831 1.000 11.308 27 MET B CA 1
ATOM 2521 C C . MET B 1 48 ? -6.609 6.956 25.134 1.000 10.864 27 MET B C 1
ATOM 2522 O O . MET B 1 48 ? -7.746 6.993 25.629 1.000 11.780 27 MET B O 1
ATOM 2527 N N . ILE B 1 49 ? -6.344 6.271 24.027 1.000 11.026 28 ILE B N 1
ATOM 2528 C CA . ILE B 1 49 ? -7.479 5.814 23.201 1.000 10.920 28 ILE B CA 1
ATOM 2529 C C . ILE B 1 49 ? -8.092 4.546 23.784 1.000 11.196 28 ILE B C 1
ATOM 2530 O O . ILE B 1 49 ? -9.249 4.251 23.467 1.000 11.101 28 ILE B O 1
ATOM 2535 N N . GLU B 1 50 ? -7.404 3.805 24.650 1.000 10.655 29 GLU B N 1
ATOM 2536 C CA . GLU B 1 50 ? -7.844 2.453 25.094 1.000 11.641 29 GLU B CA 1
ATOM 2537 C C . GLU B 1 50 ? -9.305 2.408 25.570 1.000 11.091 29 GLU B C 1
ATOM 2538 O O . GLU B 1 50 ? -10.019 1.519 25.151 1.000 11.697 29 GLU B O 1
ATOM 2544 N N . PRO B 1 51 ? -9.774 3.308 26.447 1.000 12.735 30 PRO B N 1
ATOM 2545 C CA . PRO B 1 51 ? -11.140 3.202 26.942 1.000 14.251 30 PRO B CA 1
ATOM 2546 C C . PRO B 1 51 ? -12.188 3.373 25.853 1.000 15.629 30 PRO B C 1
ATOM 2547 O O . PRO B 1 51 ? -13.344 2.969 26.081 1.000 16.364 30 PRO B O 1
ATOM 2551 N N . HIS B 1 52 ? -11.806 3.955 24.722 1.000 12.285 31 HIS B N 1
ATOM 2552 C CA . HIS B 1 52 ? -12.726 4.180 23.585 1.000 12.468 31 HIS B CA 1
ATOM 2553 C C . HIS B 1 52 ? -12.822 2.941 22.718 1.000 12.135 31 HIS B C 1
ATOM 2554 O O . HIS B 1 52 ? -13.719 2.901 21.865 1.000 13.655 31 HIS B O 1
ATOM 2561 N N . VAL B 1 53 ? -11.901 2.011 22.804 1.000 11.783 32 VAL B N 1
ATOM 2562 C CA . VAL B 1 53 ? -11.813 0.821 21.930 1.000 11.328 32 VAL B CA 1
ATOM 2563 C C . VAL B 1 53 ? -12.712 -0.252 22.488 1.000 13.437 32 VAL B C 1
ATOM 2564 O O . VAL B 1 53 ? -12.411 -0.815 23.585 1.000 15.903 32 VAL B O 1
ATOM 2568 N N . LYS B 1 54 ? -13.821 -0.528 21.785 1.000 12.540 33 LYS B N 1
ATOM 2569 C CA A LYS B 1 54 ? -14.761 -1.590 22.204 0.600 13.301 33 LYS B CA 1
ATOM 2570 C CA B LYS B 1 54 ? -14.853 -1.486 22.247 0.400 13.101 33 LYS B CA 1
ATOM 2571 C C . LYS B 1 54 ? -15.730 -1.867 21.057 1.000 12.673 33 LYS B C 1
ATOM 2572 O O . LYS B 1 54 ? -15.763 -1.114 20.074 1.000 12.347 33 LYS B O 1
ATOM 2583 N N . ALA B 1 55 ? -16.504 -2.920 21.209 1.000 13.290 34 ALA B N 1
ATOM 2584 C CA . ALA B 1 55 ? -17.459 -3.340 20.164 1.000 13.291 34 ALA B CA 1
ATOM 2585 C C . ALA B 1 55 ? -18.425 -2.199 19.860 1.000 13.332 34 ALA B C 1
ATOM 2586 O O . ALA B 1 55 ? -18.909 -1.484 20.774 1.000 12.943 34 ALA B O 1
ATOM 2588 N N . GLY B 1 56 ? -18.699 -2.004 18.573 1.000 12.078 35 GLY B N 1
ATOM 2589 C CA . GLY B 1 56 ? -19.678 -1.002 18.130 1.000 12.454 35 GLY B CA 1
ATOM 2590 C C . GLY B 1 56 ? -19.113 0.369 17.888 1.000 12.982 35 GLY B C 1
ATOM 2591 O O . GLY B 1 56 ? -19.800 1.233 17.415 1.000 15.459 35 GLY B O 1
ATOM 2592 N N . VAL B 1 57 ? -17.796 0.552 18.065 1.000 12.592 36 VAL B N 1
ATOM 2593 C CA A VAL B 1 57 ? -17.126 1.840 17.757 0.800 12.849 36 VAL B CA 1
ATOM 2594 C CA B VAL B 1 57 ? -17.076 1.831 17.785 0.200 11.881 36 VAL B CA 1
ATOM 2595 C C . VAL B 1 57 ? -16.540 1.758 16.351 1.000 11.233 36 VAL B C 1
ATOM 2596 O O . VAL B 1 57 ? -16.115 0.668 15.925 1.000 12.055 36 VAL B O 1
ATOM 2603 N N . THR B 1 58 ? -16.632 2.867 15.643 1.000 11.874 37 THR B N 1
ATOM 2604 C CA . THR B 1 58 ? -16.039 2.929 14.282 1.000 11.430 37 THR B CA 1
ATOM 2605 C C . THR B 1 58 ? -14.586 3.376 14.381 1.000 11.852 37 THR B C 1
ATOM 2606 O O . THR B 1 58 ? -14.183 4.131 15.290 1.000 10.712 37 THR B O 1
ATOM 2610 N N . THR B 1 59 ? -13.789 2.938 13.422 1.000 10.608 38 THR B N 1
ATOM 2611 C CA . THR B 1 59 ? -12.384 3.397 13.385 1.000 10.638 38 THR B CA 1
ATOM 2612 C C . THR B 1 59 ? -12.308 4.887 13.066 1.000 11.524 38 THR B C 1
ATOM 2613 O O . THR B 1 59 ? -11.406 5.561 13.526 1.000 10.889 38 THR B O 1
ATOM 2617 N N . GLU B 1 60 ? -13.285 5.427 12.334 1.000 11.083 39 GLU B N 1
ATOM 2618 C CA . GLU B 1 60 ? -13.408 6.871 12.140 1.000 12.051 39 GLU B CA 1
ATOM 2619 C C . GLU B 1 60 ? -13.470 7.638 13.450 1.000 10.669 39 GLU B C 1
ATOM 2620 O O . GLU B 1 60 ? -12.815 8.660 13.615 1.000 12.524 39 GLU B O 1
ATOM 2626 N N . GLU B 1 61 ? -14.313 7.195 14.355 1.000 11.186 40 GLU B N 1
ATOM 2627 C CA A GLU B 1 61 ? -14.376 7.849 15.684 0.700 11.625 40 GLU B CA 1
ATOM 2628 C CA B GLU B 1 61 ? -14.389 7.837 15.696 0.300 11.285 40 GLU B CA 1
ATOM 2629 C C . GLU B 1 61 ? -13.015 7.767 16.395 1.000 11.119 40 GLU B C 1
ATOM 2630 O O . GLU B 1 61 ? -12.575 8.779 16.981 1.000 12.419 40 GLU B O 1
ATOM 2641 N N . LEU B 1 62 ? -12.362 6.611 16.346 1.000 10.374 41 LEU B N 1
ATOM 2642 C CA . LEU B 1 62 ? -10.997 6.517 16.946 1.000 10.392 41 LEU B CA 1
ATOM 2643 C C . LEU B 1 62 ? -10.062 7.546 16.306 1.000 10.513 41 LEU B C 1
ATOM 2644 O O . LEU B 1 62 ? -9.301 8.220 17.032 1.000 10.828 41 LEU B O 1
ATOM 2649 N N . ASP B 1 63 ? -10.140 7.699 14.986 1.000 10.946 42 ASP B N 1
ATOM 2650 C CA . ASP B 1 63 ? -9.304 8.688 14.278 1.000 11.638 42 ASP B CA 1
ATOM 2651 C C . ASP B 1 63 ? -9.591 10.114 14.750 1.000 12.067 42 ASP B C 1
ATOM 2652 O O . ASP B 1 63 ? -8.675 10.892 14.979 1.000 12.724 42 ASP B O 1
ATOM 2657 N N . GLN B 1 64 ? -10.869 10.460 14.885 1.000 11.820 43 GLN B N 1
ATOM 2658 C CA . GLN B 1 64 ? -11.237 11.822 15.291 1.000 13.443 43 GLN B CA 1
ATOM 2659 C C . GLN B 1 64 ? -10.689 12.115 16.684 1.000 12.502 43 GLN B C 1
ATOM 2660 O O . GLN B 1 64 ? -10.141 13.161 16.914 1.000 13.617 43 GLN B O 1
ATOM 2666 N N . ILE B 1 65 ? -10.850 11.144 17.585 1.000 11.892 44 ILE B N 1
ATOM 2667 C CA . ILE B 1 65 ? -10.398 11.333 18.985 1.000 11.927 44 ILE B CA 1
ATOM 2668 C C . ILE B 1 65 ? -8.877 11.491 18.985 1.000 11.773 44 ILE B C 1
ATOM 2669 O O . ILE B 1 65 ? -8.323 12.415 19.655 1.000 12.201 44 ILE B O 1
ATOM 2674 N N . CYS B 1 66 ? -8.166 10.601 18.259 1.000 10.978 45 CYS B N 1
ATOM 2675 C CA . CYS B 1 66 ? -6.686 10.677 18.236 1.000 10.978 45 CYS B CA 1
ATOM 2676 C C . CYS B 1 66 ? -6.217 11.975 17.610 1.000 12.282 45 CYS B C 1
ATOM 2677 O O . CYS B 1 66 ? -5.299 12.595 18.111 1.000 12.941 45 CYS B O 1
ATOM 2680 N N . HIS B 1 67 ? -6.833 12.387 16.513 1.000 12.233 46 HIS B N 1
ATOM 2681 C CA . HIS B 1 67 ? -6.416 13.622 15.804 1.000 13.464 46 HIS B CA 1
ATOM 2682 C C . HIS B 1 67 ? -6.533 14.826 16.729 1.000 13.346 46 HIS B C 1
ATOM 2683 O O . HIS B 1 67 ? -5.568 15.627 16.818 1.000 14.256 46 HIS B O 1
ATOM 2690 N N . LYS B 1 68 ? -7.678 14.918 17.386 1.000 12.896 47 LYS B N 1
ATOM 2691 C CA . LYS B 1 68 ? -7.924 16.050 18.313 1.000 14.564 47 LYS B CA 1
ATOM 2692 C C . LYS B 1 68 ? -6.884 16.016 19.436 1.000 16.146 47 LYS B C 1
ATOM 2693 O O . LYS B 1 68 ? -6.353 17.055 19.817 1.000 14.739 47 LYS B O 1
ATOM 2699 N N . TYR B 1 69 ? -6.608 14.847 19.992 1.000 14.536 48 TYR B N 1
ATOM 2700 C CA . TYR B 1 69 ? -5.656 14.728 21.117 1.000 13.972 48 TYR B CA 1
ATOM 2701 C C . TYR B 1 69 ? -4.249 15.118 20.704 1.000 15.063 48 TYR B C 1
ATOM 2702 O O . TYR B 1 69 ? -3.613 15.929 21.393 1.000 13.993 48 TYR B O 1
ATOM 2711 N N . ILE B 1 70 ? -3.775 14.567 19.606 1.000 13.209 49 ILE B N 1
ATOM 2712 C CA . ILE B 1 70 ? -2.419 14.824 19.069 1.000 13.356 49 ILE B CA 1
ATOM 2713 C C . ILE B 1 70 ? -2.264 16.332 18.816 1.000 14.655 49 ILE B C 1
ATOM 2714 O O . ILE B 1 70 ? -1.223 16.891 19.199 1.000 14.444 49 ILE B O 1
ATOM 2719 N N . THR B 1 71 ? -3.249 16.969 18.206 1.000 14.739 50 THR B N 1
ATOM 2720 C CA . THR B 1 71 ? -3.059 18.370 17.749 1.000 15.166 50 THR B CA 1
ATOM 2721 C C . THR B 1 71 ? -3.321 19.326 18.897 1.000 18.758 50 THR B C 1
ATOM 2722 O O . THR B 1 71 ? -2.478 20.273 19.039 1.000 21.978 50 THR B O 1
ATOM 2726 N N . GLU B 1 72 ? -4.374 19.125 19.683 1.000 17.504 51 GLU B N 1
ATOM 2727 C CA . GLU B 1 72 ? -4.839 20.138 20.672 1.000 20.066 51 GLU B CA 1
ATOM 2728 C C . GLU B 1 72 ? -4.213 19.909 22.040 1.000 22.374 51 GLU B C 1
ATOM 2729 O O . GLU B 1 72 ? -3.976 20.887 22.757 1.000 23.083 51 GLU B O 1
ATOM 2735 N N . VAL B 1 73 ? -3.939 18.666 22.421 1.000 17.690 52 VAL B N 1
ATOM 2736 C CA . VAL B 1 73 ? -3.367 18.394 23.763 1.000 16.775 52 VAL B CA 1
ATOM 2737 C C . VAL B 1 73 ? -1.842 18.247 23.640 1.000 17.073 52 VAL B C 1
ATOM 2738 O O . VAL B 1 73 ? -1.101 18.890 24.399 1.000 18.017 52 VAL B O 1
ATOM 2742 N N . GLN B 1 74 ? -1.347 17.430 22.718 1.000 14.625 53 GLN B N 1
ATOM 2743 C CA . GLN B 1 74 ? 0.097 17.155 22.657 1.000 14.383 53 GLN B CA 1
ATOM 2744 C C . GLN B 1 74 ? 0.838 18.276 21.903 1.000 14.976 53 GLN B C 1
ATOM 2745 O O . GLN B 1 74 ? 2.100 18.334 21.983 1.000 15.897 53 GLN B O 1
ATOM 2751 N N . GLY B 1 75 ? 0.152 19.050 21.057 1.000 15.176 54 GLY B N 1
ATOM 2752 C CA . GLY B 1 75 ? 0.863 20.013 20.186 1.000 17.204 54 GLY B CA 1
ATOM 2753 C C . GLY B 1 75 ? 1.809 19.338 19.207 1.000 16.352 54 GLY B C 1
ATOM 2754 O O . GLY B 1 75 ? 2.928 19.830 18.863 1.000 17.023 54 GLY B O 1
ATOM 2755 N N . ALA B 1 76 ? 1.381 18.190 18.688 1.000 16.281 55 ALA B N 1
ATOM 2756 C CA . ALA B 1 76 ? 2.139 17.414 17.703 1.000 14.373 55 ALA B CA 1
ATOM 2757 C C . ALA B 1 76 ? 1.372 17.272 16.392 1.000 13.416 55 ALA B C 1
ATOM 2758 O O . ALA B 1 76 ? 0.219 17.739 16.294 1.000 14.479 55 ALA B O 1
ATOM 2760 N N . ILE B 1 77 ? 1.962 16.640 15.427 1.000 15.415 56 ILE B N 1
ATOM 2761 C CA . ILE B 1 77 ? 1.399 16.437 14.070 1.000 17.487 56 ILE B CA 1
ATOM 2762 C C . ILE B 1 77 ? 1.202 14.953 13.829 1.000 15.536 56 ILE B C 1
ATOM 2763 O O . ILE B 1 77 ? 2.121 14.180 14.092 1.000 15.173 56 ILE B O 1
ATOM 2768 N N . PRO B 1 78 ? 0.048 14.495 13.293 1.000 15.874 57 PRO B N 1
ATOM 2769 C CA . PRO B 1 78 ? -0.068 13.107 12.897 1.000 17.018 57 PRO B CA 1
ATOM 2770 C C . PRO B 1 78 ? 0.651 12.959 11.567 1.000 15.924 57 PRO B C 1
ATOM 2771 O O . PRO B 1 78 ? 0.122 13.472 10.519 1.000 19.335 57 PRO B O 1
ATOM 2775 N N . ALA B 1 79 ? 1.708 12.170 11.524 1.000 16.300 58 ALA B N 1
ATOM 2776 C CA . ALA B 1 79 ? 2.556 11.987 10.336 1.000 16.812 58 ALA B CA 1
ATOM 2777 C C . ALA B 1 79 ? 1.730 11.410 9.185 1.000 16.908 58 ALA B C 1
ATOM 2778 O O . ALA B 1 79 ? 1.939 11.844 8.031 1.000 17.027 58 ALA B O 1
ATOM 2780 N N . PRO B 1 80 ? 0.793 10.452 9.358 1.000 13.277 59 PRO B N 1
ATOM 2781 C CA . PRO B 1 80 ? 0.148 9.806 8.191 1.000 14.181 59 PRO B CA 1
ATOM 2782 C C . PRO B 1 80 ? -0.543 10.862 7.331 1.000 14.104 59 PRO B C 1
ATOM 2783 O O . PRO B 1 80 ? -0.374 10.853 6.090 1.000 15.584 59 PRO B O 1
ATOM 2787 N N . LEU B 1 81 ? -1.276 11.752 7.976 1.000 13.341 60 LEU B N 1
ATOM 2788 C CA . LEU B 1 81 ? -2.149 12.705 7.253 1.000 14.491 60 LEU B CA 1
ATOM 2789 C C . LEU B 1 81 ? -1.284 13.777 6.631 1.000 15.249 60 LEU B C 1
ATOM 2790 O O . LEU B 1 81 ? -1.520 14.102 5.437 1.000 14.940 60 LEU B O 1
ATOM 2795 N N . ASN B 1 82 ? -0.300 14.275 7.374 1.000 15.894 61 ASN B N 1
ATOM 2796 C CA A ASN B 1 82 ? 0.394 15.520 6.947 0.500 17.673 61 ASN B CA 1
ATOM 2797 C CA B ASN B 1 82 ? 0.427 15.517 6.988 0.500 17.468 61 ASN B CA 1
ATOM 2798 C C . ASN B 1 82 ? 1.631 15.207 6.117 1.000 21.275 61 ASN B C 1
ATOM 2799 O O . ASN B 1 82 ? 2.051 16.108 5.391 1.000 23.391 61 ASN B O 1
ATOM 2808 N N . TYR B 1 83 ? 2.175 14.009 6.182 1.000 17.462 62 TYR B N 1
ATOM 2809 C CA . TYR B 1 83 ? 3.438 13.752 5.462 1.000 20.398 62 TYR B CA 1
ATOM 2810 C C . TYR B 1 83 ? 3.400 12.499 4.603 1.000 19.898 62 TYR B C 1
ATOM 2811 O O . TYR B 1 83 ? 4.138 12.461 3.623 1.000 18.222 62 TYR B O 1
ATOM 2820 N N . HIS B 1 84 ? 2.602 11.495 4.933 1.000 16.248 63 HIS B N 1
ATOM 2821 C CA . HIS B 1 84 ? 2.682 10.225 4.179 1.000 15.915 63 HIS B CA 1
ATOM 2822 C C . HIS B 1 84 ? 1.584 10.092 3.121 1.000 13.892 63 HIS B C 1
ATOM 2823 O O . HIS B 1 84 ? 1.543 9.027 2.500 1.000 14.853 63 HIS B O 1
ATOM 2830 N N . GLY B 1 85 ? 0.714 11.081 2.983 1.000 13.124 64 GLY B N 1
ATOM 2831 C CA . GLY B 1 85 ? -0.375 11.012 2.000 1.000 14.499 64 GLY B CA 1
ATOM 2832 C C . GLY B 1 85 ? -1.513 10.101 2.390 1.000 14.295 64 GLY B C 1
ATOM 2833 O O . GLY B 1 85 ? -2.331 9.682 1.561 1.000 15.467 64 GLY B O 1
ATOM 2834 N N . PHE B 1 86 ? -1.553 9.679 3.645 1.000 13.724 65 PHE B N 1
ATOM 2835 C CA . PHE B 1 86 ? -2.659 8.843 4.171 1.000 12.889 65 PHE B CA 1
ATOM 2836 C C . PHE B 1 86 ? -3.902 9.690 4.334 1.000 13.380 65 PHE B C 1
ATOM 2837 O O . PHE B 1 86 ? -3.791 10.873 4.658 1.000 15.856 65 PHE B O 1
ATOM 2845 N N . PRO B 1 87 ? -5.099 9.128 4.085 1.000 14.440 66 PRO B N 1
ATOM 2846 C CA . PRO B 1 87 ? -6.292 9.977 4.152 1.000 15.075 66 PRO B CA 1
ATOM 2847 C C . PRO B 1 87 ? -6.756 10.288 5.572 1.000 14.662 66 PRO B C 1
ATOM 2848 O O . PRO B 1 87 ? -7.621 11.147 5.732 1.000 16.033 66 PRO B O 1
ATOM 2852 N N . LYS B 1 88 ? -6.135 9.678 6.595 1.000 13.610 67 LYS B N 1
ATOM 2853 C CA . LYS B 1 88 ? -6.514 9.796 8.016 1.000 13.167 67 LYS B CA 1
ATOM 2854 C C . LYS B 1 88 ? -5.266 9.984 8.876 1.000 13.343 67 LYS B C 1
ATOM 2855 O O . LYS B 1 88 ? -4.117 10.004 8.329 1.000 13.969 67 LYS B O 1
ATOM 2861 N N . SER B 1 89 ? -5.462 10.179 10.168 1.000 11.571 68 SER B N 1
ATOM 2862 C CA . SER B 1 89 ? -4.387 10.503 11.120 1.000 12.215 68 SER B CA 1
ATOM 2863 C C . SER B 1 89 ? -3.721 9.296 11.748 1.000 11.934 68 SER B C 1
ATOM 2864 O O . SER B 1 89 ? -2.600 9.448 12.209 1.000 13.370 68 SER B O 1
ATOM 2867 N N . ILE B 1 90 ? -4.437 8.189 11.797 1.000 10.866 69 ILE B N 1
ATOM 2868 C CA . ILE B 1 90 ? -3.990 6.908 12.397 1.000 9.820 69 ILE B CA 1
ATOM 2869 C C . ILE B 1 90 ? -4.282 5.792 11.417 1.000 10.524 69 ILE B C 1
ATOM 2870 O O . ILE B 1 90 ? -5.163 5.950 10.549 1.000 10.470 69 ILE B O 1
ATOM 2875 N N . CYS B 1 91 ? -3.633 4.660 11.590 1.000 10.418 70 CYS B N 1
ATOM 2876 C CA . CYS B 1 91 ? -3.952 3.426 10.825 1.000 10.717 70 CYS B CA 1
ATOM 2877 C C . CYS B 1 91 ? -4.634 2.432 11.762 1.000 10.951 70 CYS B C 1
ATOM 2878 O O . CYS B 1 91 ? -4.170 2.240 12.900 1.000 11.576 70 CYS B O 1
ATOM 2881 N N . THR B 1 92 ? -5.781 1.922 11.370 1.000 9.979 71 THR B N 1
ATOM 2882 C CA . THR B 1 92 ? -6.609 1.005 12.168 1.000 10.210 71 THR B CA 1
ATOM 2883 C C . THR B 1 92 ? -6.778 -0.279 11.380 1.000 10.416 71 THR B C 1
ATOM 2884 O O . THR B 1 92 ? -7.584 -0.307 10.397 1.000 11.338 71 THR B O 1
ATOM 2888 N N . SER B 1 93 ? -6.090 -1.356 11.754 1.000 8.862 72 SER B N 1
ATOM 2889 C CA . SER B 1 93 ? -6.024 -2.617 10.996 1.000 9.021 72 SER B CA 1
ATOM 2890 C C . SER B 1 93 ? -6.751 -3.705 11.783 1.000 10.403 72 SER B C 1
ATOM 2891 O O . SER B 1 93 ? -6.321 -4.046 12.868 1.000 10.457 72 SER B O 1
ATOM 2894 N N . ILE B 1 94 ? -7.879 -4.184 11.269 1.000 10.248 73 ILE B N 1
ATOM 2895 C CA . ILE B 1 94 ? -8.740 -5.190 11.935 1.000 10.722 73 ILE B CA 1
ATOM 2896 C C . ILE B 1 94 ? -8.499 -6.573 11.336 1.000 12.238 73 ILE B C 1
ATOM 2897 O O . ILE B 1 94 ? -8.570 -6.696 10.116 1.000 11.650 73 ILE B O 1
ATOM 2902 N N . ASN B 1 95 ? -8.308 -7.609 12.166 1.000 11.810 74 ASN B N 1
ATOM 2903 C CA . ASN B 1 95 ? -8.430 -9.037 11.742 1.000 11.298 74 ASN B CA 1
ATOM 2904 C C . ASN B 1 95 ? -7.497 -9.352 10.556 1.000 10.767 74 ASN B C 1
ATOM 2905 O O . ASN B 1 95 ? -6.272 -9.390 10.781 1.000 11.481 74 ASN B O 1
ATOM 2910 N N . HIS B 1 96 ? -8.030 -9.635 9.363 1.000 11.070 75 HIS B N 1
ATOM 2911 C CA . HIS B 1 96 ? -7.211 -10.070 8.200 1.000 10.936 75 HIS B CA 1
ATOM 2912 C C . HIS B 1 96 ? -6.517 -8.857 7.570 1.000 10.882 75 HIS B C 1
ATOM 2913 O O . HIS B 1 96 ? -5.765 -9.060 6.579 1.000 12.019 75 HIS B O 1
ATOM 2920 N N . ILE B 1 97 ? -6.735 -7.630 8.026 1.000 11.070 76 ILE B N 1
ATOM 2921 C CA . ILE B 1 97 ? -5.921 -6.491 7.554 1.000 11.187 76 ILE B CA 1
ATOM 2922 C C . ILE B 1 97 ? -4.549 -6.560 8.225 1.000 10.452 76 ILE B C 1
ATOM 2923 O O . ILE B 1 97 ? -4.475 -6.605 9.496 1.000 12.559 76 ILE B O 1
ATOM 2928 N N . VAL B 1 98 ? -3.503 -6.547 7.426 1.000 10.056 77 VAL B N 1
ATOM 2929 C CA . VAL B 1 98 ? -2.117 -6.671 7.912 1.000 11.998 77 VAL B CA 1
ATOM 2930 C C . VAL B 1 98 ? -1.621 -5.325 8.411 1.000 11.363 77 VAL B C 1
ATOM 2931 O O . VAL B 1 98 ? -0.946 -5.239 9.460 1.000 11.403 77 VAL B O 1
ATOM 2935 N N . CYS B 1 99 ? -1.874 -4.281 7.651 1.000 10.440 78 CYS B N 1
ATOM 2936 C CA . CYS B 1 99 ? -1.410 -2.916 7.967 1.000 10.545 78 CYS B CA 1
ATOM 2937 C C . CYS B 1 99 ? -2.143 -1.883 7.095 1.000 11.672 78 CYS B C 1
ATOM 2938 O O . CYS B 1 99 ? -2.819 -2.241 6.124 1.000 11.034 78 CYS B O 1
ATOM 2941 N N . HIS B 1 100 ? -2.023 -0.632 7.498 1.000 10.676 79 HIS B N 1
ATOM 2942 C CA . HIS B 1 100 ? -2.515 0.555 6.749 1.000 10.833 79 HIS B CA 1
ATOM 2943 C C . HIS B 1 100 ? -4.022 0.543 6.589 1.000 11.118 79 HIS B C 1
ATOM 2944 O O . HIS B 1 100 ? -4.548 1.149 5.666 1.000 12.032 79 HIS B O 1
ATOM 2951 N N . GLY B 1 101 ? -4.738 -0.105 7.513 1.000 10.606 80 GLY B N 1
ATOM 2952 C CA . GLY B 1 101 ? -6.182 0.016 7.512 1.000 10.831 80 GLY B CA 1
ATOM 2953 C C . GLY B 1 101 ? -6.617 1.453 7.670 1.000 10.737 80 GLY B C 1
ATOM 2954 O O . GLY B 1 101 ? -6.030 2.224 8.463 1.000 10.080 80 GLY B O 1
ATOM 2955 N N . ILE B 1 102 ? -7.654 1.860 6.930 1.000 10.652 81 ILE B N 1
ATOM 2956 C CA . ILE B 1 102 ? -8.067 3.271 6.877 1.000 10.573 81 ILE B CA 1
ATOM 2957 C C . ILE B 1 102 ? -9.298 3.450 7.763 1.000 10.543 81 ILE B C 1
ATOM 2958 O O . ILE B 1 102 ? -10.331 2.813 7.555 1.000 11.501 81 ILE B O 1
ATOM 2963 N N . PRO B 1 103 ? -9.223 4.350 8.751 1.000 10.094 82 PRO B N 1
ATOM 2964 C CA . PRO B 1 103 ? -10.415 4.671 9.532 1.000 10.554 82 PRO B CA 1
ATOM 2965 C C . PRO B 1 103 ? -11.624 4.989 8.653 1.000 12.004 82 PRO B C 1
ATOM 2966 O O . PRO B 1 103 ? -11.482 5.778 7.708 1.000 12.680 82 PRO B O 1
ATOM 2970 N N . ALA B 1 104 ? -12.782 4.513 9.022 1.000 11.464 83 ALA B N 1
ATOM 2971 C CA . ALA B 1 104 ? -14.036 4.713 8.261 1.000 12.251 83 ALA B CA 1
ATOM 2972 C C . ALA B 1 104 ? -15.236 4.563 9.186 1.000 12.336 83 ALA B C 1
ATOM 2973 O O . ALA B 1 104 ? -15.107 4.129 10.325 1.000 12.908 83 ALA B O 1
ATOM 2975 N N . SER B 1 105 ? -16.397 4.887 8.631 1.000 14.285 84 SER B N 1
ATOM 2976 C CA . SER B 1 105 ? -17.686 4.909 9.388 1.000 17.317 84 SER B CA 1
ATOM 2977 C C . SER B 1 105 ? -18.561 3.728 9.015 1.000 19.050 84 SER B C 1
ATOM 2978 O O . SER B 1 105 ? -19.540 3.489 9.740 1.000 21.062 84 SER B O 1
ATOM 2981 N N . GLU B 1 106 ? -18.259 3.026 7.931 1.000 18.156 85 GLU B N 1
ATOM 2982 C CA . GLU B 1 106 ? -19.069 1.924 7.388 1.000 24.592 85 GLU B CA 1
ATOM 2983 C C . GLU B 1 106 ? -18.126 0.819 6.949 1.000 22.036 85 GLU B C 1
ATOM 2984 O O . GLU B 1 106 ? -17.049 1.130 6.393 1.000 22.624 85 GLU B O 1
ATOM 2990 N N . ASP B 1 107 ? -18.553 -0.409 7.141 1.000 17.902 86 ASP B N 1
ATOM 2991 C CA . ASP B 1 107 ? -17.887 -1.580 6.543 1.000 17.633 86 ASP B CA 1
ATOM 2992 C C . ASP B 1 107 ? -18.133 -1.535 5.030 1.000 19.401 86 ASP B C 1
ATOM 2993 O O . ASP B 1 107 ? -19.267 -1.181 4.595 1.000 21.268 86 ASP B O 1
ATOM 2998 N N . THR B 1 108 ? -17.122 -1.848 4.234 1.000 18.367 87 THR B N 1
ATOM 2999 C CA . THR B 1 108 ? -17.285 -1.974 2.763 1.000 18.646 87 THR B CA 1
ATOM 3000 C C . THR B 1 108 ? -16.609 -3.276 2.342 1.000 19.314 87 THR B C 1
ATOM 3001 O O . THR B 1 108 ? -16.101 -4.056 3.203 1.000 17.047 87 THR B O 1
ATOM 3005 N N . TYR B 1 109 ? -16.635 -3.556 1.033 1.000 24.393 88 TYR B N 1
ATOM 3006 C CA . TYR B 1 109 ? -15.989 -4.731 0.407 1.000 29.078 88 TYR B CA 1
ATOM 3007 C C . TYR B 1 109 ? -15.058 -4.279 -0.719 1.000 28.175 88 TYR B C 1
ATOM 3008 O O . TYR B 1 109 ? -15.361 -3.326 -1.487 1.000 32.291 88 TYR B O 1
ATOM 3017 N N . PHE B 1 110 ? -13.916 -4.934 -0.759 1.000 25.208 89 PHE B N 1
ATOM 3018 C CA . PHE B 1 110 ? -12.942 -4.912 -1.870 1.000 24.797 89 PHE B CA 1
ATOM 3019 C C . PHE B 1 110 ? -13.114 -6.264 -2.567 1.000 26.937 89 PHE B C 1
ATOM 3020 O O . PHE B 1 110 ? -12.510 -7.259 -2.130 1.000 24.824 89 PHE B O 1
ATOM 3028 N N . GLY B 1 111 ? -14.047 -6.326 -3.515 1.000 34.100 90 GLY B N 1
ATOM 3029 C CA . GLY B 1 111 ? -14.517 -7.601 -4.081 1.000 34.969 90 GLY B CA 1
ATOM 3030 C C . GLY B 1 111 ? -15.101 -8.497 -2.996 1.000 29.180 90 GLY B C 1
ATOM 3031 O O . GLY B 1 111 ? -16.092 -8.086 -2.427 1.000 34.549 90 GLY B O 1
ATOM 3032 N N . GLN B 1 112 ? -14.553 -9.711 -2.817 1.000 34.183 91 GLN B N 1
ATOM 3033 C CA . GLN B 1 112 ? -15.025 -10.766 -1.864 1.000 35.320 91 GLN B CA 1
ATOM 3034 C C . GLN B 1 112 ? -14.476 -10.449 -0.460 1.000 29.897 91 GLN B C 1
ATOM 3035 O O . GLN B 1 112 ? -14.736 -11.223 0.479 1.000 28.830 91 GLN B O 1
ATOM 3041 N N . ILE B 1 113 ? -13.604 -9.448 -0.362 1.000 28.296 92 ILE B N 1
ATOM 3042 C CA . ILE B 1 113 ? -12.797 -9.212 0.859 1.000 24.198 92 ILE B CA 1
ATOM 3043 C C . ILE B 1 113 ? -13.485 -8.116 1.675 1.000 21.134 92 ILE B C 1
ATOM 3044 O O . ILE B 1 113 ? -13.741 -7.050 1.183 1.000 19.917 92 ILE B O 1
ATOM 3049 N N . GLN B 1 114 ? -13.735 -8.383 2.939 1.000 18.967 93 GLN B N 1
ATOM 3050 C CA . GLN B 1 114 ? -14.306 -7.360 3.835 1.000 17.310 93 GLN B CA 1
ATOM 3051 C C . GLN B 1 114 ? -13.245 -6.287 4.112 1.000 14.960 93 GLN B C 1
ATOM 3052 O O . GLN B 1 114 ? -12.091 -6.601 4.375 1.000 14.885 93 GLN B O 1
ATOM 3058 N N . ARG B 1 115 ? -13.652 -5.045 4.066 1.000 13.405 94 ARG B N 1
ATOM 3059 C CA . ARG B 1 115 ? -12.825 -3.904 4.460 1.000 13.404 94 ARG B CA 1
ATOM 3060 C C . ARG B 1 115 ? -13.523 -3.269 5.664 1.000 13.604 94 ARG B C 1
ATOM 3061 O O . ARG B 1 115 ? -14.349 -2.342 5.554 1.000 14.156 94 ARG B O 1
ATOM 3069 N N . PRO B 1 116 ? -13.249 -3.803 6.873 1.000 13.521 95 PRO B N 1
ATOM 3070 C CA . PRO B 1 116 ? -14.054 -3.441 8.042 1.000 13.500 95 PRO B CA 1
ATOM 3071 C C . PRO B 1 116 ? -13.730 -2.051 8.579 1.000 13.322 95 PRO B C 1
ATOM 3072 O O . PRO B 1 116 ? -12.601 -1.559 8.492 1.000 12.976 95 PRO B O 1
ATOM 3076 N N . ALA B 1 117 ? -14.695 -1.482 9.271 1.000 14.135 96 ALA B N 1
ATOM 3077 C CA . ALA B 1 117 ? -14.517 -0.218 10.013 1.000 14.953 96 ALA B CA 1
ATOM 3078 C C . ALA B 1 117 ? -15.224 -0.229 11.367 1.000 13.907 96 ALA B C 1
ATOM 3079 O O . ALA B 1 117 ? -14.967 0.672 12.142 1.000 14.443 96 ALA B O 1
ATOM 3081 N N . VAL B 1 118 ? -16.131 -1.169 11.624 1.000 13.596 97 VAL B N 1
ATOM 3082 C CA . VAL B 1 118 ? -16.879 -1.148 12.906 1.000 12.872 97 VAL B CA 1
ATOM 3083 C C . VAL B 1 118 ? -16.479 -2.350 13.740 1.000 13.380 97 VAL B C 1
ATOM 3084 O O . VAL B 1 118 ? -16.489 -3.506 13.235 1.000 15.079 97 VAL B O 1
ATOM 3088 N N . LEU B 1 119 ? -16.014 -2.123 14.969 1.000 12.923 98 LEU B N 1
ATOM 3089 C CA . LEU B 1 119 ? -15.482 -3.232 15.782 1.000 13.055 98 LEU B CA 1
ATOM 3090 C C . LEU B 1 119 ? -16.620 -4.134 16.254 1.000 12.824 98 LEU B C 1
ATOM 3091 O O . LEU B 1 119 ? -17.715 -3.643 16.549 1.000 13.219 98 LEU B O 1
ATOM 3096 N N . ARG B 1 120 ? -16.294 -5.395 16.359 1.000 13.382 99 ARG B N 1
ATOM 3097 C CA A ARG B 1 120 ? -17.207 -6.474 16.815 0.800 15.026 99 ARG B CA 1
ATOM 3098 C CA B ARG B 1 120 ? -17.208 -6.457 16.829 0.200 13.692 99 ARG B CA 1
ATOM 3099 C C . ARG B 1 120 ? -16.496 -7.298 17.875 1.000 13.737 99 ARG B C 1
ATOM 3100 O O . ARG B 1 120 ? -15.278 -7.467 17.820 1.000 13.779 99 ARG B O 1
ATOM 3115 N N . ASP B 1 121 ? -17.265 -7.899 18.776 1.000 16.272 100 ASP B N 1
ATOM 3116 C CA A ASP B 1 121 ? -16.669 -8.876 19.716 0.600 17.385 100 ASP B CA 1
ATOM 3117 C CA B ASP B 1 121 ? -16.832 -8.974 19.677 0.400 16.786 100 ASP B CA 1
ATOM 3118 C C . ASP B 1 121 ? -15.998 -9.988 18.905 1.000 14.163 100 ASP B C 1
ATOM 3119 O O . ASP B 1 121 ? -16.537 -10.484 17.875 1.000 17.019 100 ASP B O 1
ATOM 3128 N N . GLY B 1 122 ? -14.798 -10.325 19.362 1.000 14.812 101 GLY B N 1
ATOM 3129 C CA . GLY B 1 122 ? -13.975 -11.357 18.753 1.000 13.513 101 GLY B CA 1
ATOM 3130 C C . GLY B 1 122 ? -12.917 -10.760 17.841 1.000 13.494 101 GLY B C 1
ATOM 3131 O O . GLY B 1 122 ? -12.021 -11.508 17.382 1.000 14.916 101 GLY B O 1
ATOM 3132 N N . ASP B 1 123 ? -13.047 -9.466 17.549 1.000 12.417 102 ASP B N 1
ATOM 3133 C CA . ASP B 1 123 ? -12.054 -8.808 16.638 1.000 12.771 102 ASP B CA 1
ATOM 3134 C C . ASP B 1 123 ? -10.710 -8.576 17.340 1.000 11.853 102 ASP B C 1
ATOM 3135 O O . ASP B 1 123 ? -10.623 -8.438 18.614 1.000 11.931 102 ASP B O 1
ATOM 3140 N N . ILE B 1 124 ? -9.658 -8.535 16.533 1.000 11.269 103 ILE B N 1
ATOM 3141 C CA . ILE B 1 124 ? -8.359 -7.988 16.962 1.000 11.155 103 ILE B CA 1
ATOM 3142 C C . ILE B 1 124 ? -8.119 -6.719 16.168 1.000 10.344 103 ILE B C 1
ATOM 3143 O O . ILE B 1 124 ? -8.431 -6.667 14.961 1.000 11.544 103 ILE B O 1
ATOM 3148 N N . LEU B 1 125 ? -7.591 -5.688 16.802 1.000 10.386 104 LEU B N 1
ATOM 3149 C CA . LEU B 1 125 ? -7.363 -4.384 16.155 1.000 10.069 104 LEU B CA 1
ATOM 3150 C C . LEU B 1 125 ? -5.939 -3.958 16.432 1.000 10.121 104 LEU B C 1
ATOM 3151 O O . LEU B 1 125 ? -5.559 -3.871 17.608 1.000 10.596 104 LEU B O 1
ATOM 3156 N N . ASN B 1 126 ? -5.241 -3.513 15.386 1.000 9.733 105 ASN B N 1
ATOM 3157 C CA . ASN B 1 126 ? -3.966 -2.815 15.545 1.000 8.996 105 ASN B CA 1
ATOM 3158 C C . ASN B 1 126 ? -4.226 -1.320 15.360 1.000 8.866 105 ASN B C 1
ATOM 3159 O O . ASN B 1 126 ? -4.898 -0.946 14.357 1.000 9.928 105 ASN B O 1
ATOM 3164 N N . ILE B 1 127 ? -3.821 -0.486 16.312 1.000 8.417 106 ILE B N 1
ATOM 3165 C CA . ILE B 1 127 ? -3.751 0.981 16.085 1.000 8.354 106 ILE B CA 1
ATOM 3166 C C . ILE B 1 127 ? -2.288 1.333 15.953 1.000 8.632 106 ILE B C 1
ATOM 3167 O O . ILE B 1 127 ? -1.525 1.021 16.837 1.000 9.591 106 ILE B O 1
ATOM 3172 N N . ASP B 1 128 ? -1.962 1.974 14.848 1.000 9.652 107 ASP B N 1
ATOM 3173 C CA A ASP B 1 128 ? -0.577 2.423 14.545 0.400 10.911 107 ASP B CA 1
ATOM 3174 C CA B ASP B 1 128 ? -0.602 2.419 14.509 0.600 11.201 107 ASP B CA 1
ATOM 3175 C C . ASP B 1 128 ? -0.575 3.947 14.597 1.000 10.743 107 ASP B C 1
ATOM 3176 O O . ASP B 1 128 ? -1.361 4.621 13.880 1.000 10.926 107 ASP B O 1
ATOM 3185 N N . ILE B 1 129 ? 0.266 4.487 15.448 1.000 10.140 108 ILE B N 1
ATOM 3186 C CA . ILE B 1 129 ? 0.393 5.919 15.731 1.000 11.275 108 ILE B CA 1
ATOM 3187 C C . ILE B 1 129 ? 1.789 6.371 15.269 1.000 12.860 108 ILE B C 1
ATOM 3188 O O . ILE B 1 129 ? 2.796 5.814 15.732 1.000 12.355 108 ILE B O 1
ATOM 3193 N N . THR B 1 130 ? 1.842 7.435 14.471 1.000 11.825 109 THR B N 1
ATOM 3194 C CA . THR B 1 130 ? 3.099 8.150 14.177 1.000 13.338 109 THR B CA 1
ATOM 3195 C C . THR B 1 130 ? 2.880 9.625 14.430 1.000 13.934 109 THR B C 1
ATOM 3196 O O . THR B 1 130 ? 1.982 10.230 13.815 1.000 14.412 109 THR B O 1
ATOM 3200 N N . VAL B 1 131 ? 3.630 10.183 15.361 1.000 14.507 110 VAL B N 1
ATOM 3201 C CA . VAL B 1 131 ? 3.529 11.625 15.649 1.000 15.822 110 VAL B CA 1
ATOM 3202 C C . VAL B 1 131 ? 4.863 12.262 15.356 1.000 16.174 110 VAL B C 1
ATOM 3203 O O . VAL B 1 131 ? 5.884 11.593 15.523 1.000 17.131 110 VAL B O 1
ATOM 3207 N N . ILE B 1 132 ? 4.803 13.518 14.981 1.000 17.189 111 ILE B N 1
ATOM 3208 C CA . ILE B 1 132 ? 6.006 14.374 14.838 1.000 17.525 111 ILE B CA 1
ATOM 3209 C C . ILE B 1 132 ? 5.914 15.435 15.877 1.000 15.524 111 ILE B C 1
ATOM 3210 O O . ILE B 1 132 ? 4.880 16.154 15.998 1.000 17.125 111 ILE B O 1
ATOM 3215 N N . LYS B 1 133 ? 7.006 15.613 16.599 1.000 17.049 112 LYS B N 1
ATOM 3216 C CA . LYS B 1 133 ? 7.071 16.675 17.592 1.000 17.928 112 LYS B CA 1
ATOM 3217 C C . LYS B 1 133 ? 8.446 17.323 17.461 1.000 23.320 112 LYS B C 1
ATOM 3218 O O . LYS B 1 133 ? 9.444 16.602 17.457 1.000 20.667 112 LYS B O 1
ATOM 3224 N N . ASP B 1 134 ? 8.501 18.643 17.276 1.000 25.417 113 ASP B N 1
ATOM 3225 C CA . ASP B 1 134 ? 9.813 19.373 17.225 1.000 25.664 113 ASP B CA 1
ATOM 3226 C C . ASP B 1 134 ? 10.650 18.729 16.115 1.000 25.530 113 ASP B C 1
ATOM 3227 O O . ASP B 1 134 ? 11.887 18.682 16.256 1.000 28.290 113 ASP B O 1
ATOM 3232 N N . GLY B 1 135 ? 10.034 18.284 15.016 1.000 21.733 114 GLY B N 1
ATOM 3233 C CA . GLY B 1 135 ? 10.674 17.733 13.813 1.000 24.993 114 GLY B CA 1
ATOM 3234 C C . GLY B 1 135 ? 11.171 16.291 13.927 1.000 20.705 114 GLY B C 1
ATOM 3235 O O . GLY B 1 135 ? 11.711 15.803 12.942 1.000 26.391 114 GLY B O 1
ATOM 3236 N N . TYR B 1 136 ? 10.844 15.582 15.016 1.000 19.874 115 TYR B N 1
ATOM 3237 C CA . TYR B 1 136 ? 11.315 14.183 15.238 1.000 19.471 115 TYR B CA 1
ATOM 3238 C C . TYR B 1 136 ? 10.094 13.234 15.395 1.000 16.289 115 TYR B C 1
ATOM 3239 O O . TYR B 1 136 ? 9.092 13.655 15.944 1.000 18.084 115 TYR B O 1
ATOM 3248 N N . HIS B 1 137 ? 10.231 12.024 14.850 1.000 17.547 116 HIS B N 1
ATOM 3249 C CA . HIS B 1 137 ? 9.133 11.014 14.718 1.000 16.447 116 HIS B CA 1
ATOM 3250 C C . HIS B 1 137 ? 9.100 10.076 15.924 1.000 20.029 116 HIS B C 1
ATOM 3251 O O . HIS B 1 137 ? 10.148 9.516 16.324 1.000 18.813 116 HIS B O 1
ATOM 3258 N N . GLY B 1 138 ? 7.894 9.814 16.401 1.000 15.585 117 GLY B N 1
ATOM 3259 C CA . GLY B 1 138 ? 7.639 8.691 17.343 1.000 15.386 117 GLY B CA 1
ATOM 3260 C C . GLY B 1 138 ? 6.640 7.716 16.714 1.000 14.671 117 GLY B C 1
ATOM 3261 O O . GLY B 1 138 ? 5.630 8.164 16.233 1.000 15.884 117 GLY B O 1
ATOM 3262 N N . ASP B 1 139 ? 6.987 6.442 16.565 1.000 12.997 118 ASP B N 1
ATOM 3263 C CA . ASP B 1 139 ? 6.196 5.452 15.793 1.000 12.375 118 ASP B CA 1
ATOM 3264 C C . ASP B 1 139 ? 5.954 4.200 16.635 1.000 11.560 118 ASP B C 1
ATOM 3265 O O . ASP B 1 139 ? 6.904 3.571 17.109 1.000 11.307 118 ASP B O 1
ATOM 3270 N N . THR B 1 140 ? 4.714 3.807 16.809 1.000 9.716 119 THR B N 1
ATOM 3271 C CA . THR B 1 140 ? 4.428 2.608 17.629 1.000 9.277 119 THR B CA 1
ATOM 3272 C C . THR B 1 140 ? 3.062 2.077 17.219 1.000 9.910 119 THR B C 1
ATOM 3273 O O . THR B 1 140 ? 2.242 2.757 16.629 1.000 11.718 119 THR B O 1
ATOM 3277 N N . SER B 1 141 ? 2.817 0.833 17.539 1.000 8.751 120 SER B N 1
ATOM 3278 C CA . SER B 1 141 ? 1.482 0.241 17.340 1.000 8.419 120 SER B CA 1
ATOM 3279 C C . SER B 1 141 ? 1.289 -0.866 18.374 1.000 8.105 120 SER B C 1
ATOM 3280 O O . SER B 1 141 ? 2.267 -1.470 18.865 1.000 9.358 120 SER B O 1
ATOM 3283 N N . LYS B 1 142 ? 0.041 -1.219 18.614 1.000 8.980 121 LYS B N 1
ATOM 3284 C CA . LYS B 1 142 ? -0.280 -2.341 19.516 1.000 8.862 121 LYS B CA 1
ATOM 3285 C C . LYS B 1 142 ? -1.579 -2.997 19.083 1.000 8.064 121 LYS B C 1
ATOM 3286 O O . LYS B 1 142 ? -2.331 -2.436 18.286 1.000 8.175 121 LYS B O 1
ATOM 3292 N N . MET B 1 143 ? -1.804 -4.207 19.593 1.000 8.115 122 MET B N 1
ATOM 3293 C CA . MET B 1 143 ? -3.030 -4.980 19.421 1.000 9.220 122 MET B CA 1
ATOM 3294 C C . MET B 1 143 ? -3.981 -4.725 20.592 1.000 9.020 122 MET B C 1
ATOM 3295 O O . MET B 1 143 ? -3.569 -4.722 21.761 1.000 11.024 122 MET B O 1
ATOM 3300 N N . PHE B 1 144 ? -5.249 -4.567 20.268 1.000 9.974 123 PHE B N 1
ATOM 3301 C CA . PHE B 1 144 ? -6.396 -4.543 21.201 1.000 10.163 123 PHE B CA 1
ATOM 3302 C C . PHE B 1 144 ? -7.243 -5.770 20.895 1.000 11.356 123 PHE B C 1
ATOM 3303 O O . PHE B 1 144 ? -7.588 -6.064 19.715 1.000 11.162 123 PHE B O 1
ATOM 3311 N N . LEU B 1 145 ? -7.666 -6.444 21.950 1.000 12.754 124 LEU B N 1
ATOM 3312 C CA . LEU B 1 145 ? -8.585 -7.591 21.852 1.000 12.800 124 LEU B CA 1
ATOM 3313 C C . LEU B 1 145 ? -10.000 -7.110 22.139 1.000 13.080 124 LEU B C 1
ATOM 3314 O O . LEU B 1 145 ? -10.199 -6.510 23.211 1.000 13.052 124 LEU B O 1
ATOM 3319 N N . ILE B 1 146 ? -10.944 -7.270 21.228 1.000 13.083 125 ILE B N 1
ATOM 3320 C CA . ILE B 1 146 ? -12.308 -6.726 21.400 1.000 13.586 125 ILE B CA 1
ATOM 3321 C C . ILE B 1 146 ? -13.221 -7.809 22.006 1.000 14.649 125 ILE B C 1
ATOM 3322 O O . ILE B 1 146 ? -13.428 -8.855 21.364 1.000 14.417 125 ILE B O 1
ATOM 3327 N N . GLY B 1 147 ? -13.654 -7.610 23.249 1.000 15.416 126 GLY B N 1
ATOM 3328 C CA . GLY B 1 147 ? -14.537 -8.596 23.913 1.000 17.301 126 GLY B CA 1
ATOM 3329 C C . GLY B 1 147 ? -13.911 -9.951 24.036 1.000 19.420 126 GLY B C 1
ATOM 3330 O O . GLY B 1 147 ? -12.709 -10.039 24.328 1.000 19.685 126 GLY B O 1
ATOM 3331 N N . ASP B 1 148 ? -14.710 -10.998 23.831 1.000 20.611 127 ASP B N 1
ATOM 3332 C CA . ASP B 1 148 ? -14.253 -12.389 24.016 1.000 24.200 127 ASP B CA 1
ATOM 3333 C C . ASP B 1 148 ? -13.551 -12.866 22.745 1.000 21.875 127 ASP B C 1
ATOM 3334 O O . ASP B 1 148 ? -14.178 -13.155 21.772 1.000 23.501 127 ASP B O 1
ATOM 3339 N N . VAL B 1 149 ? -12.230 -12.868 22.754 1.000 18.444 128 VAL B N 1
ATOM 3340 C CA . VAL B 1 149 ? -11.441 -13.258 21.566 1.000 16.600 128 VAL B CA 1
ATOM 3341 C C . VAL B 1 149 ? -11.088 -14.738 21.661 1.000 16.753 128 VAL B C 1
ATOM 3342 O O . VAL B 1 149 ? -10.849 -15.210 22.782 1.000 19.848 128 VAL B O 1
ATOM 3346 N N . SER B 1 150 ? -11.060 -15.447 20.556 1.000 15.495 129 SER B N 1
ATOM 3347 C CA . SER B 1 150 ? -10.781 -16.902 20.501 1.000 18.183 129 SER B CA 1
ATOM 3348 C C . SER B 1 150 ? -9.368 -17.205 21.032 1.000 20.694 129 SER B C 1
ATOM 3349 O O . SER B 1 150 ? -8.403 -16.369 20.938 1.000 17.068 129 SER B O 1
ATOM 3352 N N . ILE B 1 151 ? -9.161 -18.423 21.496 1.000 20.658 130 ILE B N 1
ATOM 3353 C CA . ILE B 1 151 ? -7.820 -18.906 21.918 1.000 22.145 130 ILE B CA 1
ATOM 3354 C C . ILE B 1 151 ? -6.850 -18.718 20.734 1.000 18.295 130 ILE B C 1
ATOM 3355 O O . ILE B 1 151 ? -5.721 -18.261 20.992 1.000 18.815 130 ILE B O 1
ATOM 3360 N N . GLU B 1 152 ? -7.216 -19.044 19.509 1.000 19.163 131 GLU B N 1
ATOM 3361 C CA . GLU B 1 152 ? -6.268 -18.957 18.364 1.000 19.886 131 GLU B CA 1
ATOM 3362 C C . GLU B 1 152 ? -5.883 -17.484 18.147 1.000 18.005 131 GLU B C 1
ATOM 3363 O O . GLU B 1 152 ? -4.694 -17.224 17.853 1.000 17.672 131 GLU B O 1
ATOM 3369 N N . ASP B 1 153 ? -6.821 -16.566 18.220 1.000 16.878 132 ASP B N 1
ATOM 3370 C CA . ASP B 1 153 ? -6.505 -15.118 17.979 1.000 15.806 132 ASP B CA 1
ATOM 3371 C C . ASP B 1 153 ? -5.703 -14.524 19.155 1.000 16.285 132 ASP B C 1
ATOM 3372 O O . ASP B 1 153 ? -4.823 -13.672 18.915 1.000 15.079 132 ASP B O 1
ATOM 3377 N N . LYS B 1 154 ? -5.944 -14.938 20.398 1.000 14.604 133 LYS B N 1
ATOM 3378 C CA . LYS B 1 154 ? -5.140 -14.522 21.558 1.000 16.351 133 LYS B CA 1
ATOM 3379 C C . LYS B 1 154 ? -3.721 -15.035 21.358 1.000 15.824 133 LYS B C 1
ATOM 3380 O O . LYS B 1 154 ? -2.773 -14.259 21.616 1.000 15.396 133 LYS B O 1
ATOM 3386 N N . ARG B 1 155 ? -3.526 -16.263 20.918 1.000 16.250 134 ARG B N 1
ATOM 3387 C CA . ARG B 1 155 ? -2.169 -16.805 20.732 1.000 15.198 134 ARG B CA 1
ATOM 3388 C C . ARG B 1 155 ? -1.460 -15.984 19.636 1.000 15.341 134 ARG B C 1
ATOM 3389 O O . ARG B 1 155 ? -0.265 -15.656 19.794 1.000 15.519 134 ARG B O 1
ATOM 3397 N N . LEU B 1 156 ? -2.132 -15.677 18.540 1.000 13.306 135 LEU B N 1
ATOM 3398 C CA . LEU B 1 156 ? -1.496 -14.883 17.472 1.000 12.983 135 LEU B CA 1
ATOM 3399 C C . LEU B 1 156 ? -1.007 -13.545 18.042 1.000 12.118 135 LEU B C 1
ATOM 3400 O O . LEU B 1 156 ? 0.150 -13.155 17.786 1.000 12.838 135 LEU B O 1
ATOM 3405 N N . CYS B 1 157 ? -1.819 -12.813 18.778 1.000 11.223 136 CYS B N 1
ATOM 3406 C CA . CYS B 1 157 ? -1.461 -11.508 19.335 1.000 11.732 136 CYS B CA 1
ATOM 3407 C C . CYS B 1 157 ? -0.296 -11.671 20.321 1.000 12.688 136 CYS B C 1
ATOM 3408 O O . CYS B 1 157 ? 0.669 -10.848 20.320 1.000 12.186 136 CYS B O 1
ATOM 3411 N N . HIS B 1 158 ? -0.373 -12.670 21.184 1.000 12.368 137 HIS B N 1
ATOM 3412 C CA . HIS B 1 158 ? 0.627 -12.876 22.245 1.000 15.195 137 HIS B CA 1
ATOM 3413 C C . HIS B 1 158 ? 1.965 -13.239 21.619 1.000 14.307 137 HIS B C 1
ATOM 3414 O O . HIS B 1 158 ? 2.987 -12.655 22.003 1.000 14.762 137 HIS B O 1
ATOM 3421 N N . VAL B 1 159 ? 1.985 -14.143 20.677 1.000 13.989 138 VAL B N 1
ATOM 3422 C CA . VAL B 1 159 ? 3.224 -14.602 20.021 1.000 14.950 138 VAL B CA 1
ATOM 3423 C C . VAL B 1 159 ? 3.831 -13.434 19.231 1.000 13.927 138 VAL B C 1
ATOM 3424 O O . VAL B 1 159 ? 5.068 -13.263 19.270 1.000 14.880 138 VAL B O 1
ATOM 3428 N N . ALA B 1 160 ? 3.019 -12.626 18.553 1.000 12.387 139 ALA B N 1
ATOM 3429 C CA . ALA B 1 160 ? 3.546 -11.448 17.855 1.000 11.563 139 ALA B CA 1
ATOM 3430 C C . ALA B 1 160 ? 4.249 -10.538 18.862 1.000 11.507 139 ALA B C 1
ATOM 3431 O O . ALA B 1 160 ? 5.338 -9.997 18.505 1.000 11.679 139 ALA B O 1
ATOM 3433 N N . GLN B 1 161 ? 3.710 -10.307 20.044 1.000 10.821 140 GLN B N 1
ATOM 3434 C CA . GLN B 1 161 ? 4.362 -9.405 21.009 1.000 11.007 140 GLN B CA 1
ATOM 3435 C C . GLN B 1 161 ? 5.629 -10.078 21.554 1.000 11.711 140 GLN B C 1
ATOM 3436 O O . GLN B 1 161 ? 6.629 -9.396 21.774 1.000 11.874 140 GLN B O 1
ATOM 3442 N N . GLU B 1 162 ? 5.598 -11.385 21.807 1.000 12.526 141 GLU B N 1
ATOM 3443 C CA . GLU B 1 162 ? 6.818 -12.086 22.260 1.000 14.813 141 GLU B CA 1
ATOM 3444 C C . GLU B 1 162 ? 7.906 -11.887 21.220 1.000 13.918 141 GLU B C 1
ATOM 3445 O O . GLU B 1 162 ? 9.070 -11.738 21.613 1.000 14.415 141 GLU B O 1
ATOM 3451 N N . CYS B 1 163 ? 7.591 -11.962 19.930 1.000 12.872 142 CYS B N 1
ATOM 3452 C CA . CYS B 1 163 ? 8.555 -11.789 18.837 1.000 13.722 142 CYS B CA 1
ATOM 3453 C C . CYS B 1 163 ? 9.251 -10.424 19.022 1.000 13.268 142 CYS B C 1
ATOM 3454 O O . CYS B 1 163 ? 10.502 -10.343 18.959 1.000 13.960 142 CYS B O 1
ATOM 3457 N N . LEU B 1 164 ? 8.477 -9.371 19.233 1.000 11.254 143 LEU B N 1
ATOM 3458 C CA . LEU B 1 164 ? 9.054 -8.029 19.401 1.000 11.372 143 LEU B CA 1
ATOM 3459 C C . LEU B 1 164 ? 9.935 -8.019 20.640 1.000 11.377 143 LEU B C 1
ATOM 3460 O O . LEU B 1 164 ? 11.097 -7.532 20.582 1.000 11.278 143 LEU B O 1
ATOM 3465 N N . TYR B 1 165 ? 9.430 -8.539 21.747 1.000 11.371 144 TYR B N 1
ATOM 3466 C CA . TYR B 1 165 ? 10.187 -8.493 23.028 1.000 11.063 144 TYR B CA 1
ATOM 3467 C C . TYR B 1 165 ? 11.488 -9.299 22.916 1.000 12.556 144 TYR B C 1
ATOM 3468 O O . TYR B 1 165 ? 12.539 -8.824 23.380 1.000 13.516 144 TYR B O 1
ATOM 3477 N N . LEU B 1 166 ? 11.458 -10.465 22.285 1.000 12.597 145 LEU B N 1
ATOM 3478 C CA . LEU B 1 166 ? 12.698 -11.289 22.180 1.000 13.806 145 LEU B CA 1
ATOM 3479 C C . LEU B 1 166 ? 13.691 -10.586 21.258 1.000 15.454 145 LEU B C 1
ATOM 3480 O O . LEU B 1 166 ? 14.912 -10.615 21.494 1.000 16.328 145 LEU B O 1
ATOM 3485 N N . ALA B 1 167 ? 13.234 -9.891 20.260 1.000 12.257 146 ALA B N 1
ATOM 3486 C CA . ALA B 1 167 ? 14.119 -9.139 19.349 1.000 14.326 146 ALA B CA 1
ATOM 3487 C C . ALA B 1 167 ? 14.811 -8.024 20.132 1.000 13.047 146 ALA B C 1
ATOM 3488 O O . ALA B 1 167 ? 16.049 -7.812 19.984 1.000 13.074 146 ALA B O 1
ATOM 3490 N N . LEU B 1 168 ? 14.063 -7.295 20.986 1.000 13.103 147 LEU B N 1
ATOM 3491 C CA . LEU B 1 168 ? 14.628 -6.177 21.796 1.000 14.083 147 LEU B CA 1
ATOM 3492 C C . LEU B 1 168 ? 15.764 -6.680 22.680 1.000 13.724 147 LEU B C 1
ATOM 3493 O O . LEU B 1 168 ? 16.747 -5.898 22.912 1.000 13.967 147 LEU B O 1
ATOM 3498 N N . LYS B 1 169 ? 15.661 -7.895 23.196 1.000 13.648 148 LYS B N 1
ATOM 3499 C CA . LYS B 1 169 ? 16.655 -8.515 24.101 1.000 15.107 148 LYS B CA 1
ATOM 3500 C C . LYS B 1 169 ? 17.953 -8.843 23.335 1.000 14.467 148 LYS B C 1
ATOM 3501 O O . LYS B 1 169 ? 18.982 -9.059 24.031 1.000 16.834 148 LYS B O 1
ATOM 3507 N N . GLN B 1 170 ? 17.960 -8.725 22.014 1.000 13.623 149 GLN B N 1
ATOM 3508 C CA . GLN B 1 170 ? 19.205 -8.960 21.235 1.000 14.516 149 GLN B CA 1
ATOM 3509 C C . GLN B 1 170 ? 19.916 -7.665 20.915 1.000 14.822 149 GLN B C 1
ATOM 3510 O O . GLN B 1 170 ? 21.081 -7.729 20.422 1.000 14.799 149 GLN B O 1
ATOM 3516 N N . VAL B 1 171 ? 19.321 -6.498 21.110 1.000 12.269 150 VAL B N 1
ATOM 3517 C CA . VAL B 1 171 ? 19.899 -5.226 20.628 1.000 12.012 150 VAL B CA 1
ATOM 3518 C C . VAL B 1 171 ? 20.967 -4.718 21.591 1.000 12.721 150 VAL B C 1
ATOM 3519 O O . VAL B 1 171 ? 20.662 -4.504 22.775 1.000 12.140 150 VAL B O 1
ATOM 3523 N N . LYS B 1 172 ? 22.177 -4.468 21.099 1.000 11.524 151 LYS B N 1
ATOM 3524 C CA . LYS B 1 172 ? 23.237 -3.784 21.870 1.000 12.804 151 LYS B CA 1
ATOM 3525 C C . LYS B 1 172 ? 24.279 -3.434 20.840 1.000 12.415 151 LYS B C 1
ATOM 3526 O O . LYS B 1 172 ? 24.275 -4.005 19.733 1.000 12.570 151 LYS B O 1
ATOM 3532 N N . PRO B 1 173 ? 25.195 -2.512 21.136 1.000 11.838 152 PRO B N 1
ATOM 3533 C CA . PRO B 1 173 ? 26.270 -2.209 20.188 1.000 12.462 152 PRO B CA 1
ATOM 3534 C C . PRO B 1 173 ? 27.103 -3.458 19.807 1.000 12.259 152 PRO B C 1
ATOM 3535 O O . PRO B 1 173 ? 27.413 -4.271 20.671 1.000 12.361 152 PRO B O 1
ATOM 3539 N N . GLY B 1 174 ? 27.399 -3.589 18.501 1.000 13.353 153 GLY B N 1
ATOM 3540 C CA . GLY B 1 174 ? 28.240 -4.696 18.005 1.000 14.546 153 GLY B CA 1
ATOM 3541 C C . GLY B 1 174 ? 27.437 -5.849 17.443 1.000 16.580 153 GLY B C 1
ATOM 3542 O O . GLY B 1 174 ? 27.998 -6.692 16.734 1.000 18.466 153 GLY B O 1
ATOM 3543 N N . VAL B 1 175 ? 26.137 -5.900 17.672 1.000 16.440 154 VAL B N 1
ATOM 3544 C CA . VAL B 1 175 ? 25.269 -7.000 17.174 1.000 16.503 154 VAL B CA 1
ATOM 3545 C C . VAL B 1 175 ? 24.961 -6.705 15.719 1.000 16.235 154 VAL B C 1
ATOM 3546 O O . VAL B 1 175 ? 24.766 -5.560 15.324 1.000 15.567 154 VAL B O 1
ATOM 3550 N N . GLN B 1 176 ? 24.956 -7.769 14.917 1.000 18.351 155 GLN B N 1
ATOM 3551 C CA . GLN B 1 176 ? 24.568 -7.638 13.505 1.000 19.124 155 GLN B CA 1
ATOM 3552 C C . GLN B 1 176 ? 23.043 -7.586 13.389 1.000 17.506 155 GLN B C 1
ATOM 3553 O O . GLN B 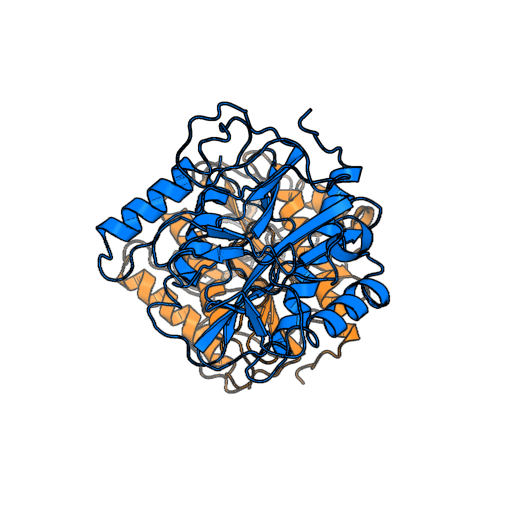1 176 ? 22.339 -8.375 14.064 1.000 18.138 155 GLN B O 1
ATOM 3559 N N . LEU B 1 177 ? 22.601 -6.748 12.481 1.000 16.857 156 LEU B N 1
ATOM 3560 C CA . LEU B 1 177 ? 21.168 -6.439 12.276 1.000 17.460 156 LEU B CA 1
ATOM 3561 C C . LEU B 1 177 ? 20.382 -7.686 11.893 1.000 17.144 156 LEU B C 1
ATOM 3562 O O . LEU B 1 177 ? 19.232 -7.844 12.379 1.000 17.451 156 LEU B O 1
ATOM 3567 N N . GLY B 1 178 ? 20.985 -8.664 11.209 1.000 17.987 157 GLY B N 1
ATOM 3568 C CA . GLY B 1 178 ? 20.349 -9.970 10.963 1.000 17.979 157 GLY B CA 1
ATOM 3569 C C . GLY B 1 178 ? 19.924 -10.757 12.177 1.000 18.055 157 GLY B C 1
ATOM 3570 O O . GLY B 1 178 ? 19.028 -11.625 12.072 1.000 18.819 157 GLY B O 1
ATOM 3571 N N . GLU B 1 179 ? 20.461 -10.498 13.382 1.000 15.811 158 GLU B N 1
ATOM 3572 C CA . GLU B 1 179 ? 20.073 -11.276 14.565 1.000 18.072 158 GLU B CA 1
ATOM 3573 C C . GLU B 1 179 ? 18.626 -10.922 14.932 1.000 15.450 158 GLU B C 1
ATOM 3574 O O . GLU B 1 179 ? 18.024 -11.711 15.660 1.000 16.247 158 GLU B O 1
ATOM 3580 N N . ILE B 1 180 ? 18.106 -9.761 14.522 1.000 14.785 159 ILE B N 1
ATOM 3581 C CA . ILE B 1 180 ? 16.707 -9.360 14.869 1.000 15.952 159 ILE B CA 1
ATOM 3582 C C . ILE B 1 180 ? 15.721 -10.318 14.210 1.000 13.359 159 ILE B C 1
ATOM 3583 O O . ILE B 1 180 ? 14.995 -11.008 14.930 1.000 13.902 159 ILE B O 1
ATOM 3588 N N . GLY B 1 181 ? 15.792 -10.421 12.895 1.000 17.738 160 GLY B N 1
ATOM 3589 C CA . GLY B 1 181 ? 14.903 -11.317 12.133 1.000 17.311 160 GLY B CA 1
ATOM 3590 C C . GLY B 1 181 ? 15.185 -12.782 12.425 1.000 17.303 160 GLY B C 1
ATOM 3591 O O . GLY B 1 181 ? 14.255 -13.593 12.521 1.000 16.877 160 GLY B O 1
ATOM 3592 N N . THR B 1 182 ? 16.451 -13.153 12.650 1.000 17.386 161 THR B N 1
ATOM 3593 C CA . THR B 1 182 ? 16.800 -14.545 13.039 1.000 17.140 161 THR B CA 1
ATOM 3594 C C . THR B 1 182 ? 16.147 -14.921 14.358 1.000 17.756 161 THR B C 1
ATOM 3595 O O . THR B 1 182 ? 15.594 -16.026 14.488 1.000 18.607 161 THR B O 1
ATOM 3599 N N . THR B 1 183 ? 16.148 -14.013 15.336 1.000 15.947 162 THR B N 1
ATOM 3600 C CA . THR B 1 183 ? 15.541 -14.270 16.642 1.000 17.271 162 THR B CA 1
ATOM 3601 C C . THR B 1 183 ? 14.034 -14.410 16.438 1.000 16.277 162 THR B C 1
ATOM 3602 O O . THR B 1 183 ? 13.415 -15.221 17.143 1.000 17.200 162 THR B O 1
ATOM 3606 N N . ILE B 1 184 ? 13.459 -13.500 15.647 1.000 17.812 163 ILE B N 1
ATOM 3607 C CA . ILE B 1 184 ? 11.983 -13.544 15.472 1.000 16.573 163 ILE B CA 1
ATOM 3608 C C . ILE B 1 184 ? 11.574 -14.881 14.825 1.000 16.459 163 ILE B C 1
ATOM 3609 O O . ILE B 1 184 ? 10.663 -15.573 15.352 1.000 17.331 163 ILE B O 1
ATOM 3614 N N . GLU B 1 185 ? 12.285 -15.254 13.813 1.000 15.935 164 GLU B N 1
ATOM 3615 C CA . GLU B 1 185 ? 11.956 -16.527 13.126 1.000 20.811 164 GLU B CA 1
ATOM 3616 C C . GLU B 1 185 ? 12.193 -17.734 14.045 1.000 21.114 164 GLU B C 1
ATOM 3617 O O . GLU B 1 185 ? 11.378 -18.637 14.037 1.000 19.364 164 GLU B O 1
ATOM 3623 N N . LYS B 1 186 ? 13.244 -17.737 14.876 1.000 21.162 165 LYS B N 1
ATOM 3624 C CA . LYS B 1 186 ? 13.402 -18.814 15.890 1.000 21.067 165 LYS B CA 1
ATOM 3625 C C . LYS B 1 186 ? 12.184 -18.903 16.797 1.000 20.435 165 LYS B C 1
ATOM 3626 O O . LYS B 1 186 ? 11.751 -20.031 17.143 1.000 19.931 165 LYS B O 1
ATOM 3632 N N . HIS B 1 187 ? 11.605 -17.793 17.239 1.000 18.057 166 HIS B N 1
ATOM 3633 C CA . HIS B 1 187 ? 10.462 -17.888 18.159 1.000 18.894 166 HIS B CA 1
ATOM 3634 C C . HIS B 1 187 ? 9.247 -18.471 17.419 1.000 19.209 166 HIS B C 1
ATOM 3635 O O . HIS B 1 187 ? 8.469 -19.225 18.047 1.000 20.494 166 HIS B O 1
ATOM 3642 N N . ILE B 1 188 ? 9.055 -18.035 16.183 1.000 19.436 167 ILE B N 1
ATOM 3643 C CA . ILE B 1 188 ? 7.888 -18.499 15.366 1.000 19.000 167 ILE B CA 1
ATOM 3644 C C . ILE B 1 188 ? 8.018 -20.010 15.142 1.000 20.869 167 ILE B C 1
ATOM 3645 O O . ILE B 1 188 ? 7.037 -20.712 15.423 1.000 20.704 167 ILE B O 1
ATOM 3650 N N . LYS B 1 189 ? 9.220 -20.505 14.875 1.000 22.283 168 LYS B N 1
ATOM 3651 C CA . LYS B 1 189 ? 9.430 -21.979 14.753 1.000 26.045 168 LYS B CA 1
ATOM 3652 C C . LYS B 1 189 ? 9.216 -22.717 16.085 1.000 28.558 168 LYS B C 1
ATOM 3653 O O . LYS B 1 189 ? 8.593 -23.788 16.048 1.000 25.329 168 LYS B O 1
ATOM 3659 N N . THR B 1 190 ? 9.576 -22.155 17.230 1.000 25.261 169 THR B N 1
ATOM 3660 C CA . THR B 1 190 ? 9.300 -22.766 18.564 1.000 26.269 169 THR B CA 1
ATOM 3661 C C . THR B 1 190 ? 7.792 -22.829 18.784 1.000 27.489 169 THR B C 1
ATOM 3662 O O . THR B 1 190 ? 7.242 -23.895 19.174 1.000 23.197 169 THR B O 1
ATOM 3666 N N . ASN B 1 191 ? 7.098 -21.748 18.475 1.000 21.795 170 ASN B N 1
ATOM 3667 C CA . ASN B 1 191 ? 5.639 -21.745 18.637 1.000 23.483 170 ASN B CA 1
ATOM 3668 C C . ASN B 1 191 ? 5.072 -22.862 17.759 1.000 21.326 170 ASN B C 1
ATOM 3669 O O . ASN B 1 191 ? 4.114 -23.507 18.192 1.000 24.343 170 ASN B O 1
ATOM 3674 N N . ASN B 1 192 ? 5.602 -22.987 16.543 1.000 21.694 171 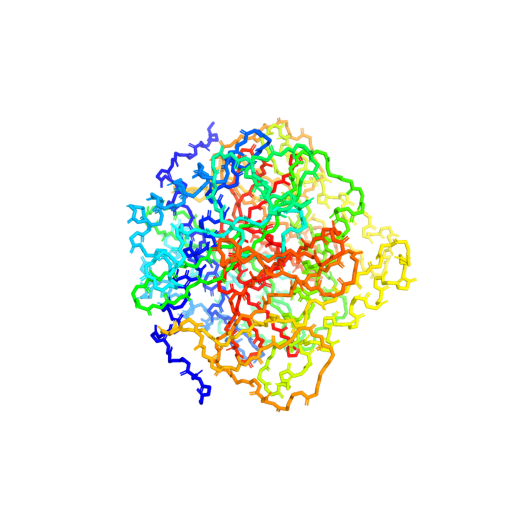ASN B N 1
ATOM 3675 C CA . ASN B 1 192 ? 4.975 -23.786 15.460 1.000 22.697 171 ASN B CA 1
ATOM 3676 C C . ASN B 1 192 ? 5.188 -25.250 15.854 1.000 26.858 171 ASN B C 1
ATOM 3677 O O . ASN B 1 192 ? 4.271 -26.031 15.581 1.000 26.155 171 ASN B O 1
ATOM 3682 N N . LYS B 1 193 ? 6.293 -25.558 16.538 1.000 27.396 172 LYS B N 1
ATOM 3683 C CA . LYS B 1 193 ? 6.585 -26.948 16.996 1.000 28.587 172 LYS B CA 1
ATOM 3684 C C . LYS B 1 193 ? 5.740 -27.281 18.226 1.000 29.846 172 LYS B C 1
ATOM 3685 O O . LYS B 1 193 ? 5.409 -28.458 18.410 1.000 26.657 172 LYS B O 1
ATOM 3691 N N . ASN B 1 194 ? 5.395 -26.291 19.045 1.000 28.113 173 ASN B N 1
ATOM 3692 C CA . ASN B 1 194 ? 4.651 -26.525 20.307 1.000 33.759 173 ASN B CA 1
ATOM 3693 C C . ASN B 1 194 ? 3.166 -26.610 19.973 1.000 34.102 173 ASN B C 1
ATOM 3694 O O . ASN B 1 194 ? 2.426 -27.304 20.725 1.000 32.828 173 ASN B O 1
ATOM 3699 N N . ASN B 1 195 ? 2.744 -25.853 18.952 1.000 31.315 174 ASN B N 1
ATOM 3700 C CA . ASN B 1 195 ? 1.320 -25.646 18.586 1.000 35.885 174 ASN B CA 1
ATOM 3701 C C . ASN B 1 195 ? 1.145 -25.764 17.092 1.000 36.748 174 ASN B C 1
ATOM 3702 O O . ASN B 1 195 ? 0.762 -24.790 16.448 1.000 31.579 174 ASN B O 1
ATOM 3707 N N . PRO B 1 196 ? 1.492 -26.903 16.464 1.000 31.781 175 PRO B N 1
ATOM 3708 C CA . PRO B 1 196 ? 1.392 -26.991 15.014 1.000 35.536 175 PRO B CA 1
ATOM 3709 C C . PRO B 1 196 ? -0.083 -26.733 14.687 1.000 35.283 175 PRO B C 1
ATOM 3710 O O . PRO B 1 196 ? -0.409 -26.455 13.562 1.000 46.457 175 PRO B O 1
ATOM 3714 N N . ARG B 1 197 ? -0.920 -26.815 15.717 1.000 40.939 176 ARG B N 1
ATOM 3715 C CA . ARG B 1 197 ? -2.298 -26.260 15.800 1.000 39.076 176 ARG B CA 1
ATOM 3716 C C . ARG B 1 197 ? -2.335 -24.761 15.445 1.000 37.219 176 ARG B C 1
ATOM 3717 O O . ARG B 1 197 ? -3.157 -24.374 14.603 1.000 46.749 176 ARG B O 1
ATOM 3725 N N . PHE B 1 198 ? -1.480 -23.940 16.064 1.000 31.102 177 PHE B N 1
ATOM 3726 C CA . PHE B 1 198 ? -1.464 -22.463 15.830 1.000 32.406 177 PHE B CA 1
ATOM 3727 C C . PHE B 1 198 ? -0.170 -22.086 15.123 1.000 25.353 177 PHE B C 1
ATOM 3728 O O . PHE B 1 198 ? 0.775 -21.609 15.749 1.000 26.664 177 PHE B O 1
ATOM 3736 N N . LYS B 1 199 ? -0.079 -22.433 13.844 1.000 24.077 178 LYS B N 1
ATOM 3737 C CA . LYS B 1 199 ? 1.162 -22.192 13.084 1.000 24.095 178 LYS B CA 1
ATOM 3738 C C . LYS B 1 199 ? 1.061 -20.807 12.471 1.000 19.854 178 LYS B C 1
ATOM 3739 O O . LYS B 1 199 ? 0.016 -20.450 11.952 1.000 23.962 178 LYS B O 1
ATOM 3745 N N . PHE B 1 200 ? 2.152 -20.103 12.487 1.000 16.171 179 PHE B N 1
ATOM 3746 C CA . PHE B 1 200 ? 2.220 -18.673 12.121 1.000 16.142 179 PHE B CA 1
ATOM 3747 C C . PHE B 1 200 ? 3.314 -18.481 11.096 1.000 15.517 179 PHE B C 1
ATOM 3748 O O . PHE B 1 200 ? 4.266 -19.261 11.021 1.000 15.641 179 PHE B O 1
ATOM 3756 N N . SER B 1 201 ? 3.240 -17.371 10.362 1.000 14.765 180 SER B N 1
ATOM 3757 C CA . SER B 1 201 ? 4.237 -16.944 9.367 1.000 14.494 180 SER B CA 1
ATOM 3758 C C . SER B 1 201 ? 4.600 -15.497 9.568 1.000 15.673 180 SER B C 1
ATOM 3759 O O . SER B 1 201 ? 3.831 -14.772 10.149 1.000 15.482 180 SER B O 1
ATOM 3762 N N . ILE B 1 202 ? 5.742 -15.127 9.060 1.000 14.228 181 ILE B N 1
ATOM 3763 C CA . ILE B 1 202 ? 6.270 -13.760 9.178 1.000 14.180 181 ILE B CA 1
ATOM 3764 C C . ILE B 1 202 ? 6.072 -13.045 7.857 1.000 14.297 181 ILE B C 1
ATOM 3765 O O . ILE B 1 202 ? 6.508 -13.510 6.795 1.000 14.658 181 ILE B O 1
ATOM 3770 N N . VAL B 1 203 ? 5.423 -11.891 7.889 1.000 12.378 182 VAL B N 1
ATOM 3771 C CA . VAL B 1 203 ? 5.255 -11.030 6.689 1.000 13.853 182 VAL B CA 1
ATOM 3772 C C . VAL B 1 203 ? 6.621 -10.543 6.221 1.000 15.193 182 VAL B C 1
ATOM 3773 O O . VAL B 1 203 ? 7.448 -10.115 7.009 1.000 14.541 182 VAL B O 1
ATOM 3777 N N . ARG B 1 204 ? 6.858 -10.695 4.922 1.000 17.078 183 ARG B N 1
ATOM 3778 C CA . ARG B 1 204 ? 8.175 -10.475 4.266 1.000 18.536 183 ARG B CA 1
ATOM 3779 C C . ARG B 1 204 ? 8.159 -9.120 3.566 1.000 21.078 183 ARG B C 1
ATOM 3780 O O . ARG B 1 204 ? 9.252 -8.545 3.352 1.000 23.257 183 ARG B O 1
ATOM 3788 N N . ASP B 1 205 ? 6.985 -8.584 3.269 1.000 23.027 184 ASP B N 1
ATOM 3789 C CA . ASP B 1 205 ? 6.873 -7.443 2.330 1.000 27.290 184 ASP B CA 1
ATOM 3790 C C . ASP B 1 205 ? 7.115 -6.139 3.056 1.000 26.250 184 ASP B C 1
ATOM 3791 O O . ASP B 1 205 ? 7.210 -5.140 2.347 1.000 27.211 184 ASP B O 1
ATOM 3796 N N . TYR B 1 206 ? 7.095 -6.134 4.400 1.000 22.927 185 TYR B N 1
ATOM 3797 C CA . TYR B 1 206 ? 7.176 -4.910 5.218 1.000 24.135 185 TYR B CA 1
ATOM 3798 C C . TYR B 1 206 ? 8.286 -5.117 6.236 1.000 26.009 185 TYR B C 1
ATOM 3799 O O . TYR B 1 206 ? 8.522 -6.330 6.655 1.000 28.747 185 TYR B O 1
ATOM 3808 N N . CYS B 1 207 ? 8.999 -4.035 6.557 1.000 23.778 186 CYS B N 1
ATOM 3809 C CA . CYS B 1 207 ? 10.125 -4.141 7.506 1.000 23.304 186 CYS B CA 1
ATOM 3810 C C . CYS B 1 207 ? 10.183 -2.924 8.434 1.000 21.526 186 CYS B C 1
ATOM 3811 O O . CYS B 1 207 ? 9.535 -1.890 8.172 1.000 21.356 186 CYS B O 1
ATOM 3814 N N . GLY B 1 208 ? 10.976 -3.064 9.487 1.000 17.643 187 GLY B N 1
ATOM 3815 C CA . GLY B 1 208 ? 11.305 -1.954 10.383 1.000 16.731 187 GLY B CA 1
ATOM 3816 C C . GLY B 1 208 ? 12.294 -1.044 9.698 1.000 17.714 187 GLY B C 1
ATOM 3817 O O . GLY B 1 208 ? 12.791 -1.425 8.599 1.000 18.061 187 GLY B O 1
ATOM 3818 N N . HIS B 1 209 ? 12.626 0.079 10.289 1.000 16.247 188 HIS B N 1
ATOM 3819 C CA . HIS B 1 209 ? 13.528 1.047 9.637 1.000 16.637 188 HIS B CA 1
ATOM 3820 C C . HIS B 1 209 ? 14.123 2.030 10.627 1.000 15.713 188 HIS B C 1
ATOM 3821 O O . HIS B 1 209 ? 13.507 2.348 11.681 1.000 13.125 188 HIS B O 1
ATOM 3828 N N . GLY B 1 210 ? 15.284 2.586 10.286 1.000 15.906 189 GLY B N 1
ATOM 3829 C CA . GLY B 1 210 ? 15.718 3.781 10.987 1.000 14.522 189 GLY B CA 1
ATOM 3830 C C . GLY B 1 210 ? 14.652 4.858 10.979 1.000 14.348 189 GLY B C 1
ATOM 3831 O O . GLY B 1 210 ? 13.821 4.924 10.042 1.000 14.394 189 GLY B O 1
ATOM 3832 N N . ILE B 1 211 ? 14.651 5.705 11.989 1.000 14.318 190 ILE B N 1
ATOM 3833 C CA . ILE B 1 211 ? 13.640 6.768 12.147 1.000 14.777 190 ILE B CA 1
ATOM 3834 C C . ILE B 1 211 ? 14.255 7.888 12.953 1.000 15.631 190 ILE B C 1
ATOM 3835 O O . ILE B 1 211 ? 15.037 7.622 13.889 1.000 16.887 190 ILE B O 1
ATOM 3840 N N . GLY B 1 212 ? 13.924 9.143 12.652 1.000 15.604 191 GLY B N 1
ATOM 3841 C CA . GLY B 1 212 ? 14.411 10.285 13.421 1.000 16.507 191 GLY B CA 1
ATOM 3842 C C . GLY B 1 212 ? 13.785 11.536 12.912 1.000 17.533 191 GLY B C 1
ATOM 3843 O O . GLY B 1 212 ? 12.568 11.692 13.023 1.000 17.660 191 GLY B O 1
ATOM 3844 N N . ALA B 1 213 ? 14.613 12.432 12.367 1.000 21.296 192 ALA B N 1
ATOM 3845 C CA . ALA B 1 213 ? 14.148 13.669 11.721 1.000 22.607 192 ALA B CA 1
ATOM 3846 C C . ALA B 1 213 ? 13.354 13.305 10.474 1.000 21.304 192 ALA B C 1
ATOM 3847 O O . ALA B 1 213 ? 12.418 14.099 10.176 1.000 25.346 192 ALA B O 1
ATOM 3849 N N . GLU B 1 214 ? 13.629 12.160 9.839 1.000 20.550 193 GLU B N 1
ATOM 3850 C CA . GLU B 1 214 ? 12.827 11.630 8.723 1.000 20.968 193 GLU B CA 1
ATOM 3851 C C . GLU B 1 214 ? 12.165 10.316 9.150 1.000 21.466 193 GLU B C 1
ATOM 3852 O O . GLU B 1 214 ? 12.735 9.586 10.001 1.000 18.112 193 GLU B O 1
ATOM 3858 N N . PHE B 1 215 ? 11.019 9.969 8.584 1.000 18.808 194 PHE B N 1
ATOM 3859 C CA . PHE B 1 215 ? 10.329 8.719 8.972 1.000 18.204 194 PHE B CA 1
ATOM 3860 C C . PHE B 1 215 ? 11.155 7.499 8.565 1.000 21.569 194 PHE B C 1
ATOM 3861 O O . PHE B 1 215 ? 11.268 6.542 9.351 1.000 20.414 194 PHE B O 1
ATOM 3869 N N . HIS B 1 216 ? 11.616 7.451 7.304 1.000 21.390 195 HIS B N 1
ATOM 3870 C CA . HIS B 1 216 ? 12.295 6.316 6.640 1.000 23.856 195 HIS B CA 1
ATOM 3871 C C . HIS B 1 216 ? 13.782 6.645 6.543 1.000 24.916 195 HIS B C 1
ATOM 3872 O O . HIS B 1 216 ? 14.168 7.465 5.681 1.000 24.424 195 HIS B O 1
ATOM 3879 N N . GLU B 1 217 ? 14.579 6.088 7.449 1.000 21.160 196 GLU B N 1
ATOM 3880 C CA . GLU B 1 217 ? 16.058 6.211 7.442 1.000 20.531 196 GLU B CA 1
ATOM 3881 C C . GLU B 1 217 ? 16.638 4.804 7.371 1.000 20.229 196 GLU B C 1
ATOM 3882 O O . GLU B 1 217 ? 15.912 3.785 7.612 1.000 19.963 196 GLU B O 1
ATOM 3888 N N . GLU B 1 218 ? 17.921 4.699 7.012 1.000 21.164 197 GLU B N 1
ATOM 3889 C CA . GLU B 1 218 ? 18.617 3.409 7.134 1.000 21.716 197 GLU B CA 1
ATOM 3890 C C . GLU B 1 218 ? 18.743 3.038 8.622 1.000 17.974 197 GLU B C 1
ATOM 3891 O O . GLU B 1 218 ? 18.837 3.903 9.506 1.000 20.800 197 GLU B O 1
ATOM 3897 N N . PRO B 1 219 ? 18.827 1.728 8.933 1.000 20.027 198 PRO B N 1
ATOM 3898 C CA . PRO B 1 219 ? 18.763 0.633 7.971 1.000 19.766 198 PRO B CA 1
ATOM 3899 C C . PRO B 1 219 ? 17.334 0.114 7.801 1.000 20.998 198 PRO B C 1
ATOM 3900 O O . PRO B 1 219 ? 16.477 0.547 8.554 1.000 22.203 198 PRO B O 1
ATOM 3904 N N . GLN B 1 220 ? 17.133 -0.815 6.880 1.000 22.254 199 GLN B N 1
ATOM 3905 C CA . GLN B 1 220 ? 15.918 -1.648 6.784 1.000 22.674 199 GLN B CA 1
ATOM 3906 C C . GLN B 1 220 ? 16.078 -2.828 7.747 1.000 20.724 199 GLN B C 1
ATOM 3907 O O . GLN B 1 220 ? 17.123 -3.476 7.749 1.000 19.588 199 GLN B O 1
ATOM 3913 N N . VAL B 1 221 ? 15.053 -3.115 8.536 1.000 18.302 200 VAL B N 1
ATOM 3914 C CA . VAL B 1 221 ? 15.081 -4.163 9.582 1.000 20.000 200 VAL B CA 1
ATOM 3915 C C . VAL B 1 221 ? 14.109 -5.278 9.175 1.000 20.364 200 VAL B C 1
ATOM 3916 O O . VAL B 1 221 ? 12.918 -5.172 9.462 1.000 21.172 200 VAL B O 1
ATOM 3920 N N . VAL B 1 222 ? 14.540 -6.358 8.534 1.000 20.259 201 VAL B N 1
ATOM 3921 C CA . VAL B 1 222 ? 13.555 -7.427 8.202 1.000 20.118 201 VAL B CA 1
ATOM 3922 C C . VAL B 1 222 ? 13.318 -8.310 9.429 1.000 19.635 201 VAL B C 1
ATOM 3923 O O . VAL B 1 222 ? 14.197 -8.410 10.341 1.000 17.934 201 VAL B O 1
ATOM 3927 N N . HIS B 1 223 ? 12.163 -8.971 9.482 1.000 16.677 202 HIS B N 1
ATOM 3928 C CA . HIS B 1 223 ? 11.693 -9.692 10.660 1.000 16.010 202 HIS B CA 1
ATOM 3929 C C . HIS B 1 223 ? 11.779 -11.192 10.491 1.000 15.081 202 HIS B C 1
ATOM 3930 O O . HIS B 1 223 ? 11.438 -11.911 11.421 1.000 16.514 202 HIS B O 1
ATOM 3937 N N . TYR B 1 224 ? 12.329 -11.676 9.378 1.000 18.028 203 TYR B N 1
ATOM 3938 C CA . TYR B 1 224 ? 12.516 -13.136 9.158 1.000 18.872 203 TYR B CA 1
ATOM 3939 C C . TYR B 1 224 ? 14.023 -13.416 9.164 1.000 20.450 203 TYR B C 1
ATOM 3940 O O . TYR B 1 224 ? 14.825 -12.465 9.175 1.000 18.123 203 TYR B O 1
ATOM 3949 N N . LYS B 1 225 ? 14.375 -14.705 9.187 1.000 20.059 204 LYS B N 1
ATOM 3950 C CA . LYS B 1 225 ? 15.777 -15.166 9.280 1.000 22.346 204 LYS B CA 1
ATOM 3951 C C . LYS B 1 225 ? 16.579 -14.547 8.138 1.000 21.927 204 LYS B C 1
ATOM 3952 O O . LYS B 1 225 ? 16.175 -14.617 6.982 1.000 23.665 204 LYS B O 1
ATOM 3958 N N . ASN B 1 226 ? 17.700 -13.908 8.480 1.000 20.475 205 ASN B N 1
ATOM 3959 C CA . ASN B 1 226 ? 18.556 -13.218 7.485 1.000 21.042 205 ASN B CA 1
ATOM 3960 C C . ASN B 1 226 ? 19.955 -13.041 8.079 1.000 20.568 205 ASN B C 1
ATOM 3961 O O . ASN B 1 226 ? 20.104 -13.228 9.288 1.000 21.114 205 ASN B O 1
ATOM 3966 N N . SER B 1 227 ? 20.923 -12.777 7.225 1.000 25.975 206 SER B N 1
ATOM 3967 C CA . SER B 1 227 ? 22.356 -12.651 7.604 1.000 26.613 206 SER B CA 1
ATOM 3968 C C . SER B 1 227 ? 22.884 -11.241 7.305 1.000 26.100 206 SER B C 1
ATOM 3969 O O . SER B 1 227 ? 24.114 -11.097 7.099 1.000 29.030 206 SER B O 1
ATOM 3972 N N . ASP B 1 228 ? 22.045 -10.201 7.414 1.000 24.792 207 ASP B N 1
ATOM 3973 C CA . ASP B 1 228 ? 22.488 -8.784 7.289 1.000 22.402 207 ASP B CA 1
ATOM 3974 C C . ASP B 1 228 ? 23.588 -8.517 8.342 1.000 23.880 207 ASP B C 1
ATOM 3975 O O . ASP B 1 228 ? 23.417 -8.872 9.553 1.000 20.098 207 ASP B O 1
ATOM 3980 N N . ARG B 1 229 ? 24.743 -7.998 7.888 1.000 24.904 208 ARG B N 1
ATOM 3981 C CA . ARG B 1 229 ? 25.977 -7.858 8.701 1.000 26.127 208 ARG B CA 1
ATOM 3982 C C . ARG B 1 229 ? 26.128 -6.433 9.251 1.000 23.550 208 ARG B C 1
ATOM 3983 O O . ARG B 1 229 ? 27.100 -6.219 9.985 1.000 24.080 208 ARG B O 1
ATOM 3991 N N . THR B 1 230 ? 25.207 -5.516 8.960 1.000 21.450 209 THR B N 1
ATOM 3992 C CA . THR B 1 230 ? 25.182 -4.131 9.484 1.000 21.479 209 THR B CA 1
ATOM 3993 C C . THR B 1 230 ? 25.259 -4.177 11.020 1.000 20.237 209 THR B C 1
ATOM 3994 O O . THR B 1 230 ? 24.474 -4.900 11.636 1.000 19.497 209 THR B O 1
ATOM 3998 N N . VAL B 1 231 ? 26.224 -3.463 11.588 1.000 19.661 210 VAL B N 1
ATOM 3999 C CA . VAL B 1 231 ? 26.517 -3.504 13.046 1.000 17.427 210 VAL B CA 1
ATOM 4000 C C . VAL B 1 231 ? 25.746 -2.373 13.731 1.000 15.572 210 VAL B C 1
ATOM 4001 O O . VAL B 1 231 ? 25.842 -1.206 13.366 1.000 17.038 210 VAL B O 1
ATOM 4005 N N . LEU B 1 232 ? 24.975 -2.758 14.749 1.000 14.813 211 LEU B N 1
ATOM 4006 C CA . LEU B 1 232 ? 24.293 -1.771 15.612 1.000 15.918 211 LEU B CA 1
ATOM 4007 C C . LEU B 1 232 ? 25.288 -0.912 16.414 1.000 13.588 211 LEU B C 1
ATOM 4008 O O . LEU B 1 232 ? 26.293 -1.437 16.949 1.000 14.404 211 LEU B O 1
ATOM 4013 N N . ARG B 1 233 ? 25.006 0.375 16.505 1.000 14.090 212 ARG B N 1
ATOM 4014 C CA . ARG B 1 233 ? 25.853 1.362 17.203 1.000 13.936 212 ARG B CA 1
ATOM 4015 C C . ARG B 1 233 ? 25.023 2.173 18.171 1.000 12.989 212 ARG B C 1
ATOM 4016 O O . ARG B 1 233 ? 23.864 2.491 17.832 1.000 12.791 212 ARG B O 1
ATOM 4024 N N . GLU B 1 234 ? 25.601 2.530 19.303 1.000 13.517 213 GLU B N 1
ATOM 4025 C CA . GLU B 1 234 ? 24.962 3.445 20.272 1.000 12.392 213 GLU B CA 1
ATOM 4026 C C . GLU B 1 234 ? 24.536 4.718 19.553 1.000 14.468 213 GLU B C 1
ATOM 4027 O O . GLU B 1 234 ? 25.337 5.268 18.743 1.000 14.738 213 GLU B O 1
ATOM 4033 N N . GLY B 1 235 ? 23.293 5.158 19.758 1.000 13.082 214 GLY B N 1
ATOM 4034 C CA . GLY B 1 235 ? 22.784 6.402 19.144 1.000 12.991 214 GLY B CA 1
ATOM 4035 C C . GLY B 1 235 ? 21.957 6.149 17.905 1.000 12.465 214 GLY B C 1
ATOM 4036 O O . GLY B 1 235 ? 21.294 7.099 17.417 1.000 15.993 214 GLY B O 1
ATOM 4037 N N . MET B 1 236 ? 21.964 4.927 17.378 1.000 12.875 215 MET B N 1
ATOM 4038 C CA . MET B 1 236 ? 21.044 4.558 16.296 1.000 12.185 215 MET B CA 1
ATOM 4039 C C . MET B 1 236 ? 19.627 4.501 16.881 1.000 12.633 215 MET B C 1
ATOM 4040 O O . MET B 1 236 ? 19.467 4.049 18.035 1.000 12.284 215 MET B O 1
ATOM 4045 N N . ILE B 1 237 ? 18.655 4.897 16.090 1.000 12.302 216 ILE B N 1
ATOM 4046 C CA . ILE B 1 237 ? 17.224 4.779 16.461 1.000 12.491 216 ILE B CA 1
ATOM 4047 C C . ILE B 1 237 ? 16.488 4.147 15.295 1.000 13.517 216 ILE B C 1
ATOM 4048 O O . ILE B 1 237 ? 16.592 4.628 14.116 1.000 13.265 216 ILE B O 1
ATOM 4053 N N . PHE B 1 238 ? 15.756 3.079 15.558 1.000 12.410 217 PHE B N 1
ATOM 4054 C CA . PHE B 1 238 ? 15.049 2.357 14.497 1.000 11.808 217 PHE B CA 1
ATOM 4055 C C . PHE B 1 238 ? 13.797 1.719 15.084 1.000 12.579 217 PHE B C 1
ATOM 4056 O O . PHE B 1 238 ? 13.669 1.635 16.331 1.000 12.080 217 PHE B O 1
ATOM 4064 N N . THR B 1 239 ? 12.956 1.248 14.195 1.000 11.931 218 THR B N 1
ATOM 4065 C CA . THR B 1 239 ? 11.741 0.523 14.614 1.000 12.468 218 THR B CA 1
ATOM 4066 C C . THR B 1 239 ? 11.951 -0.980 14.482 1.000 12.079 218 THR B C 1
ATOM 4067 O O . THR B 1 239 ? 12.645 -1.491 13.570 1.000 12.389 218 THR B O 1
ATOM 4071 N N . ILE B 1 240 ? 11.264 -1.747 15.300 1.000 11.631 219 ILE B N 1
ATOM 4072 C CA . ILE B 1 240 ? 11.064 -3.204 15.172 1.000 11.005 219 ILE B CA 1
ATOM 4073 C C . ILE B 1 240 ? 9.538 -3.376 15.194 1.000 11.551 219 ILE B C 1
ATOM 4074 O O . ILE B 1 240 ? 8.884 -2.875 16.120 1.000 10.727 219 ILE B O 1
ATOM 4079 N N . GLU B 1 241 ? 8.984 -4.080 14.213 1.000 11.779 220 GLU B N 1
ATOM 4080 C CA . GLU B 1 241 ? 7.527 -4.074 13.990 1.000 12.121 220 GLU B CA 1
ATOM 4081 C C . GLU B 1 241 ? 7.108 -5.327 13.250 1.000 12.862 220 GLU B C 1
ATOM 4082 O O . GLU B 1 241 ? 6.433 -5.223 12.213 1.000 13.160 220 GLU B O 1
ATOM 4088 N N . PRO B 1 242 ? 7.358 -6.522 13.803 1.000 12.925 221 PRO B N 1
ATOM 4089 C CA . PRO B 1 242 ? 7.029 -7.746 13.079 1.000 13.786 221 PRO B CA 1
ATOM 4090 C C . PRO B 1 242 ? 5.522 -7.902 12.897 1.000 13.938 221 PRO B C 1
ATOM 4091 O O . PRO B 1 242 ? 4.709 -7.679 13.805 1.000 14.332 221 PRO B O 1
ATOM 4095 N N . MET B 1 243 ? 5.140 -8.282 11.697 1.000 13.730 222 MET B N 1
ATOM 4096 C CA . MET B 1 243 ? 3.755 -8.620 11.353 1.000 13.456 222 MET B CA 1
ATOM 4097 C C . MET B 1 243 ? 3.680 -10.139 11.234 1.000 12.329 222 MET B C 1
ATOM 4098 O O . MET B 1 243 ? 4.448 -10.713 10.435 1.000 13.302 222 MET B O 1
ATOM 4103 N N . ILE B 1 244 ? 2.809 -10.774 11.962 1.000 11.890 223 ILE B N 1
ATOM 4104 C CA . ILE B 1 244 ? 2.689 -12.236 12.064 1.000 11.684 223 ILE B CA 1
ATOM 4105 C C . ILE B 1 244 ? 1.303 -12.606 11.524 1.000 13.074 223 ILE B C 1
ATOM 4106 O O . ILE B 1 244 ? 0.286 -12.114 12.037 1.000 12.348 223 ILE B O 1
ATOM 4111 N N . ASN B 1 245 ? 1.282 -13.529 10.548 1.000 12.754 224 ASN B N 1
ATOM 4112 C CA . ASN B 1 245 ? 0.026 -14.014 9.952 1.000 11.478 224 ASN B CA 1
ATOM 4113 C C . ASN B 1 245 ? -0.309 -15.390 10.528 1.000 12.536 224 ASN B C 1
ATOM 4114 O O . ASN B 1 245 ? 0.581 -16.205 10.807 1.000 13.475 224 ASN B O 1
ATOM 4119 N N . ALA B 1 246 ? -1.588 -15.656 10.691 1.000 12.998 225 ALA B N 1
ATOM 4120 C CA . ALA B 1 246 ? -2.119 -16.963 11.151 1.000 14.183 225 ALA B CA 1
ATOM 4121 C C . ALA B 1 246 ? -2.148 -17.972 9.999 1.000 17.654 225 ALA B C 1
ATOM 4122 O O . ALA B 1 246 ? -2.356 -19.162 10.263 1.000 20.041 225 ALA B O 1
ATOM 4124 N N . GLY B 1 247 ? -2.033 -17.511 8.773 1.000 16.021 226 GLY B N 1
ATOM 4125 C CA . GLY B 1 247 ? -1.901 -18.388 7.612 1.000 15.988 226 GLY B CA 1
ATOM 4126 C C . GLY B 1 247 ? -0.569 -18.170 6.980 1.000 15.836 226 GLY B C 1
ATOM 4127 O O . GLY B 1 247 ? 0.451 -18.124 7.671 1.000 17.506 226 GLY B O 1
ATOM 4128 N N . LYS B 1 248 ? -0.551 -18.068 5.677 1.000 14.238 227 LYS B N 1
ATOM 4129 C CA A LYS B 1 248 ? 0.690 -17.949 4.893 0.500 14.182 227 LYS B CA 1
ATOM 4130 C CA B LYS B 1 248 ? 0.711 -17.960 4.930 0.500 14.113 227 LYS B CA 1
ATOM 4131 C C . LYS B 1 248 ? 1.166 -16.495 4.934 1.000 13.479 227 LYS B C 1
ATOM 4132 O O . LYS B 1 248 ? 0.363 -15.594 5.282 1.000 13.760 227 LYS B O 1
ATOM 4143 N N . PHE B 1 249 ? 2.410 -16.288 4.558 1.000 13.697 228 PHE B N 1
ATOM 4144 C CA . PHE B 1 249 ? 3.080 -14.983 4.692 1.000 13.466 228 PHE B CA 1
ATOM 4145 C C . PHE B 1 249 ? 2.526 -13.980 3.697 1.000 12.772 228 PHE B C 1
ATOM 4146 O O . PHE B 1 249 ? 2.709 -12.769 3.940 1.000 14.184 228 PHE B O 1
ATOM 4154 N N . GLY B 1 250 ? 1.913 -14.411 2.586 1.000 12.784 229 GLY B N 1
ATOM 4155 C CA . GLY B 1 250 ? 1.641 -13.450 1.523 1.000 12.721 229 GLY B CA 1
ATOM 4156 C C . GLY B 1 250 ? 0.508 -12.463 1.824 1.000 13.167 229 GLY B C 1
ATOM 4157 O O . GLY B 1 250 ? -0.409 -12.722 2.598 1.000 14.172 229 GLY B O 1
ATOM 4158 N N . CYS B 1 251 ? 0.613 -11.329 1.162 1.000 12.901 230 CYS B N 1
ATOM 4159 C CA . CYS B 1 251 ? -0.293 -10.184 1.304 1.000 14.317 230 CYS B CA 1
ATOM 4160 C C . CYS B 1 251 ? -0.824 -9.721 -0.046 1.000 13.931 230 CYS B C 1
ATOM 4161 O O . CYS B 1 251 ? -0.267 -10.086 -1.096 1.000 15.475 230 CYS B O 1
ATOM 4164 N N . ARG B 1 252 ? -1.904 -8.958 -0.005 1.000 12.916 231 ARG B N 1
ATOM 4165 C CA . ARG B 1 252 ? -2.443 -8.307 -1.218 1.000 14.976 231 ARG B CA 1
ATOM 4166 C C . ARG B 1 252 ? -2.892 -6.898 -0.903 1.000 15.596 231 ARG B C 1
ATOM 4167 O O . ARG B 1 252 ? -3.443 -6.639 0.184 1.000 14.385 231 ARG B O 1
ATOM 4175 N N . LEU B 1 253 ? -2.665 -6.003 -1.831 1.000 14.938 232 LEU B N 1
ATOM 4176 C CA . LEU B 1 253 ? -2.927 -4.570 -1.682 1.000 16.313 232 LEU B CA 1
ATOM 4177 C C . LEU B 1 253 ? -4.298 -4.268 -2.231 1.000 17.008 232 LEU B C 1
ATOM 4178 O O . LEU B 1 253 ? -4.634 -4.719 -3.345 1.000 19.172 232 LEU B O 1
ATOM 4183 N N . ASP B 1 254 ? -5.027 -3.419 -1.542 1.000 14.816 233 ASP B N 1
ATOM 4184 C CA . ASP B 1 254 ? -6.321 -2.894 -1.992 1.000 16.107 233 ASP B CA 1
ATOM 4185 C C . ASP B 1 254 ? -6.064 -1.924 -3.161 1.000 21.025 233 ASP B C 1
ATOM 4186 O O . ASP B 1 254 ? -5.478 -0.871 -2.936 1.000 21.078 233 ASP B O 1
ATOM 4191 N N . ASP B 1 255 ? -6.516 -2.223 -4.359 1.000 24.350 234 ASP B N 1
ATOM 4192 C CA . ASP B 1 255 ? -6.175 -1.262 -5.446 1.000 27.759 234 ASP B CA 1
ATOM 4193 C C . ASP B 1 255 ? -7.348 -0.293 -5.644 1.000 24.437 234 ASP B C 1
ATOM 4194 O O . ASP B 1 255 ? -7.237 0.505 -6.577 1.000 24.272 234 ASP B O 1
ATOM 4199 N N . GLU B 1 256 ? -8.420 -0.352 -4.835 1.000 20.852 235 GLU B N 1
ATOM 4200 C CA A GLU B 1 256 ? -9.461 0.709 -4.805 0.600 22.292 235 GLU B CA 1
ATOM 4201 C CA B GLU B 1 256 ? -9.468 0.704 -4.803 0.400 19.884 235 GLU B CA 1
ATOM 4202 C C . GLU B 1 256 ? -8.988 1.858 -3.920 1.000 20.888 235 GLU B C 1
ATOM 4203 O O . GLU B 1 256 ? -8.966 3.016 -4.397 1.000 22.105 235 GLU B O 1
ATOM 4214 N N . ASP B 1 257 ? -8.529 1.567 -2.688 1.000 17.796 236 ASP B N 1
ATOM 4215 C CA . ASP B 1 257 ? -8.212 2.659 -1.740 1.000 17.576 236 ASP B CA 1
ATOM 4216 C C . ASP B 1 257 ? -6.706 2.953 -1.730 1.000 16.466 236 ASP B C 1
ATOM 4217 O O . ASP B 1 257 ? -6.344 3.946 -1.088 1.000 18.121 236 ASP B O 1
ATOM 4222 N N . SER B 1 258 ? -5.905 2.111 -2.407 1.000 16.366 237 SER B N 1
ATOM 4223 C CA A SER B 1 258 ? -4.454 2.361 -2.579 0.600 17.082 237 SER B CA 1
ATOM 4224 C CA B SER B 1 258 ? -4.433 2.146 -2.627 0.400 17.421 237 SER B CA 1
ATOM 4225 C C . SER B 1 258 ? -3.606 1.982 -1.350 1.000 16.569 237 SER B C 1
ATOM 4226 O O . SER B 1 258 ? -2.390 2.071 -1.446 1.000 17.190 237 SER B O 1
ATOM 4231 N N . TRP B 1 259 ? -4.209 1.598 -0.225 1.000 15.236 238 TRP B N 1
ATOM 4232 C CA . TRP B 1 259 ? -3.487 1.534 1.086 1.000 13.502 238 TRP B CA 1
ATOM 4233 C C . TRP B 1 259 ? -3.727 0.249 1.858 1.000 12.589 238 TRP B C 1
ATOM 4234 O O . TRP B 1 259 ? -2.742 -0.298 2.357 1.000 13.297 238 TRP B O 1
ATOM 4245 N N . THR B 1 260 ? -4.977 -0.180 1.992 1.000 12.000 239 THR B N 1
ATOM 4246 C CA . THR B 1 260 ? -5.257 -1.321 2.872 1.000 11.730 239 THR B CA 1
ATOM 4247 C C . THR B 1 260 ? -4.440 -2.525 2.412 1.000 12.327 239 THR B C 1
ATOM 4248 O O . THR B 1 260 ? -4.510 -2.900 1.204 1.000 13.137 239 THR B O 1
ATOM 4252 N N . VAL B 1 261 ? -3.821 -3.252 3.317 1.000 11.716 240 VAL B N 1
ATOM 4253 C CA . VAL B 1 261 ? -3.092 -4.493 2.997 1.000 11.583 240 VAL B CA 1
ATOM 4254 C C . VAL B 1 261 ? -3.825 -5.640 3.665 1.000 11.867 240 VAL B C 1
ATOM 4255 O O . VAL B 1 261 ? -3.991 -5.573 4.916 1.000 11.658 240 VAL B O 1
ATOM 4259 N N . TYR B 1 262 ? -4.187 -6.671 2.944 1.000 11.218 241 TYR B N 1
ATOM 4260 C CA . TYR B 1 262 ? -4.876 -7.859 3.465 1.000 11.702 241 TYR B CA 1
ATOM 4261 C C . TYR B 1 262 ? -3.935 -9.043 3.461 1.000 12.455 241 TYR B C 1
ATOM 4262 O O . TYR B 1 262 ? -3.102 -9.183 2.534 1.000 11.708 241 TYR B O 1
ATOM 4271 N N . THR B 1 263 ? -4.196 -10.044 4.305 1.000 11.674 242 THR B N 1
ATOM 4272 C CA . THR B 1 263 ? -3.615 -11.385 4.089 1.000 11.924 242 THR B CA 1
ATOM 4273 C C . THR B 1 263 ? -4.177 -11.912 2.770 1.000 11.587 242 THR B C 1
ATOM 4274 O O . THR B 1 263 ? -5.374 -11.740 2.492 1.000 12.525 242 THR B O 1
ATOM 4278 N N . ALA B 1 264 ? -3.318 -12.569 1.998 1.000 12.482 243 ALA B N 1
ATOM 4279 C CA . ALA B 1 264 ? -3.802 -13.085 0.695 1.000 13.280 243 ALA B CA 1
ATOM 4280 C C . ALA B 1 264 ? -4.742 -14.261 0.932 1.000 15.483 243 ALA B C 1
ATOM 4281 O O . ALA B 1 264 ? -5.648 -14.460 0.108 1.000 15.808 243 ALA B O 1
ATOM 4283 N N . ASP B 1 265 ? -4.648 -14.943 2.049 1.000 14.012 244 ASP B N 1
ATOM 4284 C CA . ASP B 1 265 ? -5.454 -16.158 2.344 1.000 15.658 244 ASP B CA 1
ATOM 4285 C C . ASP B 1 265 ? -6.619 -15.856 3.278 1.000 15.387 244 ASP B C 1
ATOM 4286 O O . ASP B 1 265 ? -7.408 -16.789 3.568 1.000 17.436 244 ASP B O 1
ATOM 4291 N N . GLY B 1 266 ? -6.777 -14.605 3.725 1.000 14.246 245 GLY B N 1
ATOM 4292 C CA . GLY B 1 266 ? -7.914 -14.154 4.563 1.000 14.471 245 GLY B CA 1
ATOM 4293 C C . GLY B 1 266 ? -7.823 -14.559 6.048 1.000 14.480 245 GLY B C 1
ATOM 4294 O O . GLY B 1 266 ? -8.783 -14.336 6.758 1.000 16.178 245 GLY B O 1
ATOM 4295 N N . LYS B 1 267 ? -6.717 -15.142 6.477 1.000 13.832 246 LYS B N 1
ATOM 4296 C CA . LYS B 1 267 ? -6.478 -15.432 7.901 1.000 13.889 246 LYS B CA 1
ATOM 4297 C C . LYS B 1 267 ? -6.136 -14.113 8.604 1.000 12.829 246 LYS B C 1
ATOM 4298 O O . LYS B 1 267 ? -5.813 -13.110 7.969 1.000 12.976 246 LYS B O 1
ATOM 4304 N N . LYS B 1 268 ? -6.142 -14.115 9.936 1.000 12.585 247 LYS B N 1
ATOM 4305 C CA . LYS B 1 268 ? -5.849 -12.860 10.656 1.000 11.620 247 LYS B CA 1
ATOM 4306 C C . LYS B 1 268 ? -4.339 -12.625 10.734 1.000 11.788 247 LYS B C 1
ATOM 4307 O O . LYS B 1 268 ? -3.517 -13.502 10.469 1.000 12.193 247 LYS B O 1
ATOM 4313 N N . SER B 1 269 ? -3.989 -11.400 11.080 1.000 11.052 248 SER B N 1
ATOM 4314 C CA . SER B 1 269 ? -2.587 -10.928 11.163 1.000 10.582 248 SER B CA 1
ATOM 4315 C C . SER B 1 269 ? -2.485 -9.996 12.365 1.000 10.419 248 SER B C 1
ATOM 4316 O O . SER B 1 269 ? -3.416 -9.190 12.591 1.000 10.849 248 SER B O 1
ATOM 4319 N N . ALA B 1 270 ? -1.369 -10.059 13.088 1.000 10.387 249 ALA B N 1
ATOM 4320 C CA . ALA B 1 270 ? -1.131 -9.148 14.236 1.000 9.695 249 ALA B CA 1
ATOM 4321 C C . ALA B 1 270 ? 0.257 -8.541 14.163 1.000 9.996 249 ALA B C 1
ATOM 4322 O O . ALA B 1 270 ? 1.192 -9.170 13.644 1.000 11.734 249 ALA B O 1
ATOM 4324 N N . GLN B 1 271 ? 0.357 -7.357 14.743 1.000 9.697 250 GLN B N 1
ATOM 4325 C CA . GLN B 1 271 ? 1.604 -6.584 14.740 1.000 11.029 250 GLN B CA 1
ATOM 4326 C C . GLN B 1 271 ? 1.715 -5.782 16.018 1.000 9.451 250 GLN B C 1
ATOM 4327 O O . GLN B 1 271 ? 0.726 -5.262 16.520 1.000 9.844 250 GLN B O 1
ATOM 4333 N N . TRP B 1 272 ? 2.951 -5.652 16.486 1.000 10.092 251 TRP B N 1
ATOM 4334 C CA . TRP B 1 272 ? 3.325 -4.704 17.565 1.000 9.633 251 TRP B CA 1
ATOM 4335 C C . TRP B 1 272 ? 4.592 -3.992 17.125 1.000 10.518 251 TRP B C 1
ATOM 4336 O O . TRP B 1 272 ? 5.435 -4.639 16.519 1.000 11.492 251 TRP B O 1
ATOM 4347 N N . GLU B 1 273 ? 4.702 -2.727 17.468 1.000 9.269 252 GLU B N 1
ATOM 4348 C CA . GLU B 1 273 ? 5.894 -1.923 17.098 1.000 10.766 252 GLU B CA 1
ATOM 4349 C C . GLU B 1 273 ? 6.414 -1.102 18.259 1.000 9.639 252 GLU B C 1
ATOM 4350 O O . GLU B 1 273 ? 5.608 -0.480 18.970 1.000 10.522 252 GLU B O 1
ATOM 4356 N N . HIS B 1 274 ? 7.712 -1.012 18.371 1.000 9.402 253 HIS B N 1
ATOM 4357 C CA . HIS B 1 274 ? 8.362 0.018 19.185 1.000 9.987 253 HIS B CA 1
ATOM 4358 C C . HIS B 1 274 ? 9.440 0.748 18.393 1.000 9.144 253 HIS B C 1
ATOM 4359 O O . HIS B 1 274 ? 10.081 0.130 17.511 1.000 10.454 253 HIS B O 1
ATOM 4366 N N . THR B 1 275 ? 9.626 1.997 18.754 1.000 9.246 254 THR B N 1
ATOM 4367 C CA . THR B 1 275 ? 10.818 2.821 18.368 1.000 10.070 254 THR B CA 1
ATOM 4368 C C . THR B 1 275 ? 11.866 2.656 19.457 1.000 11.127 254 THR B C 1
ATOM 4369 O O . THR B 1 275 ? 11.570 2.898 20.639 1.000 11.457 254 THR B O 1
ATOM 4373 N N . ILE B 1 276 ? 13.068 2.305 19.081 1.000 11.639 255 ILE B N 1
ATOM 4374 C CA . ILE B 1 276 ? 14.127 1.978 20.053 1.000 13.020 255 ILE B CA 1
ATOM 4375 C C . ILE B 1 276 ? 15.436 2.686 19.717 1.000 12.400 255 ILE B C 1
ATOM 4376 O O . ILE B 1 276 ? 15.807 2.851 18.551 1.000 13.342 255 ILE B O 1
ATOM 4381 N N . LEU B 1 277 ? 16.087 3.082 20.779 1.000 10.178 256 LEU B N 1
ATOM 4382 C CA . LEU B 1 277 ? 17.397 3.728 20.798 1.000 11.364 256 LEU B CA 1
ATOM 4383 C C . LEU B 1 277 ? 18.410 2.700 21.257 1.000 11.648 256 LEU B C 1
ATOM 4384 O O . LEU B 1 277 ? 18.251 2.089 22.321 1.000 10.491 256 LEU B O 1
ATOM 4389 N N . VAL B 1 278 ? 19.500 2.575 20.532 1.000 10.484 257 VAL B N 1
ATOM 4390 C CA . VAL B 1 278 ? 20.615 1.712 20.975 1.000 11.351 257 VAL B CA 1
ATOM 4391 C C . VAL B 1 278 ? 21.425 2.467 22.023 1.000 11.725 257 VAL B C 1
ATOM 4392 O O . VAL B 1 278 ? 21.830 3.630 21.780 1.000 11.756 257 VAL B O 1
ATOM 4396 N N . THR B 1 279 ? 21.593 1.850 23.184 1.000 11.504 258 THR B N 1
ATOM 4397 C CA . THR B 1 279 ? 22.339 2.459 24.308 1.000 12.148 258 THR B CA 1
ATOM 4398 C C . THR B 1 279 ? 23.741 1.832 24.387 1.000 12.160 258 THR B C 1
ATOM 4399 O O . THR B 1 279 ? 24.043 0.896 23.625 1.000 14.433 258 THR B O 1
ATOM 4403 N N . ALA B 1 280 ? 24.528 2.203 25.387 1.000 12.515 259 ALA B N 1
ATOM 4404 C CA . ALA B 1 280 ? 25.879 1.620 25.537 1.000 13.139 259 ALA B CA 1
ATOM 4405 C C . ALA B 1 280 ? 25.807 0.133 25.796 1.000 12.525 259 ALA B C 1
ATOM 4406 O O . ALA B 1 280 ? 26.730 -0.598 25.372 1.000 13.515 259 ALA B O 1
ATOM 4408 N N . THR B 1 281 ? 24.767 -0.369 26.469 1.000 12.694 260 THR B N 1
ATOM 4409 C CA . THR B 1 281 ? 24.689 -1.744 26.930 1.000 12.852 260 THR B CA 1
ATOM 4410 C C . THR B 1 281 ? 23.427 -2.463 26.445 1.000 12.000 260 THR B C 1
ATOM 4411 O O . THR B 1 281 ? 23.225 -3.632 26.821 1.000 14.271 260 THR B O 1
ATOM 4415 N N . GLY B 1 282 ? 22.606 -1.856 25.588 1.000 11.212 261 GLY B N 1
ATOM 4416 C CA . GLY B 1 282 ? 21.345 -2.492 25.225 1.000 11.809 261 GLY B CA 1
ATOM 4417 C C . GLY B 1 282 ? 20.510 -1.546 24.406 1.000 11.368 261 GLY B C 1
ATOM 4418 O O . GLY B 1 282 ? 20.977 -0.992 23.370 1.000 10.696 261 GLY B O 1
ATOM 4419 N N . CYS B 1 283 ? 19.274 -1.334 24.831 1.000 10.997 262 CYS B N 1
ATOM 4420 C CA . CYS B 1 283 ? 18.385 -0.411 24.146 1.000 11.098 262 CYS B CA 1
ATOM 4421 C C . CYS B 1 283 ? 17.375 0.235 25.088 1.000 10.503 262 CYS B C 1
ATOM 4422 O O . CYS B 1 283 ? 17.166 -0.250 26.198 1.000 12.021 262 CYS B O 1
ATOM 4425 N N . GLU B 1 284 ? 16.881 1.371 24.663 1.000 10.493 263 GLU B N 1
ATOM 4426 C CA . GLU B 1 284 ? 15.848 2.178 25.355 1.000 10.131 263 GLU B CA 1
ATOM 4427 C C . GLU B 1 284 ? 14.597 2.108 24.484 1.000 9.616 263 GLU B C 1
ATOM 4428 O O . GLU B 1 284 ? 14.641 2.396 23.269 1.000 10.053 263 GLU B O 1
ATOM 4434 N N . ILE B 1 285 ? 13.463 1.797 25.103 1.000 9.237 264 ILE B N 1
ATOM 4435 C CA . ILE B 1 285 ? 12.192 1.614 24.359 1.000 9.667 264 ILE B CA 1
ATOM 4436 C C . ILE B 1 285 ? 11.482 2.945 24.445 1.000 10.170 264 ILE B C 1
ATOM 4437 O O . ILE B 1 285 ? 10.781 3.244 25.384 1.000 10.447 264 ILE B O 1
ATOM 4442 N N . LEU B 1 286 ? 11.635 3.780 23.427 1.000 9.547 265 LEU B N 1
ATOM 4443 C CA . LEU B 1 286 ? 11.162 5.177 23.468 1.000 9.799 265 LEU B CA 1
ATOM 4444 C C . LEU B 1 286 ? 9.631 5.242 23.494 1.000 9.447 265 LEU B C 1
ATOM 4445 O O . LEU B 1 286 ? 9.089 6.188 24.062 1.000 10.781 265 LEU B O 1
ATOM 4450 N N . THR B 1 287 ? 8.977 4.212 22.972 1.000 8.653 266 THR B N 1
ATOM 4451 C CA . THR B 1 287 ? 7.512 4.166 22.873 1.000 9.079 266 THR B CA 1
ATOM 4452 C C . THR B 1 287 ? 6.947 3.189 23.915 1.000 8.938 266 THR B C 1
ATOM 4453 O O . THR B 1 287 ? 5.785 2.799 23.774 1.000 8.834 266 THR B O 1
ATOM 4457 N N . LEU B 1 288 ? 7.656 2.911 25.017 1.000 8.785 267 LEU B N 1
ATOM 4458 C CA . LEU B 1 288 ? 7.096 2.040 26.081 1.000 9.273 267 LEU B CA 1
ATOM 4459 C C . LEU B 1 288 ? 5.821 2.662 26.650 1.000 8.610 267 LEU B C 1
ATOM 4460 O O . LEU B 1 288 ? 5.753 3.843 26.882 1.000 9.832 267 LEU B O 1
ATOM 4465 N N . ARG B 1 289 ? 4.824 1.820 26.843 1.000 8.855 268 ARG B N 1
ATOM 4466 C CA . ARG B 1 289 ? 3.579 2.186 27.523 1.000 8.897 268 ARG B CA 1
ATOM 4467 C C . ARG B 1 289 ? 3.594 1.759 28.999 1.000 9.663 268 ARG B C 1
ATOM 4468 O O . ARG B 1 289 ? 4.253 0.788 29.383 1.000 8.989 268 ARG B O 1
ATOM 4476 N N . SER B 1 290 ? 2.804 2.507 29.761 1.000 10.520 269 SER B N 1
ATOM 4477 C CA . SER B 1 290 ? 2.689 2.200 31.215 1.000 10.504 269 SER B CA 1
ATOM 4478 C C . SER B 1 290 ? 2.192 0.790 31.494 1.000 10.105 269 SER B C 1
ATOM 4479 O O . SER B 1 290 ? 2.526 0.196 32.520 1.000 10.874 269 SER B O 1
ATOM 4482 N N . GLU B 1 291 ? 1.433 0.143 30.593 1.000 9.662 270 GLU B N 1
ATOM 4483 C CA . GLU B 1 291 ? 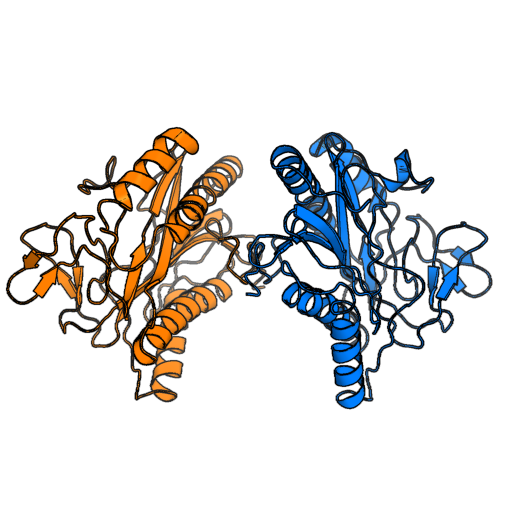0.880 -1.199 30.819 1.000 10.440 270 GLU B CA 1
ATOM 4484 C C . GLU B 1 291 ? 1.939 -2.282 30.679 1.000 9.556 270 GLU B C 1
ATOM 4485 O O . GLU B 1 291 ? 1.658 -3.420 31.079 1.000 11.288 270 GLU B O 1
ATOM 4491 N N . GLU B 1 292 ? 3.066 -2.002 29.995 1.000 9.669 271 GLU B N 1
ATOM 4492 C CA . GLU B 1 292 ? 3.988 -3.065 29.583 1.000 10.940 271 GLU B CA 1
ATOM 4493 C C . GLU B 1 292 ? 4.925 -3.539 30.724 1.000 10.847 271 GLU B C 1
ATOM 4494 O O . GLU B 1 292 ? 5.467 -2.665 31.400 1.000 11.513 271 GLU B O 1
ATOM 4500 N N A SER B 1 293 ? 5.205 -4.822 30.848 0.500 13.250 272 SER B N 1
ATOM 4501 N N B SER B 1 293 ? 5.016 -4.866 30.796 0.500 11.835 272 SER B N 1
ATOM 4502 C CA A SER B 1 293 ? 6.096 -5.304 31.950 0.500 13.790 272 SER B CA 1
ATOM 4503 C CA B SER B 1 293 ? 5.960 -5.645 31.639 0.500 12.940 272 SER B CA 1
ATOM 4504 C C A SER B 1 293 ? 7.564 -5.340 31.496 0.500 13.989 272 SER B C 1
ATOM 4505 C C B SER B 1 293 ? 7.262 -5.818 30.855 0.500 13.666 272 SER B C 1
ATOM 4506 O O A SER B 1 293 ? 8.443 -5.810 32.238 0.500 16.236 272 SER B O 1
ATOM 4507 O O B SER B 1 293 ? 7.622 -6.952 30.516 0.500 14.890 272 SER B O 1
ATOM 4512 N N . LEU B 1 294 ? 7.819 -4.719 30.385 1.000 13.707 273 LEU B N 1
ATOM 4513 C CA . LEU B 1 294 ? 9.121 -4.660 29.682 1.000 13.112 273 LEU B CA 1
ATOM 4514 C C . LEU B 1 294 ? 9.809 -3.458 30.317 1.000 12.012 273 LEU B C 1
ATOM 4515 O O . LEU B 1 294 ? 9.169 -2.404 30.518 1.000 11.166 273 LEU B O 1
ATOM 4520 N N . PRO B 1 295 ? 11.141 -3.513 30.608 1.000 10.717 274 PRO B N 1
ATOM 4521 C CA . PRO B 1 295 ? 11.849 -2.330 31.074 1.000 11.665 274 PRO B CA 1
ATOM 4522 C C . PRO B 1 295 ? 11.876 -1.258 30.004 1.000 10.834 274 PRO B C 1
ATOM 4523 O O . PRO B 1 295 ? 11.987 -1.629 28.801 1.000 11.760 274 PRO B O 1
ATOM 4527 N N . ARG B 1 296 ? 11.971 0.004 30.363 1.000 9.693 275 ARG B N 1
ATOM 4528 C CA . ARG B 1 296 ? 12.254 1.108 29.439 1.000 9.776 275 ARG B CA 1
ATOM 4529 C C . ARG B 1 296 ? 13.692 1.011 28.934 1.000 10.698 275 ARG B C 1
ATOM 4530 O O . ARG B 1 296 ? 13.925 1.403 27.763 1.000 11.369 275 ARG B O 1
ATOM 4538 N N . ILE B 1 297 ? 14.613 0.567 29.752 1.000 10.809 276 ILE B N 1
ATOM 4539 C CA . ILE B 1 297 ? 16.024 0.431 29.342 1.000 10.683 276 ILE B CA 1
ATOM 4540 C C . ILE B 1 297 ? 16.472 -0.971 29.625 1.000 10.941 276 ILE B C 1
ATOM 4541 O O . ILE B 1 297 ? 16.438 -1.409 30.800 1.000 12.050 276 ILE B O 1
ATOM 4546 N N . LEU B 1 298 ? 16.806 -1.716 28.573 1.000 12.070 277 LEU B N 1
ATOM 4547 C CA A LEU B 1 298 ? 17.308 -3.100 28.677 0.500 11.511 277 LEU B CA 1
ATOM 4548 C CA B LEU B 1 298 ? 17.307 -3.105 28.654 0.500 12.393 277 LEU B CA 1
ATOM 4549 C C . LEU B 1 298 ? 18.835 -3.078 28.709 1.000 12.470 277 LEU B C 1
ATOM 4550 O O . LEU B 1 298 ? 19.437 -2.328 27.924 1.000 12.218 277 LEU B O 1
ATOM 4559 N N . ASN B 1 299 ? 19.414 -3.860 29.588 1.000 14.023 278 ASN B N 1
ATOM 4560 C CA . ASN B 1 299 ? 20.871 -4.090 29.583 1.000 14.209 278 ASN B CA 1
ATOM 4561 C C . ASN B 1 299 ? 21.051 -5.495 29.061 1.000 14.603 278 ASN B C 1
ATOM 4562 O O . ASN B 1 299 ? 20.667 -6.470 29.723 1.000 16.161 278 ASN B O 1
ATOM 4567 N N . ASN B 1 300 ? 21.492 -5.617 27.821 1.000 14.302 279 ASN B N 1
ATOM 4568 C CA . ASN B 1 300 ? 21.538 -6.931 27.147 1.000 15.259 279 ASN B CA 1
ATOM 4569 C C . ASN B 1 300 ? 22.986 -7.452 27.142 1.000 20.170 279 ASN B C 1
ATOM 4570 O O . ASN B 1 300 ? 23.259 -8.352 26.371 1.000 20.285 279 ASN B O 1
ATOM 4575 N N . ALA B 1 301 ? 23.879 -6.824 27.888 1.000 21.276 280 ALA B N 1
ATOM 4576 C CA . ALA B 1 301 ? 25.333 -7.079 27.785 1.000 28.097 280 ALA B CA 1
ATOM 4577 C C . ALA B 1 301 ? 25.645 -8.274 28.671 1.000 32.382 280 ALA B C 1
ATOM 4578 O O . ALA B 1 301 ? 24.807 -8.783 29.369 1.000 36.491 280 ALA B O 1
#

Radius of gyration: 25.47 Å; Cα contacts (8 Å, |Δi|>4): 1549; chains: 2; bounding box: 56×49×76 Å

Organism: Vibrio cholerae serotype O1 (strain ATCC 39315 / El Tor Inaba N16961) (NCBI:txid243277)

B-factor: mean 17.5, std 7.85, range [7.11, 63.85]

Secondary structure (DSSP, 8-state):
------HHHHHHHHHHHHHHHHHHHHHGGG-STT-BHHHHHHHHHHIIIIIS--EEHHHHHS--SSSSEEEETTEEE-----SS-EEETTEEE--B--TT-EEEEEEEEEETTEEEEEEEEEE-SS--HHHHHHHHHHHHHHHHHHTT-STT-BTHHHHHHHHHHHHHHHHH-TTS--EE--S--EEE-SSSSSEEEEE-SSS----PBP-TT-EEEE--EEESS-S-EEE-TTTS--EEETT---EEE-BEEEEE-SSEEEETT--TT--S-SEEE--/------HHHHHHHHHHHHHHHHHHHHHGGG-STT-BHHHHHHHHHHIIIIIS--EEHHHHHS--SSSSEEEETTEEE-PPP-SS-EEETTEEE--B--TT-EEEEEEEEEETTEEEEEEEEEE-SS--HHHHHHHHHHHHHHHHHHTT-STT-BTHHHHHHHHHHHHHHHHH-TTS--EE-SS--EEE-SSSSSEEEEE-SSS----PBP-TT-EEEE--EEESS-S-EEE-TTTS--EEETT---EEE-BEEEEE-SSEEEETT--TT--S-SEEE--